Protein AF-A0A0C3FPA7-F1 (afdb_monomer)

Sequence (372 aa):
MRIHSFTSLLILTPLILHTYAFALQLSWPWPISSSSARRYKSGEHRGDSWIDLLRSRELPGISASEVESLFLNMQSLNSYSHKPDCFKRAAGRIRSFCGDFDSDGMNEDERIHAAITMTLCEINTALQPPPLECVPFSSVLPVEDHASHWDNRSDKPRHERNSYTSCVSALSRSPQSWSSYSGYLREVPQLCHAFRRWNDIDTARKIYTNITLEKLSFLRHLHLREERWEEGMGAWVVVVKDLQDVMQSLTRASANREEVVDQFGRGFDETLIQFRQSLASIQTQEEVGYRRSLSRVDEELTRVINRHDQTLLTLIPTLEHTLSSYLTEVLVRNAEIFEFGVCFHLLCDPFGLCVSDTDVVFFIEHSTRPMD

InterPro domains:
  IPR007292 Nuclear fusion protein Kar5 [PF04163] (82-221)
  IPR007292 Nuclear fusion protein Kar5 [PTHR28012] (72-331)

Foldseek 3Di:
DDDDPDPVVVVVVVVVVVVVVVVVVVPDDDDDDDDDDDDDDDDDDDDDPVVVVVVPDPDPPADPVNVVVLVVLVVVVVVQVPDPLQSVVLLVLLLVVLQPDPDDDDDLLNLLLSLLSQLLVVCVVVVHDQDPLSVVSPPPDDPDPPPPDPPPPDQDDPVSVVSSVSRLVRLVVDPVSVVSSVVSSVCSVVSSVSSNVVVVVVVVVVVVVVVVVVVVVVVVVVVVVVVVVVVVVVVVVVVVVVVVVVVVVVVVVVVVVVVVVVVVVVVVVVVVVVVVVVVVVVVVVVVVVVVVVVVVVVVVVVVVVVVVVVVVVVVVVVVVVVVVVVVVVVVVVVVPPPPDDDDDDDDDDDDDDDDDDDDDDDDDDDDDDDDD

Radius of gyration: 75.24 Å; Cα contacts (8 Å, |Δi|>4): 99; chains: 1; bounding box: 108×49×225 Å

Structure (mmCIF, N/CA/C/O backbone):
data_AF-A0A0C3FPA7-F1
#
_entry.id   AF-A0A0C3FPA7-F1
#
loop_
_atom_site.group_PDB
_atom_site.id
_atom_site.type_symbol
_atom_site.label_atom_id
_atom_site.label_alt_id
_atom_site.label_comp_id
_atom_site.label_asym_id
_atom_site.label_entity_id
_atom_site.label_seq_id
_atom_site.pdbx_PDB_ins_code
_atom_site.Cartn_x
_atom_site.Cartn_y
_atom_site.Cartn_z
_atom_site.occupancy
_atom_site.B_iso_or_equiv
_atom_site.auth_seq_id
_atom_site.auth_comp_id
_atom_site.auth_asym_id
_atom_site.auth_atom_id
_atom_site.pdbx_PDB_model_num
ATOM 1 N N . MET A 1 1 ? 16.003 -25.763 65.737 1.00 43.41 1 MET A N 1
ATOM 2 C CA . MET A 1 1 ? 14.543 -25.566 65.585 1.00 43.41 1 MET A CA 1
ATOM 3 C C . MET A 1 1 ? 14.281 -24.258 64.845 1.00 43.41 1 MET A C 1
ATOM 5 O O . MET A 1 1 ? 14.367 -23.217 65.476 1.00 43.41 1 MET A O 1
ATOM 9 N N . ARG A 1 2 ? 14.053 -24.302 63.524 1.00 48.28 2 ARG A N 1
ATOM 10 C CA . ARG A 1 2 ? 13.404 -23.268 62.676 1.00 48.28 2 ARG A CA 1
ATOM 11 C C . ARG A 1 2 ? 13.624 -23.639 61.205 1.00 48.28 2 ARG A C 1
ATOM 13 O O . ARG A 1 2 ? 14.481 -23.075 60.542 1.00 48.28 2 ARG A O 1
ATOM 20 N N . ILE A 1 3 ? 12.885 -24.631 60.714 1.00 48.22 3 ILE A N 1
ATOM 21 C CA . ILE A 1 3 ? 12.775 -24.933 59.278 1.00 48.22 3 ILE A CA 1
ATOM 22 C C . ILE A 1 3 ? 11.362 -25.481 59.057 1.00 48.22 3 ILE A C 1
ATOM 24 O O . ILE A 1 3 ? 11.189 -26.687 59.070 1.00 48.22 3 ILE A O 1
ATOM 28 N N . HIS A 1 4 ? 10.336 -24.626 58.954 1.00 46.28 4 HIS A N 1
ATOM 29 C CA . HIS A 1 4 ? 9.000 -25.068 58.503 1.00 46.28 4 HIS A CA 1
ATOM 30 C C . HIS A 1 4 ? 8.123 -23.984 57.834 1.00 46.28 4 HIS A C 1
ATOM 32 O O . HIS A 1 4 ? 6.949 -24.234 57.600 1.00 46.28 4 HIS A O 1
ATOM 38 N N . SER A 1 5 ? 8.651 -22.812 57.451 1.00 52.22 5 SER A N 1
ATOM 39 C CA . SER A 1 5 ? 7.811 -21.727 56.885 1.00 52.22 5 SER A CA 1
ATOM 40 C C . SER A 1 5 ? 7.983 -21.439 55.389 1.00 52.22 5 SER A C 1
ATOM 42 O O . SER A 1 5 ? 7.336 -20.526 54.892 1.00 52.22 5 SER A O 1
ATOM 44 N N . PHE A 1 6 ? 8.802 -22.188 54.642 1.00 51.09 6 PHE A N 1
ATOM 45 C CA . PHE A 1 6 ? 9.092 -21.853 53.234 1.00 51.09 6 PHE A CA 1
ATOM 46 C C . PHE A 1 6 ? 8.345 -22.683 52.179 1.00 51.09 6 PHE A C 1
ATOM 48 O O . PHE A 1 6 ? 8.349 -22.319 51.007 1.00 51.09 6 PHE A O 1
ATOM 55 N N . THR A 1 7 ? 7.660 -23.763 52.556 1.00 53.16 7 THR A N 1
ATOM 56 C CA . THR A 1 7 ? 7.013 -24.664 51.585 1.00 53.16 7 THR A CA 1
ATOM 57 C C . THR A 1 7 ? 5.601 -24.241 51.171 1.00 53.16 7 THR A C 1
ATOM 59 O O . THR A 1 7 ? 5.149 -24.643 50.104 1.00 53.16 7 THR A O 1
ATOM 62 N N . SER A 1 8 ? 4.922 -23.371 51.924 1.00 52.56 8 SER A N 1
ATOM 63 C CA . SER A 1 8 ? 3.548 -22.949 51.589 1.00 52.56 8 SER A CA 1
ATOM 64 C C . SER A 1 8 ? 3.462 -21.824 50.548 1.00 52.56 8 SER A C 1
ATOM 66 O O . SER A 1 8 ? 2.400 -21.615 49.970 1.00 52.56 8 SER A O 1
ATOM 68 N N . LEU A 1 9 ? 4.561 -21.113 50.259 1.00 52.62 9 LEU A N 1
ATOM 69 C CA . LEU A 1 9 ? 4.563 -20.001 49.293 1.00 52.62 9 LEU A CA 1
ATOM 70 C C . LEU A 1 9 ? 4.758 -20.442 47.831 1.00 52.62 9 LEU A C 1
ATOM 72 O O . LEU A 1 9 ? 4.427 -19.687 46.922 1.00 52.62 9 LEU A O 1
ATOM 76 N N . LEU A 1 10 ? 5.236 -21.666 47.588 1.00 54.69 10 LEU A N 1
ATOM 77 C CA . LEU A 1 10 ? 5.499 -22.179 46.234 1.00 54.69 10 LEU A CA 1
ATOM 78 C C . LEU A 1 10 ? 4.272 -22.795 45.542 1.00 54.69 10 LEU A C 1
ATOM 80 O O . LEU A 1 10 ? 4.318 -23.047 44.343 1.00 54.69 10 LEU A O 1
ATOM 84 N N . ILE A 1 11 ? 3.168 -23.007 46.265 1.00 57.84 11 ILE A N 1
ATOM 85 C CA . ILE A 1 11 ? 1.943 -23.614 45.709 1.00 57.84 11 ILE A CA 1
ATOM 86 C C . ILE A 1 11 ? 0.906 -22.543 45.313 1.00 57.84 11 ILE A C 1
ATOM 88 O O . ILE A 1 11 ? 0.044 -22.789 44.473 1.00 57.84 11 ILE A O 1
ATOM 92 N N . LEU A 1 12 ? 1.012 -21.320 45.846 1.00 55.31 12 LEU A N 1
ATOM 93 C CA . LEU A 1 12 ? 0.051 -20.238 45.583 1.00 55.31 12 LEU A CA 1
ATOM 94 C C . LEU A 1 12 ? 0.353 -19.419 44.317 1.00 55.31 12 LEU A C 1
ATOM 96 O O . LEU A 1 12 ? -0.560 -18.840 43.732 1.00 55.31 12 LEU A O 1
ATOM 100 N N . THR A 1 13 ? 1.598 -19.394 43.844 1.00 64.44 13 THR A N 1
ATOM 101 C CA . THR A 1 13 ? 1.983 -18.638 42.641 1.00 64.44 13 THR A CA 1
ATOM 102 C C . THR A 1 13 ? 1.392 -19.171 41.322 1.00 64.44 13 THR A C 1
ATOM 104 O O . THR A 1 13 ? 0.937 -18.339 40.533 1.00 64.44 13 THR A O 1
ATOM 107 N N . PRO A 1 14 ? 1.288 -20.491 41.047 1.00 62.56 14 PRO A N 1
ATOM 108 C CA . PRO A 1 14 ? 0.703 -20.960 39.786 1.00 62.56 14 PRO A CA 1
ATOM 109 C C . PRO A 1 14 ? -0.823 -20.791 39.722 1.00 62.56 14 PRO A C 1
ATOM 111 O O . PRO A 1 14 ? -1.367 -20.587 38.639 1.00 62.56 14 PRO A O 1
ATOM 114 N N . LEU A 1 15 ? -1.521 -20.815 40.864 1.00 63.41 15 LEU A N 1
ATOM 115 C CA . LEU A 1 15 ? -2.977 -20.628 40.908 1.00 63.41 15 LEU A CA 1
ATOM 116 C C . LEU A 1 15 ? -3.386 -19.184 40.602 1.00 63.41 15 LEU A C 1
ATOM 118 O O . LEU A 1 15 ? -4.390 -18.963 39.929 1.00 63.41 15 LEU A O 1
ATOM 122 N N . ILE A 1 16 ? -2.582 -18.209 41.033 1.00 68.50 16 ILE A N 1
ATOM 123 C CA . ILE A 1 16 ? -2.824 -16.796 40.728 1.00 68.50 16 ILE A CA 1
ATOM 124 C C . ILE A 1 16 ? -2.510 -16.511 39.252 1.00 68.50 16 ILE A C 1
ATOM 126 O O . ILE A 1 16 ? -3.288 -15.838 38.585 1.00 68.50 16 ILE A O 1
ATOM 130 N N . LEU A 1 17 ? -1.439 -17.074 38.679 1.00 66.81 17 LEU A N 1
ATOM 131 C CA . LEU A 1 17 ? -1.171 -16.895 37.244 1.00 66.81 17 LEU A CA 1
ATOM 132 C C . LEU A 1 17 ? -2.239 -17.540 36.344 1.00 66.81 17 LEU A C 1
ATOM 134 O O . LEU A 1 17 ? -2.570 -16.976 35.299 1.00 66.81 17 LEU A O 1
ATOM 138 N N . HIS A 1 18 ? -2.820 -18.675 36.744 1.00 68.56 18 HIS A N 1
ATOM 139 C CA . HIS A 1 18 ? -3.872 -19.313 35.952 1.00 68.56 18 HIS A CA 1
ATOM 140 C C . HIS A 1 18 ? -5.196 -18.544 35.954 1.00 68.56 18 HIS A C 1
ATOM 142 O O . HIS A 1 18 ? -5.866 -18.506 34.921 1.00 68.56 18 HIS A O 1
ATOM 148 N N . THR A 1 19 ? -5.564 -17.882 37.054 1.00 67.88 19 THR A N 1
ATOM 149 C CA . THR A 1 19 ? -6.788 -17.066 37.092 1.00 67.88 19 THR A CA 1
ATOM 150 C C . THR A 1 19 ? -6.654 -15.787 36.262 1.00 67.88 19 THR A C 1
ATOM 152 O O . THR A 1 19 ? -7.597 -15.422 35.559 1.00 67.88 19 THR A O 1
ATOM 155 N N . TYR A 1 20 ? -5.470 -15.162 36.230 1.00 69.94 20 TYR A N 1
ATOM 156 C CA . TYR A 1 20 ? -5.205 -14.016 35.349 1.00 69.94 20 TYR A CA 1
ATOM 157 C C . TYR A 1 20 ? -5.173 -14.396 33.858 1.00 69.94 20 TYR A C 1
ATOM 159 O O . TYR A 1 20 ? -5.669 -13.635 33.026 1.00 69.94 20 TYR A O 1
ATOM 167 N N . ALA A 1 21 ? -4.664 -15.581 33.506 1.00 66.88 21 ALA A N 1
ATOM 168 C CA . ALA A 1 21 ? -4.670 -16.057 32.120 1.00 66.88 21 ALA A CA 1
ATOM 169 C C . ALA A 1 21 ? -6.092 -16.350 31.598 1.00 66.88 21 ALA A C 1
ATOM 171 O O . ALA A 1 21 ? -6.399 -16.045 30.446 1.00 66.88 21 ALA A O 1
ATOM 172 N N . PHE A 1 22 ? -6.979 -16.875 32.451 1.00 63.78 22 PHE A N 1
ATOM 173 C CA . PHE A 1 22 ? -8.367 -17.166 32.076 1.00 63.78 22 PHE A CA 1
ATOM 174 C C . PHE A 1 22 ? -9.222 -15.891 31.950 1.00 63.78 22 PHE A C 1
ATOM 176 O O . PHE A 1 22 ? -10.061 -15.785 31.057 1.00 63.78 22 PHE A O 1
ATOM 183 N N . ALA A 1 23 ? -8.961 -14.875 32.782 1.00 59.12 23 ALA A N 1
ATOM 184 C CA . ALA A 1 23 ? -9.632 -13.576 32.694 1.00 59.12 23 ALA A CA 1
ATOM 185 C C . ALA A 1 23 ? -9.258 -12.786 31.421 1.00 59.12 23 ALA A C 1
ATOM 187 O O . ALA A 1 23 ? -10.086 -12.048 30.889 1.00 59.12 23 ALA A O 1
ATOM 188 N N . LEU A 1 24 ? -8.043 -12.969 30.888 1.00 55.50 24 LEU A N 1
ATOM 189 C CA . LEU A 1 24 ? -7.607 -12.334 29.636 1.00 55.50 24 LEU A CA 1
ATOM 190 C C . LEU A 1 24 ? -8.153 -13.019 28.371 1.00 55.50 24 LEU A C 1
ATOM 192 O O . LEU A 1 24 ? -8.173 -12.396 27.313 1.00 55.50 24 LEU A O 1
ATOM 196 N N . GLN A 1 25 ? -8.630 -14.263 28.460 1.00 52.84 25 GLN A N 1
ATOM 197 C CA . GLN A 1 25 ? -9.256 -14.963 27.329 1.00 52.84 25 GLN A CA 1
ATOM 198 C C . GLN A 1 25 ? -10.754 -14.655 27.172 1.00 52.84 25 GLN A C 1
ATOM 200 O O . GLN A 1 25 ? -11.287 -14.802 26.075 1.00 52.84 25 GLN A O 1
ATOM 205 N N . LEU A 1 26 ? -11.431 -14.179 28.223 1.00 50.78 26 LEU A N 1
ATOM 206 C CA . LEU A 1 26 ? -12.858 -13.820 28.178 1.00 50.78 26 LEU A CA 1
ATOM 207 C C . LEU A 1 26 ? -13.122 -12.365 27.749 1.00 50.78 26 LEU A C 1
ATOM 209 O O . LEU A 1 26 ? -14.264 -12.010 27.471 1.00 50.78 26 LEU A O 1
ATOM 213 N N . SER A 1 27 ? -12.086 -11.527 27.656 1.00 49.41 27 SER A N 1
ATOM 214 C CA . SER A 1 27 ? -12.184 -10.129 27.208 1.00 49.41 27 SER A CA 1
ATOM 215 C C . SER A 1 27 ? -11.962 -9.932 25.702 1.00 49.41 27 SER A C 1
ATOM 217 O O . SER A 1 27 ? -12.011 -8.802 25.217 1.00 49.41 27 SER A O 1
ATOM 219 N N . TRP A 1 28 ? -11.773 -11.013 24.940 1.00 43.00 28 TRP A N 1
ATOM 220 C CA . TRP A 1 28 ? -11.689 -10.970 23.480 1.00 43.00 28 TRP A CA 1
ATOM 221 C C . TRP A 1 28 ? -12.986 -11.518 22.868 1.00 43.00 28 TRP A C 1
ATOM 223 O O . TRP A 1 28 ? -13.263 -12.713 22.998 1.00 43.00 28 TRP A O 1
ATOM 233 N N . PRO A 1 29 ? -13.809 -10.688 22.202 1.00 56.25 29 PRO A N 1
ATOM 234 C CA . PRO A 1 29 ? -15.022 -11.175 21.566 1.00 56.25 29 PRO A CA 1
ATOM 235 C C . PRO A 1 29 ? -14.667 -12.012 20.330 1.00 56.25 29 PRO A C 1
ATOM 237 O O . PRO A 1 29 ? -13.993 -11.546 19.409 1.00 56.25 29 PRO A O 1
ATOM 240 N N . TRP A 1 30 ? -15.141 -13.258 20.324 1.00 44.78 30 TRP A N 1
ATOM 241 C CA . TRP A 1 30 ? -15.098 -14.165 19.177 1.00 44.78 30 TRP A CA 1
ATOM 242 C C . TRP A 1 30 ? -15.813 -13.547 17.961 1.00 44.78 30 TRP A C 1
ATOM 244 O O . TRP A 1 30 ? -16.819 -12.851 18.127 1.00 44.78 30 TRP A O 1
ATOM 254 N N . PRO A 1 31 ? -15.347 -13.799 16.723 1.00 51.97 31 PRO A N 1
ATOM 255 C CA . PRO A 1 31 ? -15.985 -13.258 15.535 1.00 51.97 31 PRO A CA 1
ATOM 256 C C . PRO A 1 31 ? -17.267 -14.044 15.239 1.00 51.97 31 PRO A C 1
ATOM 258 O O . PRO A 1 31 ? -17.224 -15.185 14.779 1.00 51.97 31 PRO A O 1
ATOM 261 N N . ILE A 1 32 ? -18.420 -13.419 15.477 1.00 43.56 32 ILE A N 1
ATOM 262 C CA . ILE A 1 32 ? -19.689 -13.886 14.922 1.00 43.56 32 ILE A CA 1
ATOM 263 C C . ILE A 1 32 ? -19.679 -13.562 13.427 1.00 43.56 32 ILE A C 1
ATOM 265 O O . ILE A 1 32 ? -19.564 -12.409 13.011 1.00 43.56 32 ILE A O 1
ATOM 269 N N . SER A 1 33 ? -19.757 -14.626 12.633 1.00 55.91 33 SER A N 1
ATOM 270 C CA . SER A 1 33 ? -20.032 -14.610 11.201 1.00 55.91 33 SER A CA 1
ATOM 271 C C . SER A 1 33 ? -21.312 -13.824 10.917 1.00 55.91 33 SER A C 1
ATOM 273 O O . SER A 1 33 ? -22.393 -14.224 11.349 1.00 55.91 33 SER A O 1
ATOM 275 N N . SER A 1 34 ? -21.213 -12.733 10.160 1.00 43.06 34 SER A N 1
ATOM 276 C CA . SER A 1 34 ? -22.373 -12.162 9.481 1.00 43.06 34 SER A CA 1
ATOM 277 C C . SER A 1 34 ? -21.987 -11.621 8.105 1.00 43.06 34 SER A C 1
ATOM 279 O O . SER A 1 34 ? -21.285 -10.632 7.911 1.00 43.06 34 SER A O 1
ATOM 281 N N . SER A 1 35 ? -22.464 -12.351 7.107 1.00 43.50 35 SER A N 1
ATOM 282 C CA . SER A 1 35 ? -22.559 -11.956 5.714 1.00 43.50 35 SER A CA 1
ATOM 283 C C . SER A 1 35 ? -23.542 -10.794 5.566 1.00 43.50 35 SER A C 1
ATOM 285 O O . SER A 1 35 ? -24.749 -10.986 5.702 1.00 43.50 35 SER A O 1
ATOM 287 N N . SER A 1 36 ? -23.054 -9.592 5.265 1.00 41.91 36 SER A N 1
ATOM 288 C CA . SER A 1 36 ? -23.879 -8.466 4.801 1.00 41.91 36 SER A CA 1
ATOM 289 C C . SER A 1 36 ? -23.027 -7.484 4.000 1.00 41.91 36 SER A C 1
ATOM 291 O O . SER A 1 36 ? -22.561 -6.466 4.498 1.00 41.91 36 SER A O 1
ATOM 293 N N . ALA A 1 37 ? -22.802 -7.803 2.727 1.00 40.91 37 ALA A N 1
ATOM 294 C CA . ALA A 1 37 ? -22.123 -6.919 1.790 1.00 40.91 37 ALA A CA 1
ATOM 295 C C . ALA A 1 37 ? -23.060 -5.774 1.362 1.00 40.91 37 ALA A C 1
ATOM 297 O O . ALA A 1 37 ? -23.932 -5.969 0.514 1.00 40.91 37 ALA A O 1
ATOM 298 N N . ARG A 1 38 ? -22.868 -4.562 1.903 1.00 38.41 38 ARG A N 1
ATOM 299 C CA . ARG A 1 38 ? -23.407 -3.334 1.295 1.00 38.41 38 ARG A CA 1
ATOM 300 C C . ARG A 1 38 ? -22.363 -2.697 0.385 1.00 38.41 38 ARG A C 1
ATOM 302 O O . ARG A 1 38 ? -21.252 -2.365 0.783 1.00 38.41 38 ARG A O 1
ATOM 309 N N . ARG A 1 39 ? -22.753 -2.553 -0.879 1.00 43.62 39 ARG A N 1
ATOM 310 C CA . ARG A 1 39 ? -21.988 -1.969 -1.982 1.00 43.62 39 ARG A CA 1
ATOM 311 C C . ARG A 1 39 ? -21.962 -0.442 -1.833 1.00 43.62 39 ARG A C 1
ATOM 313 O O . ARG A 1 39 ? -22.954 0.215 -2.135 1.00 43.62 39 ARG A O 1
ATOM 320 N N . TYR A 1 40 ? -20.832 0.114 -1.400 1.00 37.38 40 TYR A N 1
ATOM 321 C CA . TYR A 1 40 ? -20.587 1.561 -1.408 1.00 37.38 40 TYR A CA 1
ATOM 322 C C . TYR A 1 40 ? -20.172 2.010 -2.819 1.00 37.38 40 TYR A C 1
ATOM 324 O O . TYR A 1 40 ? -19.207 1.492 -3.385 1.00 37.38 40 TYR A O 1
ATOM 332 N N . LYS A 1 41 ? -20.924 2.947 -3.411 1.00 41.69 41 LYS A N 1
ATOM 333 C CA . LYS A 1 41 ? -20.588 3.583 -4.696 1.00 41.69 41 LYS A CA 1
ATOM 334 C C . LYS A 1 41 ? -19.449 4.582 -4.476 1.00 41.69 41 LYS A C 1
ATOM 336 O O . LYS A 1 41 ? -19.634 5.577 -3.784 1.00 41.69 41 LYS A O 1
ATOM 341 N N . SER A 1 42 ? -18.294 4.310 -5.079 1.00 39.50 42 SER A N 1
ATOM 342 C CA . SER A 1 42 ? -17.173 5.250 -5.164 1.00 39.50 42 SER A CA 1
ATOM 343 C C . SER A 1 42 ? -17.488 6.324 -6.200 1.00 39.50 42 SER A C 1
ATOM 345 O O . SER A 1 42 ? -17.732 5.999 -7.360 1.00 39.50 42 SER A O 1
ATOM 347 N N . GLY A 1 43 ? -17.483 7.586 -5.775 1.00 36.00 43 GLY A N 1
ATOM 348 C CA . GLY A 1 43 ? -17.528 8.737 -6.669 1.00 36.00 43 GLY A CA 1
ATOM 349 C C . GLY A 1 43 ? -16.235 8.857 -7.475 1.00 36.00 43 GLY A C 1
ATOM 350 O O . GLY A 1 43 ? -15.134 8.686 -6.955 1.00 36.00 43 GLY A O 1
ATOM 351 N N . GLU A 1 44 ? -16.404 9.117 -8.762 1.00 41.88 44 GLU A N 1
ATOM 352 C CA . GLU A 1 44 ? -15.372 9.280 -9.776 1.00 41.88 44 GLU A CA 1
ATOM 353 C C . GLU A 1 44 ? -14.849 10.725 -9.745 1.00 41.88 44 GLU A C 1
ATOM 355 O O . GLU A 1 44 ? -15.559 11.661 -10.114 1.00 41.88 44 GLU A O 1
ATOM 360 N N . HIS A 1 45 ? -13.617 10.926 -9.263 1.00 39.78 45 HIS A N 1
ATOM 361 C CA . HIS A 1 45 ? -12.927 12.215 -9.341 1.00 39.78 45 HIS A CA 1
ATOM 362 C C . HIS A 1 45 ? -11.931 12.225 -10.510 1.00 39.78 45 HIS A C 1
ATOM 364 O O . HIS A 1 45 ? -11.010 11.414 -10.570 1.00 39.78 45 HIS A O 1
ATOM 370 N N . ARG A 1 46 ? -12.161 13.184 -11.421 1.00 43.88 46 ARG A N 1
ATOM 371 C CA . ARG A 1 46 ? -11.353 13.580 -12.589 1.00 43.88 46 ARG A CA 1
ATOM 372 C C . ARG A 1 46 ? -9.843 13.590 -12.320 1.00 43.88 46 ARG A C 1
ATOM 374 O O . ARG A 1 46 ? -9.380 14.216 -11.370 1.00 43.88 46 ARG A O 1
ATOM 381 N N . GLY A 1 47 ? -9.098 12.963 -13.227 1.00 43.56 47 GLY A N 1
ATOM 382 C CA . GLY A 1 47 ? -7.662 12.686 -13.144 1.00 43.56 47 GLY A CA 1
ATOM 383 C C . GLY A 1 47 ? -6.692 13.807 -13.538 1.00 43.56 47 GLY A C 1
ATOM 384 O O . GLY A 1 47 ? -5.510 13.516 -13.675 1.00 43.56 47 GLY A O 1
ATOM 385 N N . ASP A 1 48 ? -7.113 15.067 -13.673 1.00 43.66 48 ASP A N 1
ATOM 386 C CA . ASP A 1 48 ? -6.269 16.077 -14.346 1.00 43.66 48 ASP A CA 1
ATOM 387 C C . ASP A 1 48 ? -5.454 17.011 -13.422 1.00 43.66 48 ASP A C 1
ATOM 389 O O . ASP A 1 48 ? -4.745 17.879 -13.911 1.00 43.66 48 ASP A O 1
ATOM 393 N N . SER A 1 49 ? -5.472 16.849 -12.090 1.00 56.25 49 SER A N 1
ATOM 394 C CA . SER A 1 49 ? -4.873 17.846 -11.167 1.00 56.25 49 SER A CA 1
ATOM 395 C C . SER A 1 49 ? -3.528 17.465 -10.527 1.00 56.25 49 SER A C 1
ATOM 397 O O . SER A 1 49 ? -2.955 18.276 -9.799 1.00 56.25 49 SER A O 1
ATOM 399 N N . TRP A 1 50 ? -3.009 16.252 -10.728 1.00 51.00 50 TRP A N 1
ATOM 400 C CA . TRP A 1 50 ? -1.830 15.797 -9.972 1.00 51.00 50 TRP A CA 1
ATOM 401 C C . TRP A 1 50 ? -0.493 16.292 -10.540 1.00 51.00 50 TRP A C 1
ATOM 403 O O . TRP A 1 50 ? 0.449 16.488 -9.777 1.00 51.00 50 TRP A O 1
ATOM 413 N N . ILE A 1 51 ? -0.406 16.534 -11.852 1.00 54.16 51 ILE A N 1
ATOM 414 C CA . ILE A 1 51 ? 0.836 16.988 -12.503 1.00 54.16 51 ILE A CA 1
ATOM 415 C C . ILE A 1 51 ? 1.165 18.439 -12.116 1.00 54.16 51 ILE A C 1
ATOM 417 O O . ILE A 1 51 ? 2.313 18.734 -11.783 1.00 54.16 51 ILE A O 1
ATOM 421 N N . ASP A 1 52 ? 0.163 19.319 -12.058 1.00 57.62 52 ASP A N 1
ATOM 422 C CA . ASP A 1 52 ? 0.355 20.711 -11.629 1.00 57.62 52 ASP A CA 1
ATOM 423 C C . ASP A 1 52 ? 0.663 20.815 -10.127 1.00 57.62 52 ASP A C 1
ATOM 425 O O . ASP A 1 52 ? 1.505 21.616 -9.722 1.00 57.62 52 ASP A O 1
ATOM 429 N N . LEU A 1 53 ? 0.082 19.927 -9.309 1.00 56.91 53 LEU A N 1
ATOM 430 C CA . LEU A 1 53 ? 0.380 19.807 -7.875 1.00 56.91 53 LEU A CA 1
ATOM 431 C C . LEU A 1 53 ? 1.821 19.354 -7.595 1.00 56.91 53 LEU A C 1
ATOM 433 O O . LEU A 1 53 ? 2.415 19.776 -6.601 1.00 56.91 53 LEU A O 1
ATOM 437 N N . LEU A 1 54 ? 2.388 18.505 -8.458 1.00 55.66 54 LEU A N 1
ATOM 438 C CA . LEU A 1 54 ? 3.786 18.071 -8.368 1.00 55.66 54 LEU A CA 1
ATOM 439 C C . LEU A 1 54 ? 4.764 19.153 -8.836 1.00 55.66 54 LEU A C 1
ATOM 441 O O . LEU A 1 54 ? 5.874 19.220 -8.319 1.00 55.66 54 LEU A O 1
ATOM 445 N N . ARG A 1 55 ? 4.360 20.020 -9.772 1.00 59.09 55 ARG A N 1
ATOM 446 C CA . ARG A 1 55 ? 5.176 21.153 -10.233 1.00 59.09 55 ARG A CA 1
ATOM 447 C C . ARG A 1 55 ? 5.187 22.316 -9.231 1.00 59.09 55 ARG A C 1
ATOM 449 O O . ARG A 1 55 ? 6.169 23.047 -9.174 1.00 59.09 55 ARG A O 1
ATOM 456 N N . SER A 1 56 ? 4.122 22.487 -8.442 1.00 57.06 56 SER A N 1
ATOM 457 C CA . SER A 1 56 ? 3.986 23.594 -7.483 1.00 57.06 56 SER A CA 1
ATOM 458 C C . SER A 1 56 ? 4.535 23.308 -6.081 1.00 57.06 56 SER A C 1
ATOM 460 O O . SER A 1 56 ? 4.709 24.240 -5.299 1.00 57.06 56 SER A O 1
ATOM 462 N N . ARG A 1 57 ? 4.755 22.039 -5.711 1.00 51.78 57 ARG A N 1
ATOM 463 C CA . ARG A 1 57 ? 5.332 21.676 -4.408 1.00 51.78 57 ARG A CA 1
ATOM 464 C C . ARG A 1 57 ? 6.834 21.474 -4.547 1.00 51.78 57 ARG A C 1
ATOM 466 O O . ARG A 1 57 ? 7.264 20.513 -5.176 1.00 51.78 57 ARG A O 1
ATOM 473 N N . GLU A 1 58 ? 7.610 22.332 -3.889 1.00 50.56 58 GLU A N 1
ATOM 474 C CA . GLU A 1 58 ? 9.014 22.062 -3.578 1.00 50.56 58 GLU A CA 1
ATOM 475 C C . GLU A 1 58 ? 9.084 20.779 -2.738 1.00 50.56 58 GLU A C 1
ATOM 477 O O . GLU A 1 58 ? 8.868 20.778 -1.525 1.00 50.56 58 GLU A O 1
ATOM 482 N N . LEU A 1 59 ? 9.292 19.646 -3.409 1.00 53.16 59 LEU A N 1
ATOM 483 C CA . LEU A 1 59 ? 9.566 18.372 -2.764 1.00 53.16 59 LEU A CA 1
ATOM 484 C C . LEU A 1 59 ? 10.966 18.476 -2.144 1.00 53.16 59 LEU A C 1
ATOM 486 O O . LEU A 1 59 ? 11.935 18.680 -2.881 1.00 53.16 59 LEU A O 1
ATOM 490 N N . PRO A 1 60 ? 11.102 18.363 -0.812 1.00 47.22 60 PRO A N 1
ATOM 491 C CA . PRO A 1 60 ? 12.403 18.475 -0.173 1.00 47.22 60 PRO A CA 1
ATOM 492 C C . PRO A 1 60 ? 13.320 17.361 -0.691 1.00 47.22 60 PRO A C 1
ATOM 494 O O . PRO A 1 60 ? 13.044 16.180 -0.489 1.00 47.22 60 PRO A O 1
ATOM 497 N N . GLY A 1 61 ? 14.401 17.754 -1.371 1.00 55.62 61 GLY A N 1
ATOM 498 C CA . GLY A 1 61 ? 15.462 16.849 -1.822 1.00 55.62 61 GLY A CA 1
ATOM 499 C C . GLY A 1 61 ? 15.543 16.560 -3.324 1.00 55.62 61 GLY A C 1
ATOM 500 O O . GLY A 1 61 ? 16.411 15.783 -3.703 1.00 55.62 61 GLY A O 1
ATOM 501 N N . ILE A 1 62 ? 14.705 17.161 -4.182 1.00 55.81 62 ILE A N 1
ATOM 502 C CA . ILE A 1 62 ? 14.861 17.059 -5.647 1.00 55.81 62 ILE A CA 1
ATOM 503 C C . ILE A 1 62 ? 14.927 18.467 -6.242 1.00 55.81 62 ILE A C 1
ATOM 505 O O . ILE A 1 62 ? 13.988 19.251 -6.118 1.00 55.81 62 ILE A O 1
ATOM 509 N N . SER A 1 63 ? 16.043 18.796 -6.891 1.00 76.88 63 SER A N 1
ATOM 510 C CA . SER A 1 63 ? 16.228 20.094 -7.547 1.00 76.88 63 SER A CA 1
ATOM 511 C C . SER A 1 63 ? 15.359 20.218 -8.806 1.00 76.88 63 SER A C 1
ATOM 513 O O . SER A 1 63 ? 15.115 19.243 -9.518 1.00 76.88 63 SER A O 1
ATOM 515 N N . ALA A 1 64 ? 14.916 21.433 -9.143 1.00 71.25 64 ALA A N 1
ATOM 516 C CA . ALA A 1 64 ? 14.110 21.674 -10.347 1.00 71.25 64 ALA A CA 1
ATOM 517 C C . ALA A 1 64 ? 14.818 21.221 -11.646 1.00 71.25 64 ALA A C 1
ATOM 519 O O . ALA A 1 64 ? 14.169 20.747 -12.575 1.00 71.25 64 ALA A O 1
ATOM 520 N N . SER A 1 65 ? 16.154 21.282 -11.694 1.00 74.06 65 SER A N 1
ATOM 521 C CA . SER A 1 65 ? 16.954 20.759 -12.810 1.00 74.06 65 SER A CA 1
ATOM 522 C C . SER A 1 65 ? 16.947 19.227 -12.902 1.00 74.06 65 SER A C 1
ATOM 524 O O . SER A 1 65 ? 16.980 18.666 -13.999 1.00 74.06 65 SER A O 1
ATOM 526 N N . GLU A 1 66 ? 16.861 18.518 -11.773 1.00 66.88 66 GLU A N 1
ATOM 527 C CA . GLU A 1 66 ? 16.683 17.059 -11.765 1.00 66.88 66 GLU A CA 1
ATOM 528 C C . GLU A 1 66 ? 15.286 16.656 -12.242 1.00 66.88 66 GLU A C 1
ATOM 530 O O . GLU A 1 66 ? 15.148 15.642 -12.925 1.00 66.88 66 GLU A O 1
ATOM 535 N N . VAL A 1 67 ? 14.266 17.464 -11.938 1.00 66.69 67 VAL A N 1
ATOM 536 C CA . VAL A 1 67 ? 12.899 17.282 -12.451 1.00 66.69 67 VAL A CA 1
ATOM 537 C C . VAL A 1 67 ? 12.829 17.523 -13.964 1.00 66.69 67 VAL A C 1
ATOM 539 O O . VAL A 1 67 ? 12.169 16.770 -14.674 1.00 66.69 67 VAL A O 1
ATOM 542 N N . GLU A 1 68 ? 13.549 18.508 -14.498 1.00 74.25 68 GLU A N 1
ATOM 543 C CA . GLU A 1 68 ? 13.562 18.759 -15.945 1.00 74.25 68 GLU A CA 1
ATOM 544 C C . GLU A 1 68 ? 14.314 17.661 -16.718 1.00 74.25 68 GLU A C 1
ATOM 546 O O . GLU A 1 68 ? 13.814 17.121 -17.706 1.00 74.25 68 GLU A O 1
ATOM 551 N N . SER A 1 69 ? 15.487 17.240 -16.226 1.00 67.50 69 SER A N 1
ATOM 552 C CA . SER A 1 69 ? 16.233 16.120 -16.827 1.00 67.50 69 SER A CA 1
ATOM 553 C C . SER A 1 69 ? 15.454 14.798 -16.777 1.00 67.50 69 SER A C 1
ATOM 555 O O . SER A 1 69 ? 15.562 13.967 -17.680 1.00 67.50 69 SER A O 1
ATOM 557 N N . LEU A 1 70 ? 14.610 14.616 -15.759 1.00 60.47 70 LEU A N 1
ATOM 558 C CA . LEU A 1 70 ? 13.622 13.541 -15.659 1.00 60.47 70 LEU A CA 1
ATOM 559 C C . LEU A 1 70 ? 12.661 13.520 -16.851 1.00 60.47 70 LEU A C 1
ATOM 561 O O . LEU A 1 70 ? 12.493 12.480 -17.493 1.00 60.47 70 LEU A O 1
ATOM 565 N N . PHE A 1 71 ? 12.047 14.664 -17.152 1.00 67.44 71 PHE A N 1
ATOM 566 C CA . PHE A 1 71 ? 11.068 14.780 -18.229 1.00 67.44 71 PHE A CA 1
ATOM 567 C C . PHE A 1 71 ? 11.709 14.642 -19.612 1.00 67.44 71 PHE A C 1
ATOM 569 O O . PHE A 1 71 ? 11.154 13.948 -20.466 1.00 67.44 71 PHE A O 1
ATOM 576 N N . LEU A 1 72 ? 12.900 15.207 -19.819 1.00 69.31 72 LEU A N 1
ATOM 577 C CA . LEU A 1 72 ? 13.642 15.084 -21.081 1.00 69.31 72 LEU A CA 1
ATOM 578 C C . LEU A 1 72 ? 14.040 13.630 -21.388 1.00 69.31 72 LEU A C 1
ATOM 580 O O . LEU A 1 72 ? 13.882 13.152 -22.517 1.00 69.31 72 LEU A O 1
ATOM 584 N N . ASN A 1 73 ? 14.481 12.885 -20.372 1.00 64.50 73 ASN A N 1
ATOM 585 C CA . ASN A 1 73 ? 14.795 11.463 -20.519 1.00 64.50 73 ASN A CA 1
ATOM 586 C C . ASN A 1 73 ? 13.531 10.624 -20.775 1.00 64.50 73 ASN A C 1
ATOM 588 O O . ASN A 1 73 ? 13.553 9.694 -21.582 1.00 64.50 73 ASN A O 1
ATOM 592 N N . MET A 1 74 ? 12.405 10.979 -20.149 1.00 65.69 74 MET A N 1
ATOM 593 C CA . MET A 1 74 ? 11.127 10.292 -20.354 1.00 65.69 74 MET A CA 1
ATOM 594 C C . MET A 1 74 ? 10.556 10.520 -21.761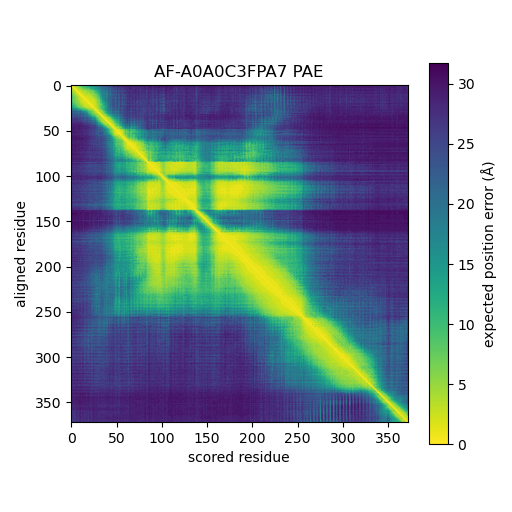 1.00 65.69 74 MET A C 1
ATOM 596 O O . MET A 1 74 ? 10.048 9.581 -22.373 1.00 65.69 74 MET A O 1
ATOM 600 N N . GLN A 1 75 ? 10.687 11.729 -22.314 1.00 70.31 75 GLN A N 1
ATOM 601 C CA . GLN A 1 75 ? 10.310 12.015 -23.703 1.00 70.31 75 GLN A CA 1
ATOM 602 C C . GLN A 1 75 ? 11.190 11.247 -24.698 1.00 70.31 75 GLN A C 1
ATOM 604 O O . GLN A 1 75 ? 10.668 10.655 -25.646 1.00 70.31 75 GLN A O 1
ATOM 609 N N . SER A 1 76 ? 12.501 11.177 -24.440 1.00 67.00 76 SER A N 1
ATOM 610 C CA . SER A 1 76 ? 13.437 10.380 -25.243 1.00 67.00 76 SER A CA 1
ATOM 611 C C . SER A 1 76 ? 13.034 8.904 -25.274 1.00 67.00 76 SER A C 1
ATOM 613 O O . SER A 1 76 ? 12.958 8.318 -26.351 1.00 67.00 76 SER A O 1
ATOM 615 N N . LEU A 1 77 ? 12.672 8.313 -24.131 1.00 64.94 77 LEU A N 1
ATOM 616 C CA . LEU A 1 77 ? 12.179 6.932 -24.057 1.00 64.94 77 LEU A CA 1
ATOM 617 C C . LEU A 1 77 ? 10.831 6.736 -24.756 1.00 64.94 77 LEU A C 1
ATOM 619 O O . LEU A 1 77 ? 10.635 5.731 -25.442 1.00 64.94 77 LEU A O 1
ATOM 623 N N . ASN A 1 78 ? 9.912 7.696 -24.631 1.00 67.69 78 ASN A N 1
ATOM 624 C CA . ASN A 1 78 ? 8.614 7.602 -25.292 1.00 67.69 78 ASN A CA 1
ATOM 625 C C . ASN A 1 78 ? 8.751 7.644 -26.823 1.00 67.69 78 ASN A C 1
ATOM 627 O O . ASN A 1 78 ? 7.999 6.982 -27.529 1.00 67.69 78 ASN A O 1
ATOM 631 N N . SER A 1 79 ? 9.771 8.321 -27.358 1.00 69.56 79 SER A N 1
ATOM 632 C CA . SER A 1 79 ? 10.060 8.268 -28.796 1.00 69.56 79 SER A CA 1
ATOM 633 C C . SER A 1 79 ? 10.366 6.842 -29.288 1.00 69.56 79 SER A C 1
ATOM 635 O O . SER A 1 79 ? 9.998 6.486 -30.407 1.00 69.56 79 SER A O 1
ATOM 637 N N . TYR A 1 80 ? 10.958 5.984 -28.445 1.00 64.19 80 TYR A N 1
ATOM 638 C CA . TYR A 1 80 ? 11.245 4.582 -28.771 1.00 64.19 80 TYR A CA 1
ATOM 639 C C . TYR A 1 80 ? 10.022 3.664 -28.633 1.00 64.19 80 TYR A C 1
ATOM 641 O O . TYR A 1 80 ? 9.956 2.644 -29.321 1.00 64.19 80 TYR A O 1
ATOM 649 N N . SER A 1 81 ? 9.020 4.037 -27.827 1.00 63.38 81 SER A N 1
ATOM 650 C CA . SER A 1 81 ? 7.747 3.302 -27.716 1.00 63.38 81 SER A CA 1
ATOM 651 C C . SER A 1 81 ? 6.906 3.387 -29.003 1.00 63.38 81 SER A C 1
ATOM 653 O O . SER A 1 81 ? 6.090 2.503 -29.279 1.00 63.38 81 SER A O 1
ATOM 655 N N . HIS A 1 82 ? 7.147 4.406 -29.833 1.00 67.94 82 HIS A N 1
ATOM 656 C CA . HIS A 1 82 ? 6.449 4.633 -31.101 1.00 67.94 82 HIS A CA 1
ATOM 657 C C . HIS A 1 82 ? 7.239 4.184 -32.347 1.00 67.94 82 HIS A C 1
ATOM 659 O O . HIS A 1 82 ? 6.675 4.150 -33.438 1.00 67.94 82 HIS A O 1
ATOM 665 N N . LYS A 1 83 ? 8.519 3.808 -32.207 1.00 68.94 83 LYS A N 1
ATOM 666 C CA . LYS A 1 83 ? 9.372 3.349 -33.323 1.00 68.94 83 LYS A CA 1
ATOM 667 C C . LYS A 1 83 ? 8.976 1.948 -33.839 1.00 68.94 83 LYS A C 1
ATOM 669 O O . LYS A 1 83 ? 8.323 1.195 -33.111 1.00 68.94 83 LYS A O 1
ATOM 674 N N . PRO A 1 84 ? 9.360 1.578 -35.082 1.00 72.06 84 PRO A N 1
ATOM 675 C CA . PRO A 1 84 ? 9.038 0.268 -35.650 1.00 72.06 84 PRO A CA 1
ATOM 676 C C . PRO A 1 84 ? 9.659 -0.879 -34.838 1.00 72.06 84 PRO A C 1
ATOM 678 O O . PRO A 1 84 ? 10.632 -0.688 -34.101 1.00 72.06 84 PRO A O 1
ATOM 681 N N . 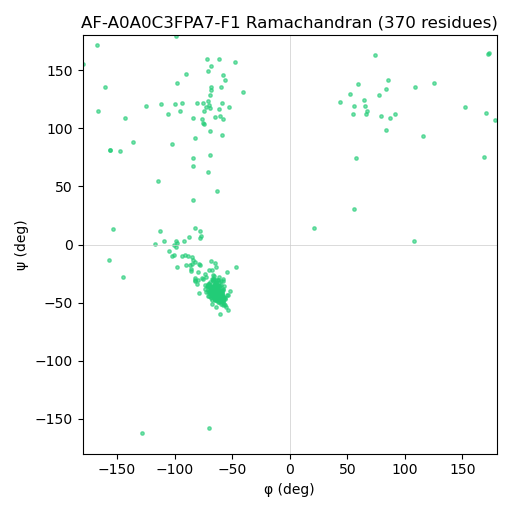ASP A 1 85 ? 9.110 -2.085 -34.999 1.00 78.44 85 ASP A N 1
ATOM 682 C CA . ASP A 1 85 ? 9.364 -3.253 -34.139 1.00 78.44 85 ASP A CA 1
ATOM 683 C C . ASP A 1 85 ? 10.842 -3.639 -33.976 1.00 78.44 85 ASP A C 1
ATOM 685 O O . ASP A 1 85 ? 11.205 -4.271 -32.984 1.00 78.44 85 ASP A O 1
ATOM 689 N N . CYS A 1 86 ? 11.711 -3.260 -34.919 1.00 87.12 86 CYS A N 1
ATOM 690 C CA . CYS A 1 86 ? 13.156 -3.467 -34.814 1.00 87.12 86 CYS A CA 1
ATOM 691 C C . CYS A 1 86 ? 13.763 -2.675 -33.645 1.00 87.12 86 CYS A C 1
ATOM 693 O O . CYS A 1 86 ? 14.388 -3.257 -32.759 1.00 87.12 86 CYS A O 1
ATOM 695 N N . PHE A 1 87 ? 13.517 -1.361 -33.593 1.00 87.44 87 PHE A N 1
ATOM 696 C CA . PHE A 1 87 ? 14.049 -0.498 -32.535 1.00 87.44 87 PHE A CA 1
ATOM 697 C C . PHE A 1 87 ? 13.450 -0.841 -31.176 1.00 87.44 87 PHE A C 1
ATOM 699 O O . PHE A 1 87 ? 14.167 -0.811 -30.185 1.00 87.44 87 PHE A O 1
ATOM 706 N N . LYS A 1 88 ? 12.165 -1.216 -31.121 1.00 85.25 88 LYS A N 1
ATOM 707 C CA . LYS A 1 88 ? 11.524 -1.679 -29.881 1.00 85.25 88 LYS A CA 1
ATOM 708 C C . LYS A 1 88 ? 12.205 -2.915 -29.310 1.00 85.25 88 LYS A C 1
ATOM 710 O O . LYS A 1 88 ? 12.438 -2.979 -28.108 1.00 85.25 88 LYS A O 1
ATOM 715 N N . ARG A 1 89 ? 12.553 -3.882 -30.162 1.00 84.12 89 ARG A N 1
ATOM 716 C CA . ARG A 1 89 ? 13.259 -5.099 -29.741 1.00 84.12 89 ARG A CA 1
ATOM 717 C C . ARG A 1 89 ? 14.696 -4.820 -29.325 1.00 84.12 89 ARG A C 1
ATOM 719 O O . ARG A 1 89 ? 15.118 -5.295 -28.274 1.00 84.12 89 ARG A O 1
ATOM 726 N N . ALA A 1 90 ? 15.416 -4.005 -30.093 1.00 87.25 90 ALA A N 1
ATOM 727 C CA . ALA A 1 90 ? 16.762 -3.570 -29.734 1.00 87.25 90 ALA A CA 1
ATOM 728 C C . ALA A 1 90 ? 16.767 -2.823 -28.384 1.00 87.25 90 ALA A C 1
ATOM 730 O O . ALA A 1 90 ? 17.532 -3.169 -27.488 1.00 87.25 90 ALA A O 1
ATOM 731 N N . ALA A 1 91 ? 15.837 -1.884 -28.194 1.00 86.81 91 ALA A N 1
ATOM 732 C CA . ALA A 1 91 ? 15.621 -1.162 -26.943 1.00 86.81 91 ALA A CA 1
ATOM 733 C C . ALA A 1 91 ? 15.199 -2.078 -25.782 1.00 86.81 91 ALA A C 1
ATOM 735 O O . ALA A 1 91 ? 15.672 -1.903 -24.663 1.00 86.81 91 ALA A O 1
ATOM 736 N N . GLY A 1 92 ? 14.348 -3.075 -26.035 1.00 84.62 92 GLY A N 1
ATOM 737 C CA . GLY A 1 92 ? 13.946 -4.069 -25.039 1.00 84.62 92 GLY A CA 1
ATOM 738 C C . GLY A 1 92 ? 15.129 -4.892 -24.528 1.00 84.62 92 GLY A C 1
ATOM 739 O O . GLY A 1 92 ? 15.242 -5.118 -23.325 1.00 84.62 92 GLY A O 1
ATOM 740 N N . ARG A 1 93 ? 16.055 -5.260 -25.421 1.00 84.50 93 ARG A N 1
ATOM 741 C CA . ARG A 1 93 ? 17.302 -5.938 -25.046 1.00 84.50 93 ARG A CA 1
ATOM 742 C C . ARG A 1 93 ? 18.245 -5.023 -24.272 1.00 84.50 93 ARG A C 1
ATOM 744 O O . ARG A 1 93 ? 18.844 -5.477 -23.307 1.00 84.50 93 ARG A O 1
ATOM 751 N N . ILE A 1 94 ? 18.336 -3.744 -24.652 1.00 87.69 94 ILE A N 1
ATOM 752 C CA . ILE A 1 94 ? 19.056 -2.733 -23.862 1.00 87.69 94 ILE A CA 1
ATOM 753 C C . ILE A 1 94 ? 18.492 -2.704 -22.443 1.00 87.69 94 ILE A C 1
ATOM 755 O O . ILE A 1 94 ? 19.216 -2.942 -21.483 1.00 87.69 94 ILE A O 1
ATOM 759 N N . ARG A 1 95 ? 17.174 -2.538 -22.309 1.00 85.88 95 ARG A N 1
ATOM 760 C CA . ARG A 1 95 ? 16.497 -2.518 -21.012 1.00 85.88 95 ARG A CA 1
ATOM 761 C C . ARG A 1 95 ? 16.813 -3.746 -20.152 1.00 85.88 95 ARG A C 1
ATOM 763 O O . ARG A 1 95 ? 17.030 -3.565 -18.959 1.00 85.88 95 ARG A O 1
ATOM 770 N N . SER A 1 96 ? 16.817 -4.956 -20.721 1.00 83.94 96 SER A N 1
ATOM 771 C CA . SER A 1 96 ? 17.030 -6.175 -19.932 1.00 83.94 96 SER A CA 1
ATOM 772 C C . SER A 1 96 ? 18.417 -6.233 -19.303 1.00 83.94 96 SER A C 1
ATOM 774 O O . SER A 1 96 ? 18.510 -6.579 -18.137 1.00 83.94 96 SER A O 1
ATOM 776 N N . PHE A 1 97 ? 19.479 -5.859 -20.028 1.00 83.50 97 PHE A N 1
ATOM 777 C CA . PHE A 1 97 ? 20.822 -5.915 -19.447 1.00 83.50 97 PHE A CA 1
ATOM 778 C C . PHE A 1 97 ? 21.137 -4.679 -18.592 1.00 83.50 97 PHE A C 1
ATOM 780 O O . PHE A 1 97 ? 21.813 -4.814 -17.585 1.00 83.50 97 PHE A O 1
ATOM 787 N N . CYS A 1 98 ? 20.606 -3.483 -18.894 1.00 85.62 98 CYS A N 1
ATOM 788 C CA . CYS A 1 98 ? 20.873 -2.290 -18.070 1.00 85.62 98 CYS A CA 1
ATOM 789 C C . CYS A 1 98 ? 20.301 -2.389 -16.637 1.00 85.62 98 CYS A C 1
ATOM 791 O O . CYS A 1 98 ? 20.671 -1.576 -15.791 1.00 85.62 98 CYS A O 1
ATOM 793 N N . GLY A 1 99 ? 19.379 -3.326 -16.375 1.00 72.06 99 GLY A N 1
ATOM 794 C CA . GLY A 1 99 ? 18.782 -3.548 -15.055 1.00 72.06 99 GLY A CA 1
ATOM 795 C C . GLY A 1 99 ? 19.710 -4.223 -14.039 1.00 72.06 99 GLY A C 1
ATOM 796 O O . GLY A 1 99 ? 19.540 -3.990 -12.848 1.00 72.06 99 GLY A O 1
ATOM 797 N N . ASP A 1 100 ? 20.706 -4.988 -14.498 1.00 70.12 100 ASP A N 1
ATOM 798 C CA . ASP A 1 100 ? 21.516 -5.869 -13.639 1.00 70.12 100 ASP A CA 1
ATOM 799 C C . ASP A 1 100 ? 22.879 -5.263 -13.226 1.00 70.12 100 ASP A C 1
ATOM 801 O O . ASP A 1 100 ? 23.638 -5.874 -12.472 1.00 70.12 100 ASP A O 1
ATOM 805 N N . PHE A 1 101 ? 23.222 -4.056 -13.697 1.00 64.81 101 PHE A N 1
ATOM 806 C CA . PHE A 1 101 ? 24.533 -3.431 -13.467 1.00 64.81 101 PHE 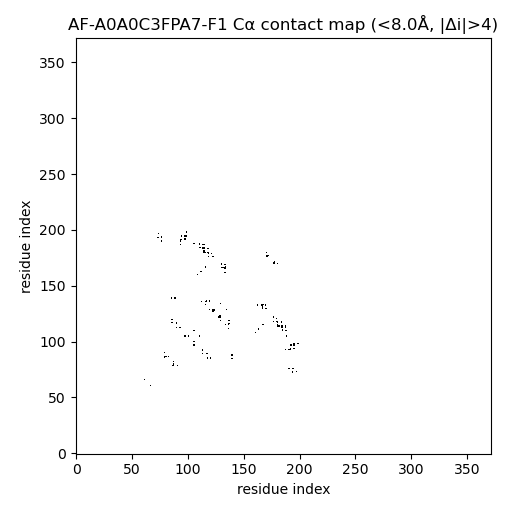A CA 1
ATOM 807 C C . PHE A 1 101 ? 24.486 -2.359 -12.373 1.00 64.81 101 PHE A C 1
ATOM 809 O O . PHE A 1 101 ? 24.345 -1.166 -12.656 1.00 64.81 101 PHE A O 1
ATOM 816 N N . ASP A 1 102 ? 24.653 -2.774 -11.118 1.00 58.72 102 ASP A N 1
ATOM 817 C CA . ASP A 1 102 ? 24.742 -1.850 -9.979 1.00 58.72 102 ASP A CA 1
ATOM 818 C C . ASP A 1 102 ? 26.168 -1.435 -9.583 1.00 58.72 102 ASP A C 1
ATOM 820 O O . ASP A 1 102 ? 26.314 -0.490 -8.810 1.00 58.72 102 ASP A O 1
ATOM 824 N N . SER A 1 103 ? 27.227 -2.049 -10.129 1.00 56.41 103 SER A N 1
ATOM 825 C CA . SER A 1 103 ? 28.583 -1.808 -9.594 1.00 56.41 103 SER A CA 1
ATOM 826 C C . SER A 1 103 ? 29.762 -1.781 -10.578 1.00 56.41 103 SER A C 1
ATOM 828 O O . SER A 1 103 ? 30.707 -1.044 -10.313 1.00 56.41 103 SER A O 1
ATOM 830 N N . ASP A 1 104 ? 29.726 -2.474 -11.725 1.00 64.00 104 ASP A N 1
ATOM 831 C CA . ASP A 1 104 ? 30.957 -2.717 -12.521 1.00 64.00 104 ASP A CA 1
ATOM 832 C C . ASP A 1 104 ? 31.027 -2.010 -13.888 1.00 64.00 104 ASP A C 1
ATOM 834 O O . ASP A 1 104 ? 31.921 -2.268 -14.696 1.00 64.00 104 ASP A O 1
ATOM 838 N N . GLY A 1 105 ? 30.122 -1.067 -14.149 1.00 71.75 105 GLY A N 1
ATOM 839 C CA . GLY A 1 105 ? 30.051 -0.382 -15.439 1.00 71.75 105 GLY A CA 1
ATOM 840 C C . GLY A 1 105 ? 29.465 -1.262 -16.549 1.00 71.75 105 GLY A C 1
ATOM 841 O O . GLY A 1 105 ? 29.324 -2.477 -16.434 1.00 71.75 105 GLY A O 1
ATOM 842 N N . MET A 1 106 ? 29.048 -0.617 -17.634 1.00 80.50 106 MET A N 1
ATOM 843 C CA . MET A 1 106 ? 28.412 -1.295 -18.759 1.00 80.50 106 MET A CA 1
ATOM 844 C C . MET A 1 106 ? 29.423 -2.174 -19.504 1.00 80.50 106 MET A C 1
ATOM 846 O O . MET A 1 106 ? 30.475 -1.681 -19.916 1.00 80.50 106 MET A O 1
ATOM 850 N N . ASN A 1 107 ? 29.084 -3.446 -19.729 1.00 86.31 107 ASN A N 1
ATOM 851 C CA . ASN A 1 107 ? 29.909 -4.348 -20.526 1.00 86.31 107 ASN A CA 1
ATOM 852 C C . ASN A 1 107 ? 30.095 -3.781 -21.946 1.00 86.31 107 ASN A C 1
ATOM 854 O O . ASN A 1 107 ? 29.127 -3.540 -22.672 1.00 86.31 107 ASN A O 1
ATOM 858 N N . GLU A 1 108 ? 31.349 -3.568 -22.341 1.00 88.81 108 GLU A N 1
ATOM 859 C CA . GLU A 1 108 ? 31.705 -2.981 -23.634 1.00 88.81 108 GLU A CA 1
ATOM 860 C C . GLU A 1 108 ? 31.148 -3.807 -24.804 1.00 88.81 108 GLU A C 1
ATOM 862 O O . GLU A 1 108 ? 30.634 -3.239 -25.766 1.00 88.81 108 GLU A O 1
ATOM 867 N N . ASP A 1 109 ? 31.159 -5.139 -24.693 1.00 90.12 109 ASP A N 1
ATOM 868 C CA . ASP A 1 109 ? 30.656 -6.034 -25.741 1.00 90.12 109 ASP A CA 1
ATOM 869 C C . ASP A 1 109 ? 29.131 -5.888 -25.926 1.00 90.12 109 ASP A C 1
ATOM 871 O O . ASP A 1 109 ? 28.631 -5.890 -27.051 1.00 90.12 109 ASP A O 1
ATOM 875 N N . GLU A 1 110 ? 28.376 -5.691 -24.840 1.00 89.19 110 GLU A N 1
ATOM 876 C CA . GLU A 1 110 ? 26.926 -5.445 -24.892 1.00 89.19 110 GLU A CA 1
ATOM 877 C C . GLU A 1 110 ? 26.608 -4.057 -25.443 1.00 89.19 110 GLU A C 1
ATOM 879 O O . GLU A 1 110 ? 25.657 -3.896 -26.212 1.00 89.19 110 GLU A O 1
ATOM 884 N N . ARG A 1 111 ? 27.443 -3.063 -25.119 1.00 91.81 111 ARG A N 1
ATOM 885 C CA . ARG A 1 111 ? 27.347 -1.719 -25.694 1.00 91.81 111 ARG A CA 1
ATOM 886 C C . ARG A 1 111 ? 27.562 -1.730 -27.196 1.00 91.81 111 ARG A C 1
ATOM 888 O O . ARG A 1 111 ? 26.757 -1.151 -27.926 1.00 91.81 111 ARG A O 1
ATOM 895 N N . ILE A 1 112 ? 28.600 -2.421 -27.657 1.00 93.81 112 ILE A N 1
ATOM 896 C CA . ILE A 1 112 ? 28.887 -2.592 -29.081 1.00 93.81 112 ILE A CA 1
ATOM 897 C C . ILE A 1 112 ? 27.746 -3.359 -29.758 1.00 93.81 112 ILE A C 1
ATOM 899 O O . ILE A 1 112 ? 27.250 -2.920 -30.795 1.00 93.81 112 ILE A O 1
ATOM 903 N N . HIS A 1 113 ? 27.270 -4.455 -29.160 1.00 92.69 113 HIS A N 1
ATOM 904 C CA . HIS A 1 113 ? 26.151 -5.230 -29.696 1.00 92.69 113 HIS A CA 1
ATOM 905 C C . HIS A 1 113 ? 24.883 -4.376 -29.850 1.00 92.69 113 HIS A C 1
ATOM 907 O O . HIS A 1 113 ? 24.222 -4.413 -30.893 1.00 92.69 113 HIS A O 1
ATOM 913 N N . ALA A 1 114 ? 24.513 -3.617 -28.816 1.00 92.44 114 ALA A N 1
ATOM 914 C CA . ALA A 1 114 ? 23.353 -2.734 -28.840 1.00 92.44 114 ALA A CA 1
ATOM 915 C C . ALA A 1 114 ? 23.489 -1.669 -29.934 1.00 92.44 114 ALA A C 1
ATOM 917 O O . ALA A 1 114 ? 22.563 -1.493 -30.725 1.00 92.44 114 ALA A O 1
ATOM 918 N N . ALA A 1 115 ? 24.658 -1.030 -30.033 1.00 95.38 115 ALA A N 1
ATOM 919 C CA . ALA A 1 115 ? 24.937 -0.041 -31.066 1.00 95.38 115 ALA A CA 1
ATOM 920 C C . ALA A 1 115 ? 24.802 -0.634 -32.476 1.00 95.38 115 ALA A C 1
ATOM 922 O O . ALA A 1 115 ? 24.077 -0.076 -33.294 1.00 95.38 115 ALA A O 1
ATOM 923 N N . ILE A 1 116 ? 25.402 -1.804 -32.736 1.00 95.88 116 ILE A N 1
ATOM 924 C CA . ILE A 1 116 ? 25.267 -2.512 -34.019 1.00 95.88 116 ILE A CA 1
ATOM 925 C C . ILE A 1 116 ? 23.795 -2.802 -34.321 1.00 95.88 116 ILE A C 1
ATOM 927 O O . ILE A 1 116 ? 23.321 -2.488 -35.408 1.00 95.88 116 ILE A O 1
ATOM 931 N N . THR A 1 117 ? 23.051 -3.366 -33.367 1.00 93.94 117 THR A N 1
ATOM 932 C CA . THR A 1 117 ? 21.644 -3.749 -33.583 1.00 93.94 117 THR A CA 1
ATOM 933 C C . THR A 1 117 ? 20.784 -2.529 -33.931 1.00 93.94 117 THR A C 1
ATOM 935 O O . THR A 1 117 ? 19.977 -2.579 -34.858 1.00 93.94 117 THR A O 1
ATOM 938 N N . MET A 1 118 ? 20.990 -1.410 -33.231 1.00 93.62 118 MET A N 1
ATOM 939 C CA . MET A 1 118 ? 20.287 -0.149 -33.487 1.00 93.62 118 MET A CA 1
ATOM 940 C C . MET A 1 118 ? 20.643 0.429 -34.863 1.00 93.62 118 MET A C 1
ATOM 942 O O . MET A 1 118 ? 19.754 0.857 -35.599 1.00 93.62 118 MET A O 1
ATOM 946 N N . THR A 1 119 ? 21.916 0.364 -35.261 1.00 96.06 119 THR A N 1
ATOM 947 C CA . THR A 1 119 ? 22.354 0.756 -36.608 1.00 96.06 119 THR A CA 1
ATOM 948 C C . THR A 1 119 ? 21.725 -0.110 -37.690 1.00 96.06 119 THR A C 1
ATOM 950 O O . THR A 1 119 ? 21.272 0.417 -38.701 1.00 96.06 119 THR A O 1
ATOM 953 N N . LEU A 1 120 ? 21.647 -1.426 -37.490 1.00 95.31 120 LEU A N 1
ATOM 954 C CA . LEU A 1 120 ? 21.009 -2.326 -38.452 1.00 95.31 120 LEU A CA 1
ATOM 955 C C . LEU A 1 120 ? 19.510 -2.041 -38.590 1.00 95.31 120 LEU A C 1
ATOM 957 O O . LEU A 1 120 ? 18.984 -2.096 -39.701 1.00 95.31 120 LEU A O 1
ATOM 961 N N . CYS A 1 121 ? 18.831 -1.663 -37.501 1.00 93.50 121 CYS A N 1
ATOM 962 C CA . CYS A 1 121 ? 17.450 -1.187 -37.574 1.00 93.50 121 CYS A CA 1
ATOM 963 C C . CYS A 1 121 ? 17.311 0.073 -38.436 1.00 93.50 121 CYS A C 1
ATOM 965 O O . CYS A 1 121 ? 16.358 0.186 -39.210 1.00 93.50 121 CYS A O 1
ATOM 967 N N . GLU A 1 122 ? 18.256 1.007 -38.334 1.00 94.06 122 GLU A N 1
ATOM 968 C CA . GLU A 1 122 ? 18.266 2.234 -39.132 1.00 94.06 122 GLU A CA 1
ATOM 969 C C . GLU A 1 122 ? 18.544 1.959 -40.615 1.00 94.06 122 GLU A C 1
ATOM 971 O O . GLU A 1 122 ? 17.790 2.416 -41.472 1.00 94.06 122 GLU A O 1
ATOM 976 N N . ILE A 1 123 ? 19.548 1.127 -40.910 1.00 94.69 123 ILE A N 1
ATOM 977 C CA . ILE A 1 123 ? 19.888 0.670 -42.267 1.00 94.69 123 ILE A CA 1
ATOM 978 C C . ILE A 1 123 ? 18.678 -0.002 -42.931 1.00 94.69 123 ILE A C 1
ATOM 980 O O . ILE A 1 123 ? 18.317 0.336 -44.059 1.00 94.69 123 ILE A O 1
ATOM 984 N N . ASN A 1 124 ? 18.003 -0.902 -42.210 1.00 91.56 124 ASN A N 1
ATOM 985 C CA . ASN A 1 124 ? 16.825 -1.597 -42.721 1.00 91.56 124 ASN A CA 1
ATOM 986 C C . ASN A 1 124 ? 15.635 -0.642 -42.933 1.00 91.56 124 ASN A C 1
ATOM 988 O O . ASN A 1 124 ? 14.895 -0.774 -43.904 1.00 91.56 124 ASN A O 1
ATOM 992 N N . THR A 1 125 ? 15.470 0.363 -42.064 1.00 90.94 125 THR A N 1
ATOM 993 C CA . THR A 1 125 ? 14.440 1.408 -42.234 1.00 90.94 125 THR A CA 1
ATOM 994 C C . THR A 1 125 ? 14.707 2.264 -43.476 1.00 90.94 125 THR A C 1
ATOM 996 O O . THR A 1 125 ? 13.768 2.679 -44.150 1.00 90.94 125 THR A O 1
ATOM 999 N N . ALA A 1 126 ? 15.979 2.476 -43.826 1.00 93.06 126 ALA A N 1
ATOM 1000 C CA . ALA A 1 126 ? 16.398 3.133 -45.063 1.00 93.06 126 ALA A CA 1
ATOM 1001 C C . ALA A 1 126 ? 16.324 2.221 -46.308 1.00 93.06 126 ALA A C 1
ATOM 1003 O O . ALA A 1 126 ? 16.762 2.628 -47.388 1.00 93.06 126 ALA A O 1
ATOM 1004 N N . LEU A 1 127 ? 15.790 0.998 -46.169 1.00 92.50 127 LEU A N 1
ATOM 1005 C CA . LEU A 1 127 ? 15.697 -0.019 -47.224 1.00 92.50 127 LEU A CA 1
ATOM 1006 C C . LEU A 1 127 ? 17.059 -0.360 -47.854 1.00 92.50 127 LEU A C 1
ATOM 1008 O O . LEU A 1 127 ? 17.141 -0.706 -49.032 1.00 92.50 127 LEU A O 1
ATOM 1012 N N . GLN A 1 128 ? 18.134 -0.250 -47.072 1.00 93.19 128 GLN A N 1
ATOM 1013 C CA . GLN A 1 128 ? 19.477 -0.640 -47.489 1.00 93.19 128 GLN A CA 1
ATOM 1014 C C . GLN A 1 128 ? 19.793 -2.047 -46.963 1.00 93.19 128 GLN A C 1
ATOM 1016 O O . GLN A 1 128 ? 19.455 -2.361 -45.819 1.00 93.19 128 GLN A O 1
ATOM 1021 N N . PRO A 1 129 ? 20.440 -2.918 -47.758 1.00 92.81 129 PRO A N 1
ATOM 1022 C CA . PRO A 1 129 ? 20.868 -4.219 -47.267 1.00 92.81 129 PRO A CA 1
ATOM 1023 C C . PRO A 1 129 ? 22.003 -4.043 -46.242 1.00 92.81 129 PRO A C 1
ATOM 1025 O O . PRO A 1 129 ? 22.957 -3.305 -46.507 1.00 92.81 129 PRO A O 1
ATOM 1028 N N . PRO A 1 130 ? 21.941 -4.710 -45.077 1.00 94.12 130 PRO A N 1
ATOM 1029 C CA . PRO A 1 130 ? 23.031 -4.664 -44.113 1.00 94.12 130 PRO A CA 1
ATOM 1030 C C . PRO A 1 130 ? 24.279 -5.390 -44.647 1.00 94.12 130 PRO A C 1
ATOM 1032 O O . PRO A 1 130 ? 24.148 -6.325 -45.445 1.00 94.12 130 PRO A O 1
ATOM 1035 N N . PRO A 1 131 ? 25.493 -5.020 -44.193 1.00 95.81 131 PRO A N 1
ATOM 1036 C CA . PRO A 1 131 ? 26.702 -5.765 -44.528 1.00 95.81 131 PRO A CA 1
ATOM 1037 C C . PRO A 1 131 ? 26.589 -7.239 -44.120 1.00 95.81 131 PRO A C 1
ATOM 1039 O O . PRO A 1 131 ? 26.055 -7.553 -43.052 1.00 95.81 131 PRO A O 1
ATOM 1042 N N . LEU A 1 132 ? 27.122 -8.148 -44.942 1.00 94.62 132 LEU A N 1
ATOM 1043 C CA . LEU A 1 132 ? 27.048 -9.595 -44.695 1.00 94.62 132 LEU A CA 1
ATOM 1044 C C . LEU A 1 132 ? 27.760 -9.990 -43.394 1.00 94.62 132 LEU A C 1
ATOM 1046 O O . LEU A 1 132 ? 27.334 -10.909 -42.698 1.00 94.62 132 LEU A O 1
ATOM 1050 N N . GLU A 1 133 ? 28.800 -9.243 -43.025 1.00 95.69 133 GLU A N 1
ATOM 1051 C CA . GLU A 1 133 ? 29.536 -9.396 -41.772 1.00 95.69 133 GLU A CA 1
ATOM 1052 C C . GLU A 1 133 ? 28.667 -9.104 -40.533 1.00 95.69 133 GLU A C 1
ATOM 1054 O O . GLU A 1 133 ? 28.998 -9.532 -39.429 1.00 95.69 133 GLU A O 1
ATOM 1059 N N . CYS A 1 134 ? 27.545 -8.396 -40.704 1.00 95.38 134 CYS A N 1
ATOM 1060 C CA . CYS A 1 134 ? 26.631 -8.006 -39.634 1.00 95.38 134 CYS A CA 1
ATOM 1061 C C . CYS A 1 134 ? 25.374 -8.884 -39.524 1.00 95.38 134 CYS A C 1
ATOM 1063 O O . CYS A 1 134 ? 24.561 -8.673 -38.623 1.00 95.38 134 CYS A O 1
ATOM 1065 N N . VAL A 1 135 ? 25.214 -9.890 -40.391 1.00 90.56 135 VAL A N 1
ATOM 1066 C CA . VAL A 1 135 ? 24.058 -10.808 -40.387 1.00 90.56 135 VAL A CA 1
ATOM 1067 C C . VAL A 1 135 ? 23.782 -11.453 -39.017 1.00 90.56 135 VAL A C 1
ATOM 1069 O O . VAL A 1 135 ? 22.611 -11.491 -38.636 1.00 90.56 135 VAL A O 1
ATOM 1072 N N . PRO A 1 136 ? 24.783 -11.880 -38.215 1.00 89.75 136 PRO A N 1
ATOM 1073 C CA . PRO A 1 136 ? 24.526 -12.455 -36.886 1.00 89.75 136 PRO A CA 1
ATOM 1074 C C . PRO A 1 136 ? 23.758 -11.517 -35.939 1.00 89.75 136 PRO A C 1
ATOM 1076 O O . PRO A 1 136 ? 22.978 -11.963 -35.096 1.00 89.75 136 PRO A O 1
ATOM 1079 N N . PHE A 1 137 ? 23.942 -10.206 -36.111 1.00 89.81 137 PHE A N 1
ATOM 1080 C CA . PHE A 1 137 ? 23.318 -9.157 -35.301 1.00 89.81 137 PHE A CA 1
ATOM 1081 C C . PHE A 1 137 ? 21.981 -8.674 -35.877 1.00 89.81 137 PHE A C 1
ATOM 1083 O O . PHE A 1 137 ? 21.241 -7.955 -35.212 1.00 89.81 137 PHE A O 1
ATOM 1090 N N . SER A 1 138 ? 21.640 -9.099 -37.098 1.00 83.88 138 SER A N 1
ATOM 1091 C CA . SER A 1 138 ? 20.364 -8.810 -37.759 1.00 83.88 138 SER A CA 1
ATOM 1092 C C . SER A 1 138 ? 19.212 -9.674 -37.230 1.00 83.88 138 SER A C 1
ATOM 1094 O O . SER A 1 138 ? 18.124 -9.639 -37.808 1.00 83.88 138 SER A O 1
ATOM 1096 N N . SER A 1 139 ? 19.422 -10.455 -36.161 1.00 64.88 139 SER A N 1
ATOM 1097 C CA . SER A 1 139 ? 18.435 -11.335 -35.515 1.00 64.88 139 SER A CA 1
ATOM 1098 C C . SER A 1 139 ? 17.365 -10.539 -34.756 1.00 64.88 139 SER A C 1
ATOM 1100 O O . SER A 1 139 ? 17.120 -10.652 -33.563 1.00 64.88 139 SER A O 1
ATOM 1102 N N . VAL A 1 140 ? 16.647 -9.766 -35.553 1.00 56.50 140 VAL A N 1
ATOM 1103 C CA . VAL A 1 140 ? 15.295 -9.259 -35.402 1.00 56.50 140 VAL A CA 1
ATOM 1104 C C . VAL A 1 140 ? 14.357 -10.370 -35.917 1.00 56.50 140 VAL A C 1
ATOM 1106 O O . VAL A 1 140 ? 13.333 -10.116 -36.549 1.00 56.50 140 VAL A O 1
ATOM 1109 N N . LEU A 1 141 ? 14.688 -11.634 -35.644 1.00 50.97 141 LEU A N 1
ATOM 1110 C CA . LEU A 1 141 ? 13.744 -12.742 -35.735 1.00 50.97 141 LEU A CA 1
ATOM 1111 C C . LEU A 1 141 ? 13.073 -12.895 -34.364 1.00 50.97 141 LEU A C 1
ATOM 1113 O O . LEU A 1 141 ? 13.688 -12.539 -33.355 1.00 50.97 141 LEU A O 1
ATOM 1117 N N . PRO A 1 142 ? 11.796 -13.302 -34.308 1.00 46.94 142 PRO A N 1
ATOM 1118 C CA . PRO A 1 142 ? 11.088 -13.465 -33.049 1.00 46.94 142 PRO A CA 1
ATOM 1119 C C . PRO A 1 142 ? 11.836 -14.525 -32.246 1.00 46.94 142 PRO A C 1
ATOM 1121 O O . PRO A 1 142 ? 11.877 -15.689 -32.632 1.00 46.94 142 PRO A O 1
ATOM 1124 N N . VAL A 1 143 ? 12.484 -14.106 -31.163 1.00 47.91 143 VAL A N 1
ATOM 1125 C CA . VAL A 1 143 ? 12.902 -15.039 -30.126 1.00 47.91 143 VAL A CA 1
ATOM 1126 C C . VAL A 1 143 ? 11.598 -15.485 -29.482 1.00 47.91 143 VAL A C 1
ATOM 1128 O O . VAL A 1 143 ? 11.011 -14.745 -28.699 1.00 47.91 143 VAL A O 1
ATOM 1131 N N . GLU A 1 144 ? 11.092 -16.643 -29.893 1.00 45.91 144 GLU A N 1
ATOM 1132 C CA . GLU A 1 144 ? 10.138 -17.384 -29.078 1.00 45.91 144 GLU A CA 1
ATOM 1133 C C . GLU A 1 144 ? 10.827 -17.659 -27.739 1.00 45.91 144 GLU A C 1
ATOM 1135 O O . GLU A 1 144 ? 11.814 -18.387 -27.725 1.00 45.91 144 GLU A O 1
ATOM 1140 N N . ASP A 1 145 ? 10.378 -16.956 -26.690 1.00 45.97 145 ASP A N 1
ATOM 1141 C CA . ASP A 1 145 ? 10.370 -17.184 -25.226 1.00 45.97 145 ASP A CA 1
ATOM 1142 C C . ASP A 1 145 ? 11.335 -18.171 -24.529 1.00 45.97 145 ASP A C 1
ATOM 1144 O O . ASP A 1 145 ? 11.199 -18.446 -23.336 1.00 45.97 145 ASP A O 1
ATOM 1148 N N . HIS A 1 146 ? 12.389 -18.651 -25.172 1.00 45.84 146 HIS A N 1
ATOM 1149 C CA . HIS A 1 146 ? 13.469 -19.367 -24.524 1.00 45.84 146 HIS A CA 1
ATOM 1150 C C . HIS A 1 146 ? 14.456 -18.350 -23.961 1.00 45.84 146 HIS A C 1
ATOM 1152 O O . HIS A 1 146 ? 15.572 -18.164 -24.443 1.00 45.84 146 HIS A O 1
ATOM 1158 N N . ALA A 1 147 ? 14.031 -17.723 -22.864 1.00 45.69 147 ALA A N 1
ATOM 1159 C CA . ALA A 1 147 ? 14.882 -17.096 -21.861 1.00 45.69 147 ALA A CA 1
ATOM 1160 C C . ALA A 1 147 ? 15.790 -18.139 -21.166 1.00 45.69 147 ALA A C 1
ATOM 1162 O O . ALA A 1 147 ? 15.910 -18.178 -19.944 1.00 45.69 147 ALA A O 1
ATOM 1163 N N . SER A 1 148 ? 16.429 -19.028 -21.928 1.00 46.91 148 SER A N 1
ATOM 1164 C CA . SER A 1 148 ? 17.444 -19.930 -21.413 1.00 46.91 148 SER A CA 1
ATOM 1165 C C . SER A 1 148 ? 18.772 -19.181 -21.357 1.00 46.91 148 SER A C 1
ATOM 1167 O O . SER A 1 148 ? 19.535 -19.145 -22.317 1.00 46.91 148 SER A O 1
ATOM 1169 N N . HIS A 1 149 ? 19.014 -18.588 -20.191 1.00 46.12 149 HIS A N 1
ATOM 1170 C CA . HIS A 1 149 ? 20.258 -18.798 -19.460 1.00 46.12 149 HIS A CA 1
ATOM 1171 C C . HIS A 1 149 ? 21.555 -18.446 -20.217 1.00 46.12 149 HIS A C 1
ATOM 1173 O O . HIS A 1 149 ? 22.347 -19.311 -20.579 1.00 46.12 149 HIS A O 1
ATOM 1179 N N . TRP A 1 150 ? 21.822 -17.145 -20.361 1.00 50.84 150 TRP A N 1
ATOM 1180 C CA . TRP A 1 150 ? 23.165 -16.620 -20.665 1.00 50.84 150 TRP A CA 1
ATOM 1181 C C . TRP A 1 150 ? 24.091 -16.594 -19.430 1.00 50.84 150 TRP A C 1
ATOM 1183 O O . TRP A 1 150 ? 25.164 -15.997 -19.476 1.00 50.84 150 TRP A O 1
ATOM 1193 N N . ASP A 1 151 ? 23.700 -17.247 -18.332 1.00 48.44 151 ASP A N 1
ATOM 1194 C CA . ASP A 1 151 ? 24.342 -17.105 -17.019 1.00 48.44 151 ASP A CA 1
ATOM 1195 C C . ASP A 1 151 ? 25.539 -18.045 -16.784 1.00 48.44 151 ASP A C 1
ATOM 1197 O O . ASP A 1 151 ? 26.141 -18.048 -15.714 1.00 48.44 151 ASP A O 1
ATOM 1201 N N . ASN A 1 152 ? 25.979 -18.800 -17.797 1.00 46.91 152 ASN A N 1
ATOM 1202 C CA . ASN A 1 152 ? 27.255 -19.523 -17.726 1.00 46.91 152 ASN A CA 1
ATOM 1203 C C . ASN A 1 152 ? 28.419 -18.608 -18.124 1.00 46.91 152 ASN A C 1
ATOM 1205 O O . ASN A 1 152 ? 29.090 -18.750 -19.149 1.00 46.91 152 ASN A O 1
ATOM 1209 N N . ARG A 1 153 ? 28.633 -17.631 -17.246 1.00 55.44 153 ARG A N 1
ATOM 1210 C CA . ARG A 1 153 ? 29.724 -16.665 -17.211 1.00 55.44 153 ARG A CA 1
ATOM 1211 C C . ARG A 1 153 ? 31.037 -17.376 -16.857 1.00 55.44 153 ARG A C 1
ATOM 1213 O O . ARG A 1 153 ? 31.469 -17.296 -15.716 1.00 55.44 153 ARG A O 1
ATOM 1220 N N . SER A 1 154 ? 31.677 -18.088 -17.792 1.00 53.78 154 SER A N 1
ATOM 1221 C CA . SER A 1 154 ? 33.103 -18.470 -17.639 1.00 53.78 154 SER A CA 1
ATOM 1222 C C . SER A 1 154 ? 33.888 -18.781 -18.917 1.00 53.78 154 SER A C 1
ATOM 1224 O O . SER A 1 154 ? 35.105 -18.768 -18.839 1.00 53.78 154 SER A O 1
ATOM 1226 N N . ASP A 1 155 ? 33.284 -18.976 -20.092 1.00 55.03 155 ASP A N 1
ATOM 1227 C CA . ASP A 1 155 ? 34.074 -19.114 -21.331 1.00 55.03 155 ASP A CA 1
ATOM 1228 C C . ASP A 1 155 ? 33.235 -18.749 -22.560 1.00 55.03 155 ASP A C 1
ATOM 1230 O O . ASP A 1 155 ? 32.690 -19.602 -23.261 1.00 55.03 155 ASP A O 1
ATOM 1234 N N . LYS A 1 156 ? 33.101 -17.446 -22.841 1.00 58.78 156 LYS A N 1
ATOM 1235 C CA . LYS A 1 156 ? 32.625 -17.027 -24.164 1.00 58.78 156 LYS A CA 1
ATOM 1236 C C . LYS A 1 156 ? 33.733 -17.324 -25.180 1.00 58.78 156 LYS A C 1
ATOM 1238 O O . LYS A 1 156 ? 34.831 -16.774 -25.047 1.00 58.78 156 LYS A O 1
ATOM 1243 N N . PRO A 1 157 ? 33.493 -18.168 -26.198 1.00 57.88 157 PRO A N 1
ATOM 1244 C CA . PRO A 1 157 ? 34.516 -18.509 -27.173 1.00 57.88 157 PRO A CA 1
ATOM 1245 C C . PRO A 1 157 ? 34.999 -17.244 -27.891 1.00 57.88 157 PRO A C 1
ATOM 1247 O O . PRO A 1 157 ? 34.199 -16.418 -28.333 1.00 57.88 157 PRO A O 1
ATOM 1250 N N . ARG A 1 158 ? 36.325 -17.116 -28.060 1.00 60.56 158 ARG A N 1
ATOM 1251 C CA . ARG A 1 158 ? 37.012 -16.003 -28.760 1.00 60.56 158 ARG A CA 1
ATOM 1252 C C . ARG A 1 158 ? 36.398 -15.633 -30.124 1.00 60.56 158 ARG A C 1
ATOM 1254 O O . ARG A 1 158 ? 36.621 -14.531 -30.617 1.00 60.56 158 ARG A O 1
ATOM 1261 N N . HIS A 1 159 ? 35.624 -16.536 -30.722 1.00 61.88 159 HIS A N 1
ATOM 1262 C CA . HIS A 1 159 ? 34.899 -16.335 -31.971 1.00 61.88 159 HIS A CA 1
ATOM 1263 C C . HIS A 1 159 ? 33.843 -15.214 -31.927 1.00 61.88 159 HIS A C 1
ATOM 1265 O O . HIS A 1 159 ? 33.686 -14.534 -32.939 1.00 61.88 159 HIS A O 1
ATOM 1271 N N . GLU A 1 160 ? 33.179 -14.945 -30.794 1.00 68.00 160 GLU A N 1
ATOM 1272 C CA . GLU A 1 160 ? 32.187 -13.851 -30.721 1.00 68.00 160 GLU A CA 1
ATOM 1273 C C . GLU A 1 160 ? 32.836 -12.468 -30.859 1.00 68.00 160 GLU A C 1
ATOM 1275 O O . GLU A 1 160 ? 32.329 -11.607 -31.580 1.00 68.00 160 GLU A O 1
ATOM 1280 N N . ARG A 1 161 ? 34.005 -12.261 -30.238 1.00 71.56 161 ARG A N 1
ATOM 1281 C CA . ARG A 1 161 ? 34.705 -10.969 -30.290 1.00 71.56 161 ARG A CA 1
ATOM 1282 C C . ARG A 1 161 ? 35.122 -10.601 -31.715 1.00 71.56 161 ARG A C 1
ATOM 1284 O O . ARG A 1 161 ? 34.969 -9.456 -32.133 1.00 71.56 161 ARG A O 1
ATOM 1291 N N . ASN A 1 162 ? 35.566 -11.594 -32.484 1.00 79.88 162 ASN A N 1
ATOM 1292 C CA . ASN A 1 162 ? 35.945 -11.410 -33.885 1.00 79.88 162 ASN A CA 1
ATOM 1293 C C . ASN A 1 162 ? 34.742 -11.048 -34.779 1.00 79.88 162 ASN A C 1
ATOM 1295 O O . ASN A 1 162 ? 34.914 -10.369 -35.796 1.00 79.88 162 ASN A O 1
ATOM 1299 N N . SER A 1 163 ? 33.526 -11.452 -34.391 1.00 86.50 163 SER A N 1
ATOM 1300 C CA . SER A 1 163 ? 32.293 -11.106 -35.107 1.00 86.50 163 SER A CA 1
ATOM 1301 C C . SER A 1 163 ? 31.960 -9.618 -34.977 1.00 86.50 163 SER A C 1
ATOM 1303 O O . SER A 1 163 ? 31.622 -8.980 -35.975 1.00 86.50 163 SER A O 1
ATOM 1305 N N . TYR A 1 164 ? 32.116 -9.033 -33.781 1.00 92.62 164 TYR A N 1
ATOM 1306 C CA . TYR A 1 164 ? 31.909 -7.593 -33.583 1.00 92.62 164 TYR A CA 1
ATOM 1307 C C . TYR A 1 164 ? 32.881 -6.772 -34.427 1.00 92.62 164 TYR A C 1
ATOM 1309 O O . TYR A 1 164 ? 32.455 -5.890 -35.168 1.00 92.62 164 TYR A O 1
ATOM 1317 N N . THR A 1 165 ? 34.178 -7.091 -34.377 1.00 93.94 165 THR A N 1
ATOM 1318 C CA . THR A 1 165 ? 35.203 -6.352 -35.130 1.00 93.94 165 THR A CA 1
ATOM 1319 C C . THR A 1 165 ? 34.958 -6.407 -36.638 1.00 93.94 165 THR A C 1
ATOM 1321 O O . THR A 1 165 ? 35.093 -5.386 -37.311 1.00 93.94 165 THR A O 1
ATOM 1324 N N . SER A 1 166 ? 34.546 -7.564 -37.165 1.00 95.81 166 SER A N 1
ATOM 1325 C CA . SER A 1 166 ? 34.252 -7.728 -38.595 1.00 95.81 166 SER A CA 1
ATOM 1326 C C . SER A 1 166 ? 33.044 -6.894 -39.027 1.00 95.81 166 SER A C 1
ATOM 1328 O O . SER A 1 166 ? 33.127 -6.168 -40.016 1.00 95.81 166 SER A O 1
ATOM 1330 N N . CYS A 1 167 ? 31.952 -6.922 -38.254 1.00 96.81 167 CYS A N 1
ATOM 1331 C CA . CYS A 1 167 ? 30.774 -6.103 -38.539 1.00 96.81 167 CYS A CA 1
ATOM 1332 C C . CYS A 1 167 ? 31.070 -4.600 -38.408 1.00 96.81 167 CYS A C 1
ATOM 1334 O O . CYS A 1 167 ? 30.742 -3.830 -39.307 1.00 96.81 167 CYS A O 1
ATOM 1336 N N . VAL A 1 168 ? 31.759 -4.164 -37.348 1.00 97.06 168 VAL A N 1
ATOM 1337 C CA . VAL A 1 168 ? 32.127 -2.748 -37.163 1.00 97.06 168 VAL A CA 1
ATOM 1338 C C . VAL A 1 168 ? 33.051 -2.266 -38.284 1.00 97.06 168 VAL A C 1
ATOM 1340 O O . VAL A 1 168 ? 32.862 -1.167 -38.805 1.00 97.06 168 VAL A O 1
ATOM 1343 N N . SER A 1 169 ? 34.004 -3.099 -38.718 1.00 97.62 169 SER A N 1
ATOM 1344 C CA . SER A 1 169 ? 34.853 -2.798 -39.874 1.00 97.62 169 SER A CA 1
ATOM 1345 C C . SER A 1 169 ? 34.073 -2.736 -41.189 1.00 97.62 169 SER A C 1
ATOM 1347 O O . SER A 1 169 ? 34.530 -2.078 -42.120 1.00 97.62 169 SER A O 1
ATOM 1349 N N . ALA A 1 170 ? 32.945 -3.435 -41.307 1.00 97.56 170 ALA A N 1
ATOM 1350 C CA . ALA A 1 170 ? 32.080 -3.347 -42.474 1.00 97.56 170 ALA A CA 1
ATOM 1351 C C . ALA A 1 170 ? 31.207 -2.081 -42.427 1.00 97.56 170 ALA A C 1
ATOM 1353 O O . ALA A 1 170 ? 31.106 -1.375 -43.429 1.00 97.56 170 ALA A O 1
ATOM 1354 N N . LEU A 1 171 ? 30.658 -1.736 -41.255 1.00 97.56 171 LEU A N 1
ATOM 1355 C CA . LEU A 1 171 ? 29.905 -0.495 -41.032 1.00 97.56 171 LEU A CA 1
ATOM 1356 C C . LEU A 1 171 ? 30.764 0.752 -41.284 1.00 97.56 171 LEU A C 1
ATOM 1358 O O . LEU A 1 171 ? 30.263 1.733 -41.828 1.00 97.56 171 LEU A O 1
ATOM 1362 N N . SER A 1 172 ? 32.060 0.713 -40.958 1.00 97.62 172 SER A N 1
ATOM 1363 C CA . SER A 1 172 ? 32.978 1.833 -41.202 1.00 97.62 172 SER A CA 1
ATOM 1364 C C . SER A 1 172 ? 33.276 2.097 -42.684 1.00 97.62 172 SER A C 1
ATOM 1366 O O . SER A 1 172 ? 33.759 3.178 -43.019 1.00 97.62 172 SER A O 1
ATOM 1368 N N . ARG A 1 173 ? 32.950 1.162 -43.594 1.00 97.50 173 ARG A N 1
ATOM 1369 C CA . ARG A 1 173 ? 33.096 1.360 -45.051 1.00 97.50 173 ARG A CA 1
ATOM 1370 C C . ARG A 1 173 ? 32.092 2.374 -45.612 1.00 97.50 173 ARG A C 1
ATOM 1372 O O . ARG A 1 173 ? 32.337 2.936 -46.675 1.00 97.50 173 ARG A O 1
ATOM 1379 N N . SER A 1 174 ? 30.975 2.613 -44.917 1.00 97.25 174 SER A N 1
ATOM 1380 C CA . SER A 1 174 ? 29.960 3.611 -45.278 1.00 97.25 174 SER A CA 1
ATOM 1381 C C . SER A 1 174 ? 29.961 4.758 -44.257 1.00 97.25 174 SER A C 1
ATOM 1383 O O . SER A 1 174 ? 29.683 4.515 -43.081 1.00 97.25 174 SER A O 1
ATOM 1385 N N . PRO A 1 175 ? 30.196 6.019 -44.673 1.00 97.00 175 PRO A N 1
ATOM 1386 C CA . PRO A 1 175 ? 30.151 7.168 -43.764 1.00 97.00 175 PRO A CA 1
ATOM 1387 C C . PRO A 1 175 ? 28.810 7.323 -43.036 1.00 97.00 175 PRO A C 1
ATOM 1389 O O . PRO A 1 175 ? 28.783 7.709 -41.867 1.00 97.00 175 PRO A O 1
ATOM 1392 N N . GLN A 1 176 ? 27.702 6.995 -43.707 1.00 95.56 176 GLN A N 1
ATOM 1393 C CA . GLN A 1 176 ? 26.360 7.046 -43.127 1.00 95.56 176 GLN A CA 1
ATOM 1394 C C . GLN A 1 176 ? 26.210 5.984 -42.032 1.00 95.56 176 GLN A C 1
ATOM 1396 O O . GLN A 1 176 ? 25.882 6.319 -40.899 1.00 95.56 176 GLN A O 1
ATOM 1401 N N . SER A 1 177 ? 26.556 4.727 -42.336 1.00 96.69 177 SER A N 1
ATOM 1402 C CA . SER A 1 177 ? 26.466 3.616 -41.375 1.00 96.69 177 SER A CA 1
ATOM 1403 C C . SER A 1 177 ? 27.384 3.820 -40.166 1.00 96.69 177 SER A C 1
ATOM 1405 O O . SER A 1 177 ? 26.996 3.548 -39.030 1.00 96.69 177 SER A O 1
ATOM 1407 N N . TRP A 1 178 ? 28.589 4.353 -40.393 1.00 97.81 178 TRP A N 1
ATOM 1408 C CA . TRP A 1 178 ? 29.528 4.715 -39.333 1.00 97.81 178 TRP A CA 1
ATOM 1409 C C . TRP A 1 178 ? 28.993 5.817 -38.415 1.00 97.81 178 TRP A C 1
ATOM 1411 O O . TRP A 1 178 ? 29.156 5.747 -37.193 1.00 97.81 178 TRP A O 1
ATOM 1421 N N . SER A 1 179 ? 28.343 6.831 -38.990 1.00 97.44 179 SER A N 1
ATOM 1422 C CA . SER A 1 179 ? 27.753 7.928 -38.219 1.00 97.44 179 SER A CA 1
ATOM 1423 C C . SER A 1 179 ? 26.642 7.409 -37.306 1.00 97.44 179 SER A C 1
ATOM 1425 O O . SER A 1 179 ? 26.675 7.689 -36.109 1.00 97.44 179 SER A O 1
ATOM 1427 N N . SER A 1 180 ? 25.740 6.568 -37.821 1.00 96.50 180 SER A N 1
ATOM 1428 C CA . SER A 1 180 ? 24.676 5.953 -37.016 1.00 96.50 180 SER A CA 1
ATOM 1429 C C . SER A 1 180 ? 25.243 5.035 -35.924 1.00 96.50 180 SER A C 1
ATOM 1431 O O . SER A 1 180 ? 24.850 5.139 -34.765 1.00 96.50 180 SER A O 1
ATOM 1433 N N . TYR A 1 181 ? 26.222 4.177 -36.243 1.00 97.88 181 TYR A N 1
ATOM 1434 C CA . TYR A 1 181 ? 26.886 3.312 -35.254 1.00 97.88 181 TYR A CA 1
ATOM 1435 C C . TYR A 1 181 ? 27.572 4.096 -34.138 1.00 97.88 181 TYR A C 1
ATOM 1437 O O . TYR A 1 181 ? 27.341 3.833 -32.958 1.00 97.88 181 TYR A O 1
ATOM 1445 N N . SER A 1 182 ? 28.404 5.073 -34.496 1.00 97.31 182 SER A N 1
ATOM 1446 C CA . SER A 1 182 ? 29.127 5.876 -33.509 1.00 97.31 182 SER A CA 1
ATOM 1447 C C . SER A 1 182 ? 28.195 6.758 -32.675 1.00 97.31 182 SER A C 1
ATOM 1449 O O . SER A 1 182 ? 28.489 6.994 -31.502 1.00 97.31 182 SER A O 1
ATOM 1451 N N . GLY A 1 183 ? 27.064 7.191 -33.242 1.00 96.50 183 GLY A N 1
ATOM 1452 C CA . GLY A 1 183 ? 25.970 7.832 -32.515 1.00 96.50 183 GLY A CA 1
ATOM 1453 C C . GLY A 1 183 ? 25.392 6.906 -31.450 1.00 96.50 183 GLY A C 1
ATOM 1454 O O . GLY A 1 183 ? 25.512 7.195 -30.258 1.00 96.50 183 GLY A O 1
ATOM 1455 N N . TYR A 1 184 ? 24.877 5.737 -31.847 1.00 96.19 184 TYR A N 1
ATOM 1456 C CA . TYR A 1 184 ? 24.295 4.791 -30.891 1.00 96.19 184 TYR A CA 1
ATOM 1457 C C . TYR A 1 184 ? 25.301 4.299 -29.851 1.00 96.19 184 TYR A C 1
ATOM 1459 O O . TYR A 1 184 ? 24.942 4.156 -28.688 1.00 96.19 184 TYR A O 1
ATOM 1467 N N . LEU A 1 185 ? 26.572 4.103 -30.205 1.00 95.81 185 LEU A N 1
ATOM 1468 C CA . LEU A 1 185 ? 27.596 3.694 -29.240 1.00 95.81 185 LEU A CA 1
ATOM 1469 C C . LEU A 1 185 ? 27.755 4.706 -28.090 1.00 95.81 185 LEU A C 1
ATOM 1471 O O . LEU A 1 185 ? 27.997 4.303 -26.952 1.00 95.81 185 LEU A O 1
ATOM 1475 N N . ARG A 1 186 ? 27.595 6.007 -28.372 1.00 94.88 186 ARG A N 1
ATOM 1476 C CA . ARG A 1 186 ? 27.621 7.081 -27.362 1.00 94.88 186 ARG A CA 1
ATOM 1477 C C . ARG A 1 186 ? 26.293 7.225 -26.622 1.00 94.88 186 ARG A C 1
ATOM 1479 O O . ARG A 1 186 ? 26.296 7.573 -25.444 1.00 94.88 186 ARG A O 1
ATOM 1486 N N . GLU A 1 187 ? 25.174 6.975 -27.297 1.00 92.19 187 GLU A N 1
ATOM 1487 C CA . GLU A 1 187 ? 23.830 7.123 -26.727 1.00 92.19 187 GLU A CA 1
ATOM 1488 C C . GLU A 1 187 ? 23.416 5.944 -25.845 1.00 92.19 187 GLU A C 1
ATOM 1490 O O . GLU A 1 187 ? 22.680 6.134 -24.882 1.00 92.19 187 GLU A O 1
ATOM 1495 N N . VAL A 1 188 ? 23.891 4.729 -26.123 1.00 92.38 188 VAL A N 1
ATOM 1496 C CA . VAL A 1 188 ? 23.495 3.516 -25.394 1.00 92.38 188 VAL A CA 1
ATOM 1497 C C . VAL A 1 188 ? 23.699 3.631 -23.869 1.00 92.38 188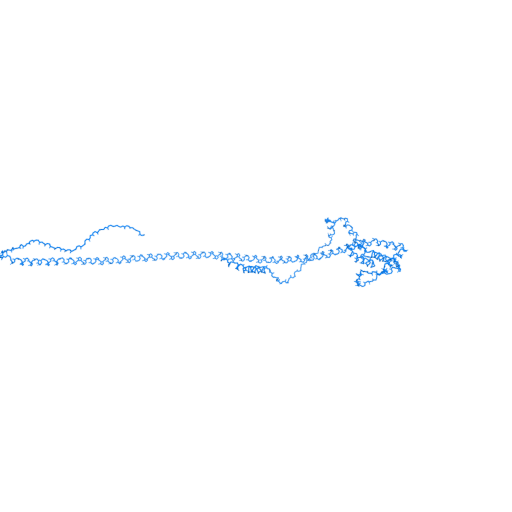 VAL A C 1
ATOM 1499 O O . VAL A 1 188 ? 22.769 3.278 -23.145 1.00 92.38 188 VAL A O 1
ATOM 1502 N N . PRO A 1 189 ? 24.813 4.175 -23.335 1.00 90.62 189 PRO A N 1
ATOM 1503 C CA . PRO A 1 189 ? 24.934 4.439 -21.898 1.00 90.62 189 PRO A CA 1
ATOM 1504 C C . PRO A 1 189 ? 23.850 5.381 -21.352 1.00 90.62 189 PRO A C 1
ATOM 1506 O O . PRO A 1 189 ? 23.292 5.139 -20.283 1.00 90.62 189 PRO A O 1
ATOM 1509 N N . GLN A 1 190 ? 23.502 6.433 -22.098 1.00 89.19 190 GLN A N 1
ATOM 1510 C CA . GLN A 1 190 ? 22.440 7.368 -21.707 1.00 89.19 190 GLN A CA 1
ATOM 1511 C C . GLN A 1 190 ? 21.068 6.682 -21.738 1.00 89.19 190 GLN A C 1
ATOM 1513 O O . GLN A 1 190 ? 20.279 6.833 -20.804 1.00 89.1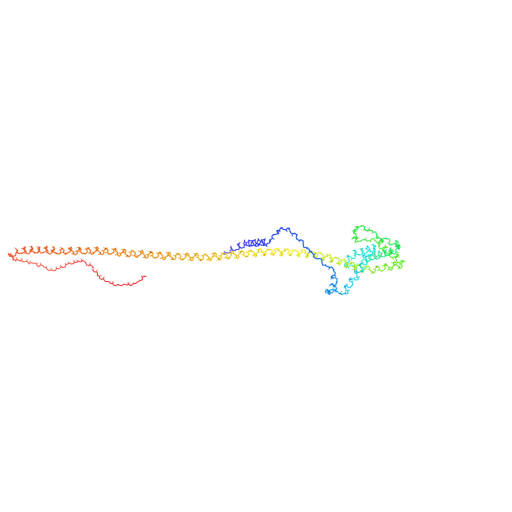9 190 GLN A O 1
ATOM 1518 N N . LEU A 1 191 ? 20.812 5.861 -22.763 1.00 88.25 191 LEU A N 1
ATOM 1519 C CA . LEU A 1 191 ? 19.615 5.027 -22.856 1.00 88.25 191 LEU A CA 1
ATOM 1520 C C . LEU A 1 191 ? 19.534 4.042 -21.687 1.00 88.25 191 LEU A C 1
ATOM 1522 O O . LEU A 1 191 ? 18.457 3.883 -21.122 1.00 88.25 191 LEU A O 1
ATOM 1526 N N . CYS A 1 192 ? 20.649 3.438 -21.267 1.00 89.19 192 CYS A N 1
ATOM 1527 C CA . CYS A 1 192 ? 20.683 2.575 -20.087 1.00 89.19 192 CYS A CA 1
ATOM 1528 C C . CYS A 1 192 ? 20.257 3.311 -18.818 1.00 89.19 192 CYS A C 1
ATOM 1530 O O . CYS A 1 192 ? 19.388 2.824 -18.095 1.00 89.19 192 CYS A O 1
ATOM 1532 N N . HIS A 1 193 ? 20.824 4.491 -18.555 1.00 87.25 193 HIS A N 1
ATOM 1533 C CA . HIS A 1 193 ? 20.427 5.296 -17.399 1.00 87.25 193 HIS A CA 1
ATOM 1534 C C . HIS A 1 193 ? 18.940 5.662 -17.444 1.00 87.25 193 HIS A C 1
ATOM 1536 O O . HIS A 1 193 ? 18.254 5.591 -16.422 1.00 87.25 193 HIS A O 1
ATOM 1542 N N . ALA A 1 194 ? 18.423 5.993 -18.628 1.00 86.31 194 ALA A N 1
ATOM 1543 C CA . ALA A 1 194 ? 17.009 6.276 -18.815 1.00 86.31 194 ALA A CA 1
ATOM 1544 C C . ALA A 1 194 ? 16.137 5.029 -18.556 1.00 86.31 194 ALA A C 1
ATOM 1546 O O . ALA A 1 194 ? 15.171 5.114 -17.797 1.00 86.31 194 ALA A O 1
ATOM 1547 N N . PHE A 1 195 ? 16.478 3.864 -19.120 1.00 85.25 195 PHE A N 1
ATOM 1548 C CA . PHE A 1 195 ? 15.728 2.616 -18.927 1.00 85.25 195 PHE A CA 1
ATOM 1549 C C . PHE A 1 195 ? 15.737 2.134 -17.483 1.00 85.25 195 PHE A C 1
ATOM 1551 O O . PHE A 1 195 ? 14.693 1.712 -16.988 1.00 85.25 195 PHE A O 1
ATOM 1558 N N . ARG A 1 196 ? 16.885 2.222 -16.805 1.00 86.12 196 ARG A N 1
ATOM 1559 C CA . ARG A 1 196 ? 17.000 1.902 -15.382 1.00 86.12 196 ARG A CA 1
ATOM 1560 C C . ARG A 1 196 ? 16.053 2.773 -14.570 1.00 86.12 196 ARG A C 1
ATOM 1562 O O . ARG A 1 196 ? 15.190 2.258 -13.869 1.00 86.12 196 ARG A O 1
ATOM 1569 N N . ARG A 1 197 ? 16.122 4.088 -14.773 1.00 85.31 197 ARG A N 1
ATOM 1570 C CA . ARG A 1 197 ? 15.236 5.035 -14.098 1.00 85.31 197 ARG A CA 1
ATOM 1571 C C . ARG A 1 197 ? 13.762 4.763 -14.382 1.00 85.31 197 ARG A C 1
ATOM 1573 O O . ARG A 1 197 ? 12.923 4.891 -13.498 1.00 85.31 197 ARG A O 1
ATOM 1580 N N . TRP A 1 198 ? 13.434 4.400 -15.615 1.00 82.75 198 TRP A N 1
ATOM 1581 C CA . TRP A 1 198 ? 12.070 4.049 -15.981 1.00 82.75 198 TRP A CA 1
ATOM 1582 C C . TRP A 1 198 ? 11.597 2.771 -15.277 1.00 82.75 198 TRP A C 1
ATOM 1584 O O . TRP A 1 198 ? 10.478 2.728 -14.770 1.00 82.75 198 TRP A O 1
ATOM 1594 N N . ASN A 1 199 ? 12.470 1.768 -15.164 1.00 82.44 199 ASN A N 1
ATOM 1595 C CA . ASN A 1 199 ? 12.196 0.552 -14.407 1.00 82.44 199 ASN A CA 1
ATOM 1596 C C . ASN A 1 199 ? 11.999 0.835 -12.909 1.00 82.44 199 ASN A C 1
ATOM 1598 O O . ASN A 1 199 ? 11.087 0.281 -12.295 1.00 82.44 199 ASN A O 1
ATOM 1602 N N . ASP A 1 200 ? 12.797 1.741 -12.340 1.00 83.88 200 ASP A N 1
ATOM 1603 C CA . ASP A 1 200 ? 12.654 2.194 -10.954 1.00 83.88 200 ASP A CA 1
ATOM 1604 C C . ASP A 1 200 ? 11.304 2.895 -10.743 1.00 83.88 200 ASP A C 1
ATOM 1606 O O . ASP A 1 200 ? 10.604 2.623 -9.768 1.00 83.88 200 ASP A O 1
ATOM 1610 N N . ILE A 1 201 ? 10.889 3.753 -11.684 1.00 84.75 201 ILE A N 1
ATOM 1611 C CA . ILE A 1 201 ? 9.586 4.438 -11.650 1.00 84.75 201 ILE A CA 1
ATOM 1612 C C . ILE A 1 201 ? 8.430 3.434 -11.725 1.00 84.75 201 ILE A C 1
ATOM 1614 O O . ILE A 1 201 ? 7.469 3.551 -10.963 1.00 84.75 201 ILE A O 1
ATOM 1618 N N . ASP A 1 202 ? 8.497 2.449 -12.619 1.00 79.62 202 ASP A N 1
ATOM 1619 C CA . ASP A 1 202 ? 7.464 1.417 -12.737 1.00 79.62 202 ASP A CA 1
ATOM 1620 C C . ASP A 1 202 ? 7.401 0.529 -11.488 1.00 79.62 202 ASP A C 1
ATOM 1622 O O . ASP A 1 202 ? 6.310 0.227 -10.992 1.00 79.62 202 ASP A O 1
ATOM 1626 N N . THR A 1 203 ? 8.560 0.175 -10.931 1.00 84.00 203 THR A N 1
ATOM 1627 C CA . THR A 1 203 ? 8.667 -0.567 -9.669 1.00 84.00 203 THR A CA 1
ATOM 1628 C C . THR A 1 203 ? 8.054 0.231 -8.524 1.00 84.00 203 THR A C 1
ATOM 1630 O O . THR A 1 203 ? 7.208 -0.289 -7.794 1.00 84.00 203 THR A O 1
ATOM 1633 N N . ALA A 1 204 ? 8.388 1.519 -8.411 1.00 86.12 204 ALA A N 1
ATOM 1634 C CA . ALA A 1 204 ? 7.792 2.415 -7.432 1.00 86.12 204 ALA A CA 1
ATOM 1635 C C . ALA A 1 204 ? 6.271 2.500 -7.615 1.00 86.12 204 ALA A C 1
ATOM 1637 O O . ALA A 1 204 ? 5.535 2.330 -6.645 1.00 86.12 204 ALA A O 1
ATOM 1638 N N . ARG A 1 205 ? 5.772 2.683 -8.847 1.00 83.75 205 ARG A N 1
ATOM 1639 C CA . ARG A 1 205 ? 4.328 2.719 -9.135 1.00 83.75 205 ARG A CA 1
ATOM 1640 C C . ARG A 1 205 ? 3.642 1.439 -8.665 1.00 83.75 205 ARG A C 1
ATOM 1642 O O . ARG A 1 205 ? 2.612 1.523 -7.999 1.00 83.75 205 ARG A O 1
ATOM 1649 N N . LYS A 1 206 ? 4.228 0.271 -8.943 1.00 82.56 206 LYS A N 1
ATOM 1650 C CA . LYS A 1 206 ? 3.711 -1.027 -8.489 1.00 82.56 206 LYS A CA 1
ATOM 1651 C C . LYS A 1 206 ? 3.665 -1.117 -6.959 1.00 82.56 206 LYS A C 1
ATOM 1653 O O . LYS A 1 206 ? 2.634 -1.499 -6.404 1.00 82.56 206 LYS A O 1
ATOM 1658 N N . ILE A 1 207 ? 4.733 -0.707 -6.275 1.00 89.88 207 ILE A N 1
ATOM 1659 C CA . ILE A 1 207 ? 4.785 -0.660 -4.806 1.00 89.88 207 ILE A CA 1
ATOM 1660 C C . ILE A 1 207 ? 3.689 0.264 -4.257 1.00 89.88 207 ILE A C 1
ATOM 1662 O O . ILE A 1 207 ? 2.914 -0.154 -3.400 1.00 89.88 207 ILE A O 1
ATOM 1666 N N . TYR A 1 208 ? 3.546 1.478 -4.797 1.00 89.19 208 TYR A N 1
ATOM 1667 C CA . TYR A 1 208 ? 2.499 2.417 -4.386 1.00 89.19 208 TYR A CA 1
ATOM 1668 C C . TYR A 1 208 ? 1.089 1.862 -4.617 1.00 89.19 208 TYR A C 1
ATOM 1670 O O . TYR A 1 208 ? 0.226 2.014 -3.752 1.00 89.19 208 TYR A O 1
ATOM 1678 N N . THR A 1 209 ? 0.835 1.179 -5.738 1.00 84.44 209 THR A N 1
ATOM 1679 C CA . THR A 1 209 ? -0.463 0.522 -5.961 1.00 84.44 209 THR A CA 1
ATOM 1680 C C . THR A 1 209 ? -0.736 -0.576 -4.934 1.00 84.44 209 THR A C 1
ATOM 1682 O O . THR A 1 209 ? -1.851 -0.661 -4.432 1.00 84.44 209 THR A O 1
ATOM 1685 N N . ASN A 1 210 ? 0.273 -1.359 -4.537 1.00 86.81 210 ASN A N 1
ATOM 1686 C CA . ASN A 1 210 ? 0.081 -2.373 -3.502 1.00 86.81 210 ASN A CA 1
ATOM 1687 C C . ASN A 1 210 ? -0.196 -1.737 -2.127 1.00 86.81 210 ASN A C 1
ATOM 1689 O O . ASN A 1 210 ? -1.193 -2.053 -1.484 1.00 86.81 210 ASN A O 1
ATOM 1693 N N . ILE A 1 211 ? 0.609 -0.748 -1.723 1.00 89.50 211 ILE A N 1
ATOM 1694 C CA . ILE A 1 211 ? 0.433 -0.026 -0.450 1.00 89.50 211 ILE A CA 1
ATOM 1695 C C . ILE A 1 211 ? -0.940 0.653 -0.377 1.00 89.50 211 ILE A C 1
ATOM 1697 O O . ILE A 1 211 ? -1.592 0.645 0.666 1.00 89.50 211 ILE A O 1
ATOM 1701 N N . THR A 1 212 ? -1.400 1.267 -1.468 1.00 84.94 212 THR A N 1
ATOM 1702 C CA . THR A 1 212 ? -2.715 1.929 -1.497 1.00 84.94 212 THR A CA 1
ATOM 1703 C C . THR A 1 212 ? -3.862 0.930 -1.355 1.00 84.94 212 THR A C 1
ATOM 1705 O O . THR A 1 212 ? -4.824 1.224 -0.641 1.00 84.94 212 THR A O 1
ATOM 1708 N N . LEU A 1 213 ? -3.749 -0.264 -1.947 1.00 80.62 213 LEU A N 1
ATOM 1709 C CA . LEU A 1 213 ? -4.711 -1.352 -1.753 1.00 80.62 213 LEU A CA 1
ATOM 1710 C C . LEU A 1 213 ? -4.707 -1.871 -0.308 1.00 80.62 213 LEU A C 1
ATOM 1712 O O . LEU A 1 213 ? -5.775 -2.009 0.294 1.00 80.62 213 LEU A O 1
ATOM 1716 N N . GLU A 1 214 ? -3.529 -2.090 0.278 1.00 88.31 214 GLU A N 1
ATOM 1717 C CA . GLU A 1 214 ? -3.393 -2.501 1.679 1.00 88.31 214 GLU A CA 1
ATOM 1718 C C . GLU A 1 214 ? -3.983 -1.447 2.626 1.00 88.31 214 GLU A C 1
ATOM 1720 O O . GLU A 1 214 ? -4.812 -1.771 3.480 1.00 88.31 214 GLU A O 1
ATOM 1725 N N . LYS A 1 215 ? -3.668 -0.162 2.422 1.00 85.75 215 LYS A N 1
ATOM 1726 C CA . LYS A 1 215 ? -4.225 0.945 3.211 1.00 85.75 215 LYS A CA 1
ATOM 1727 C C . LYS A 1 215 ? -5.747 1.015 3.103 1.00 85.75 215 LYS A C 1
ATOM 1729 O O . LYS A 1 215 ? -6.418 1.246 4.107 1.00 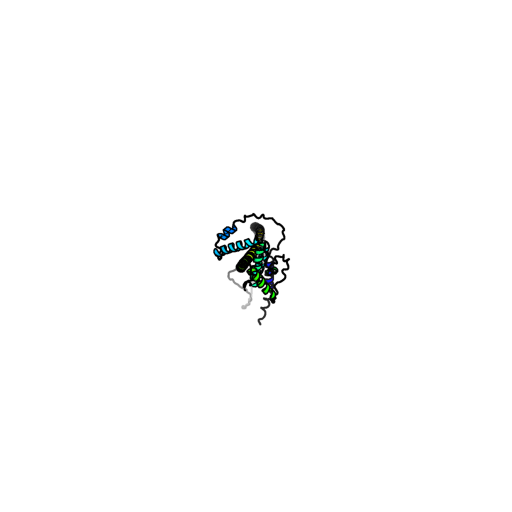85.75 215 LYS A O 1
ATOM 1734 N N . LEU A 1 216 ? -6.307 0.789 1.914 1.00 83.81 216 LEU A N 1
ATOM 1735 C CA . LEU A 1 216 ? -7.756 0.736 1.724 1.00 83.81 216 LEU A CA 1
ATOM 1736 C C . LEU A 1 216 ? -8.384 -0.430 2.502 1.00 83.81 216 LEU A C 1
ATOM 1738 O O . LEU A 1 216 ? -9.430 -0.256 3.127 1.00 83.81 216 LEU A O 1
ATOM 1742 N N . SER A 1 217 ? -7.749 -1.604 2.492 1.00 84.19 217 SER A N 1
ATOM 1743 C CA . SER A 1 217 ? -8.212 -2.762 3.267 1.00 84.19 217 SER A CA 1
ATOM 1744 C C . SER A 1 217 ? -8.180 -2.493 4.778 1.00 84.19 217 SER A C 1
ATOM 1746 O O . SER A 1 217 ? -9.147 -2.792 5.480 1.00 84.19 217 SER A O 1
ATOM 1748 N N . PHE A 1 218 ? -7.127 -1.827 5.259 1.00 89.94 218 PHE A N 1
ATOM 1749 C CA . PHE A 1 218 ? -6.975 -1.440 6.657 1.00 89.94 218 PHE A CA 1
ATOM 1750 C C . PHE A 1 218 ? -8.034 -0.421 7.092 1.00 89.94 218 PHE A C 1
ATOM 1752 O O . PHE A 1 218 ? -8.675 -0.604 8.125 1.00 89.94 218 PHE A O 1
ATOM 1759 N N . LEU A 1 219 ? -8.281 0.614 6.283 1.00 87.31 219 LEU A N 1
ATOM 1760 C CA . LEU A 1 219 ? -9.326 1.602 6.564 1.00 87.31 219 LEU A CA 1
ATOM 1761 C C . LEU A 1 219 ? -10.716 0.959 6.646 1.00 87.31 219 LEU A C 1
ATOM 1763 O O . LEU A 1 219 ? -11.482 1.285 7.547 1.00 87.31 219 LEU A O 1
ATOM 1767 N N . ARG A 1 220 ? -11.028 -0.001 5.766 1.00 85.69 220 ARG A N 1
ATOM 1768 C CA . ARG A 1 220 ? -12.283 -0.768 5.854 1.00 85.69 220 ARG A CA 1
ATOM 1769 C C . ARG A 1 220 ? -12.376 -1.567 7.150 1.00 85.69 220 ARG A C 1
ATOM 1771 O O . ARG A 1 220 ? -13.438 -1.603 7.760 1.00 85.69 220 ARG A O 1
ATOM 1778 N N . HIS A 1 221 ? -11.281 -2.191 7.579 1.00 93.31 221 HIS A N 1
ATOM 1779 C CA . HIS A 1 221 ? -11.256 -2.929 8.839 1.00 93.31 221 HIS A CA 1
ATOM 1780 C C . HIS A 1 221 ? -11.485 -2.013 10.050 1.00 93.31 221 HIS A C 1
ATOM 1782 O O . HIS A 1 221 ? -12.265 -2.359 10.936 1.00 93.31 221 HIS A O 1
ATOM 1788 N N . LEU A 1 222 ? -10.855 -0.833 10.074 1.00 90.69 222 LEU A N 1
ATOM 1789 C CA . LEU A 1 222 ? -11.084 0.159 11.127 1.00 90.69 222 LEU A CA 1
ATOM 1790 C C . LEU A 1 222 ? -12.530 0.651 11.149 1.00 90.69 222 LEU A C 1
ATOM 1792 O O . LEU A 1 222 ? -13.111 0.721 12.226 1.00 90.69 222 LEU A O 1
ATOM 1796 N N . HIS A 1 223 ? -13.110 0.919 9.981 1.00 90.62 223 HIS A N 1
ATOM 1797 C CA . HIS A 1 223 ? -14.498 1.353 9.870 1.00 90.62 223 HIS A CA 1
ATOM 1798 C C . HIS A 1 223 ? -15.479 0.294 10.396 1.00 90.62 223 HIS A C 1
ATOM 1800 O O . HIS A 1 223 ? -16.328 0.600 11.221 1.00 90.62 223 HIS A O 1
ATOM 1806 N N . LEU A 1 224 ? -15.301 -0.980 10.026 1.00 95.19 224 LEU A N 1
ATOM 1807 C CA . LEU A 1 224 ? -16.124 -2.077 10.560 1.00 95.19 224 LEU A CA 1
ATOM 1808 C C . LEU A 1 224 ? -15.973 -2.244 12.079 1.00 95.19 224 LEU A C 1
ATOM 1810 O O . LEU A 1 224 ? -16.916 -2.624 12.773 1.00 95.19 224 LEU A O 1
ATOM 1814 N N . ARG A 1 225 ? -14.768 -2.002 12.612 1.00 96.56 225 ARG A N 1
ATOM 1815 C CA . ARG A 1 225 ? -14.528 -2.030 14.059 1.00 96.56 225 ARG A CA 1
ATOM 1816 C C . ARG A 1 225 ? -15.248 -0.881 14.762 1.00 96.56 225 ARG A C 1
ATOM 1818 O O . ARG A 1 225 ? -15.742 -1.085 15.864 1.00 96.56 225 ARG A O 1
ATOM 1825 N N . GLU A 1 226 ? -15.275 0.293 14.144 1.00 96.81 226 GLU A N 1
ATOM 1826 C CA . GLU A 1 226 ? -15.988 1.469 14.639 1.00 96.81 226 GLU A CA 1
ATOM 1827 C C . GLU A 1 226 ? -17.501 1.234 14.653 1.00 96.81 226 GLU A C 1
ATOM 1829 O O . GLU A 1 226 ? -18.102 1.384 15.709 1.00 96.81 226 GLU A O 1
ATOM 1834 N N . GLU A 1 227 ? -18.089 0.722 13.566 1.00 96.00 227 GLU A N 1
ATOM 1835 C CA . GLU A 1 227 ? -19.517 0.356 13.528 1.00 96.00 227 GLU A CA 1
ATOM 1836 C C . GLU A 1 227 ? -19.876 -0.639 14.645 1.00 96.00 227 GLU A C 1
ATOM 1838 O O . GLU A 1 227 ? -20.825 -0.436 15.401 1.00 96.00 227 GLU A O 1
ATOM 1843 N N . ARG A 1 228 ? -19.062 -1.689 14.833 1.00 96.81 228 ARG A N 1
ATOM 1844 C CA . ARG A 1 228 ? -19.273 -2.658 15.922 1.00 96.81 228 ARG A CA 1
ATOM 1845 C C . ARG A 1 228 ? -19.141 -2.019 17.308 1.00 96.81 228 ARG A C 1
ATOM 1847 O O . ARG A 1 228 ? -19.808 -2.444 18.250 1.00 96.81 228 ARG A O 1
ATOM 1854 N N . TRP A 1 229 ? -18.251 -1.040 17.457 1.00 97.12 229 TRP A N 1
ATOM 1855 C CA . TRP A 1 229 ? -18.086 -0.309 18.709 1.00 97.12 229 TRP A CA 1
ATOM 1856 C C . TRP A 1 229 ? -19.297 0.576 19.002 1.00 97.12 229 TRP A C 1
ATOM 1858 O O . TRP A 1 229 ? -19.748 0.610 20.143 1.00 97.12 229 TRP A O 1
ATOM 1868 N N . GLU A 1 230 ? -19.859 1.240 17.993 1.00 96.81 230 GLU A N 1
ATOM 1869 C CA . GLU A 1 230 ? -21.089 2.025 18.128 1.00 96.81 230 GLU A CA 1
ATOM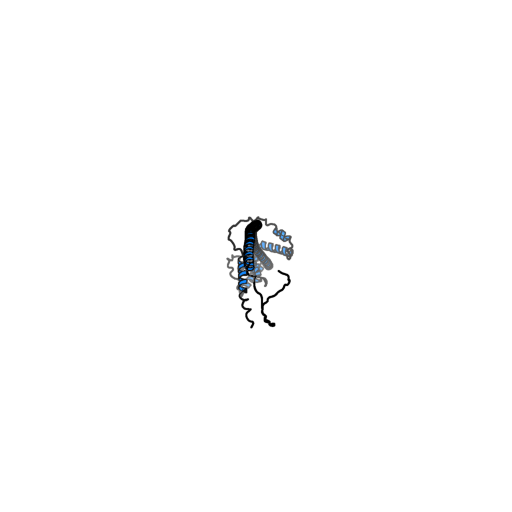 1870 C C . GLU A 1 230 ? -22.282 1.146 18.531 1.00 96.81 230 GLU A C 1
ATOM 1872 O O . GLU A 1 230 ? -23.008 1.490 19.466 1.00 96.81 230 GLU A O 1
ATOM 1877 N N . GLU A 1 231 ? -22.439 -0.028 17.911 1.00 95.44 231 GLU A N 1
ATOM 1878 C CA . GLU A 1 231 ? -23.459 -1.013 18.299 1.00 95.44 231 GLU A CA 1
ATOM 1879 C C . GLU A 1 231 ? -23.270 -1.489 19.749 1.00 95.44 231 GLU A C 1
ATOM 1881 O O . GLU A 1 231 ? -24.219 -1.511 20.540 1.00 95.44 231 GLU A O 1
ATOM 1886 N N . GLY A 1 232 ? -22.032 -1.826 20.127 1.00 95.62 232 GLY A N 1
ATOM 1887 C CA . GLY A 1 232 ? -21.687 -2.237 21.488 1.00 95.62 232 GLY A CA 1
ATOM 1888 C C . GLY A 1 232 ? -21.919 -1.132 22.522 1.00 95.62 232 GLY A C 1
ATOM 1889 O O . GLY A 1 232 ? -22.431 -1.402 23.608 1.00 95.62 232 GLY A O 1
ATOM 1890 N N . MET A 1 233 ? -21.605 0.118 22.178 1.00 96.56 233 MET A N 1
ATOM 1891 C CA . MET A 1 233 ? -21.866 1.287 23.016 1.00 96.56 233 MET A CA 1
ATOM 1892 C C . MET A 1 233 ? -23.369 1.495 23.212 1.00 96.56 233 MET A C 1
ATOM 1894 O O . MET A 1 233 ? -23.812 1.721 24.336 1.00 96.56 233 MET A O 1
ATOM 1898 N N . GLY A 1 234 ? -24.165 1.355 22.148 1.00 95.44 234 GLY A N 1
ATOM 1899 C CA . GLY A 1 234 ? -25.624 1.406 22.228 1.00 95.44 234 GLY A CA 1
ATOM 1900 C C . GLY A 1 234 ? -26.189 0.354 23.187 1.00 95.44 234 GLY A C 1
ATOM 1901 O O . GLY A 1 234 ? -26.995 0.683 24.056 1.00 95.44 234 GLY A O 1
ATOM 1902 N N . ALA A 1 235 ? -25.711 -0.890 23.097 1.00 95.06 235 ALA A N 1
ATOM 1903 C CA . ALA A 1 235 ? -26.094 -1.953 24.027 1.00 95.06 235 ALA A CA 1
ATOM 1904 C C . ALA A 1 235 ? -25.666 -1.648 25.474 1.00 95.06 235 ALA A C 1
ATOM 1906 O O . ALA A 1 235 ? -26.434 -1.864 26.410 1.00 95.06 235 ALA A O 1
ATOM 1907 N N . TRP A 1 236 ? -24.465 -1.101 25.673 1.00 93.69 236 TRP A N 1
ATOM 1908 C CA . TRP A 1 236 ? -23.971 -0.738 27.002 1.00 93.69 236 TRP A CA 1
ATOM 1909 C C . TRP A 1 236 ? -24.789 0.387 27.646 1.00 93.69 236 TRP A C 1
ATOM 1911 O O . TRP A 1 236 ? -25.114 0.309 28.830 1.00 93.69 236 TRP A O 1
ATOM 1921 N N . VAL A 1 237 ? -25.193 1.395 26.867 1.00 96.69 237 VAL A N 1
ATOM 1922 C CA . VAL A 1 237 ? -26.090 2.464 27.332 1.00 96.69 237 VAL A CA 1
ATOM 1923 C C . VAL A 1 237 ? -27.418 1.891 27.842 1.00 96.69 237 VAL A C 1
ATOM 1925 O O . VAL A 1 237 ? -27.914 2.346 28.873 1.00 96.69 237 VAL A O 1
ATOM 1928 N N . VAL A 1 238 ? -27.972 0.868 27.178 1.00 94.88 238 VAL A N 1
ATOM 1929 C CA . VAL A 1 238 ? -29.180 0.168 27.655 1.00 94.88 238 VAL A CA 1
ATOM 1930 C C . VAL A 1 238 ? -28.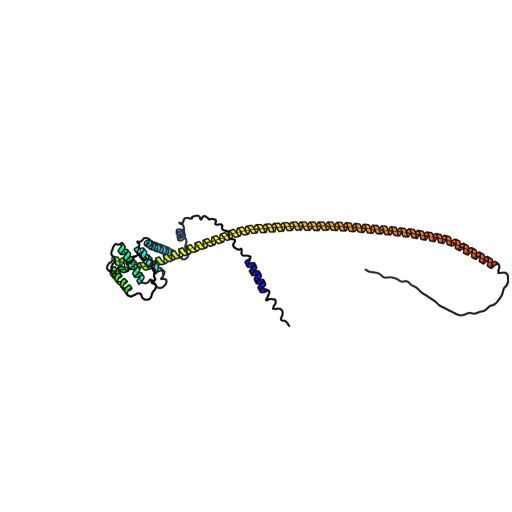921 -0.526 28.994 1.00 94.88 238 VAL A C 1
ATOM 1932 O O . VAL A 1 238 ? -29.679 -0.315 29.934 1.00 94.88 238 VAL A O 1
ATOM 1935 N N . VAL A 1 239 ? -27.817 -1.267 29.132 1.00 95.00 239 VAL A N 1
ATOM 1936 C CA . VAL A 1 239 ? -27.469 -1.959 30.390 1.00 95.00 239 VAL A CA 1
ATOM 1937 C C . VAL A 1 239 ? -27.294 -0.984 31.557 1.00 95.00 239 VAL A C 1
ATOM 1939 O O . VAL A 1 239 ? -27.757 -1.253 32.665 1.00 95.00 239 VAL A O 1
ATOM 1942 N N . VAL A 1 240 ? -26.638 0.158 31.335 1.00 95.50 240 VAL A N 1
ATOM 1943 C CA . VAL A 1 240 ? -26.474 1.188 32.374 1.00 95.50 240 VAL A CA 1
ATOM 1944 C C . VAL A 1 240 ? -27.825 1.757 32.795 1.00 95.50 240 VAL A C 1
ATOM 1946 O O . VAL A 1 240 ? -28.054 1.961 33.988 1.00 95.50 240 VAL A O 1
ATOM 1949 N N . LYS A 1 241 ? -28.732 1.975 31.837 1.00 95.94 241 LYS A N 1
ATOM 1950 C CA . LYS A 1 241 ? -30.095 2.423 32.123 1.00 95.94 241 LYS A CA 1
ATOM 1951 C C . LYS A 1 241 ? -30.864 1.389 32.950 1.00 95.94 241 LYS A C 1
ATOM 1953 O O . LYS A 1 241 ? -31.458 1.758 33.959 1.00 95.94 241 LYS A O 1
ATOM 1958 N N . ASP A 1 242 ? -30.779 0.110 32.595 1.00 95.56 242 ASP A N 1
ATOM 1959 C CA . ASP A 1 242 ? -31.421 -0.971 33.351 1.00 95.56 242 ASP A CA 1
ATOM 1960 C C . ASP A 1 242 ? -30.871 -1.057 34.783 1.00 95.56 242 ASP A C 1
ATOM 1962 O O . ASP A 1 242 ? -31.628 -1.192 35.743 1.00 95.56 242 ASP A O 1
ATOM 1966 N N . LEU A 1 243 ? -29.552 -0.918 34.961 1.00 93.69 243 LEU A N 1
ATOM 1967 C CA . LEU A 1 243 ? -28.928 -0.905 36.286 1.00 93.69 243 LEU A CA 1
ATOM 1968 C C . LEU A 1 243 ? -29.385 0.302 37.112 1.00 93.69 243 LEU A C 1
ATOM 1970 O O . LEU A 1 243 ? -29.653 0.164 38.307 1.00 93.69 243 LEU A O 1
ATOM 1974 N N . GLN A 1 244 ? -29.518 1.471 36.485 1.00 95.44 244 GLN A N 1
ATOM 1975 C CA . GLN A 1 244 ? -30.066 2.660 37.128 1.00 95.44 244 GLN A CA 1
ATOM 1976 C C . GLN A 1 244 ? -31.524 2.444 37.565 1.00 95.44 244 GLN A C 1
ATOM 1978 O O . GLN A 1 244 ? -31.880 2.822 38.683 1.00 95.44 244 GLN A O 1
ATOM 1983 N N . ASP A 1 245 ? -32.351 1.804 36.737 1.00 95.12 245 ASP A N 1
ATOM 1984 C CA . ASP A 1 245 ? -33.741 1.475 37.071 1.00 95.12 245 ASP A CA 1
ATOM 1985 C C . ASP A 1 245 ? -33.819 0.460 38.222 1.00 95.12 245 ASP A C 1
ATOM 1987 O O . ASP A 1 245 ? -34.601 0.640 39.163 1.00 95.12 245 ASP A O 1
ATOM 1991 N N . VAL A 1 246 ? -32.949 -0.557 38.221 1.00 93.81 246 VAL A N 1
ATOM 1992 C CA . VAL A 1 246 ? -32.819 -1.508 39.335 1.00 93.81 246 VAL A CA 1
ATOM 1993 C C . VAL A 1 246 ? -32.417 -0.783 40.616 1.00 93.81 246 VAL A C 1
ATOM 1995 O O . VAL A 1 246 ? -33.059 -0.984 41.647 1.00 93.81 246 VAL A O 1
ATOM 1998 N N . MET A 1 247 ? -31.418 0.101 40.571 1.00 91.75 247 MET A N 1
ATOM 1999 C CA . MET A 1 247 ? -31.014 0.888 41.737 1.00 91.75 247 MET A CA 1
ATOM 2000 C C . MET A 1 247 ? -32.162 1.751 42.264 1.00 91.75 247 MET A C 1
ATOM 2002 O O . MET A 1 247 ? -32.433 1.728 43.461 1.00 91.75 247 MET A O 1
ATOM 2006 N N . GLN A 1 248 ? -32.889 2.450 41.388 1.00 93.88 248 GLN A N 1
ATOM 2007 C CA . GLN A 1 248 ? -34.059 3.233 41.793 1.00 93.88 248 GLN A CA 1
ATOM 2008 C C . GLN A 1 248 ? -35.150 2.356 42.416 1.00 93.88 248 GLN A C 1
ATOM 2010 O O . GLN A 1 248 ? -35.759 2.749 43.412 1.00 93.88 248 GLN A O 1
ATOM 2015 N N . SER A 1 249 ? -35.398 1.167 41.863 1.00 92.62 249 SER A N 1
ATOM 2016 C CA . SER A 1 249 ? -36.363 0.220 42.427 1.00 92.62 249 SER A CA 1
ATOM 2017 C C . SER A 1 249 ? -35.941 -0.264 43.817 1.00 92.62 249 SER A C 1
ATOM 2019 O O . SER A 1 249 ? -36.776 -0.328 44.718 1.00 92.62 249 SER A O 1
ATOM 2021 N N . LEU A 1 250 ? -34.642 -0.512 44.025 1.00 88.38 250 LEU A N 1
ATOM 2022 C CA . LEU A 1 250 ? -34.087 -0.919 45.311 1.00 88.38 250 LEU A CA 1
ATOM 2023 C C . LEU A 1 250 ? -34.212 0.203 46.345 1.00 88.38 250 LEU A C 1
ATOM 2025 O O . LEU A 1 250 ? -34.622 -0.065 47.470 1.00 88.38 250 LEU A O 1
ATOM 2029 N N . THR A 1 251 ? -33.935 1.453 45.961 1.00 89.88 251 THR A N 1
ATOM 2030 C CA . THR A 1 251 ? -34.124 2.627 46.828 1.00 89.88 251 THR A CA 1
ATOM 2031 C C . THR A 1 251 ? -35.592 2.816 47.216 1.00 89.88 251 THR A C 1
ATOM 2033 O O . THR A 1 251 ? -35.895 3.086 48.376 1.00 89.88 251 THR A O 1
ATOM 2036 N N . ARG A 1 252 ? -36.533 2.626 46.280 1.00 87.25 252 ARG A N 1
ATOM 2037 C CA . ARG A 1 252 ? -37.974 2.660 46.596 1.00 87.25 252 ARG A CA 1
ATOM 2038 C C . ARG A 1 252 ? -38.367 1.517 47.536 1.00 87.25 252 ARG A C 1
ATOM 2040 O O . ARG A 1 252 ? -39.085 1.738 48.504 1.00 87.25 252 ARG A O 1
ATOM 2047 N N . ALA A 1 253 ? -37.865 0.307 47.297 1.00 83.94 253 ALA A N 1
ATOM 2048 C CA . ALA A 1 253 ? -38.133 -0.842 48.157 1.00 83.94 253 ALA A CA 1
ATOM 2049 C C . ALA A 1 253 ? -37.528 -0.683 49.563 1.00 83.94 253 ALA A C 1
ATOM 2051 O O . ALA A 1 253 ? -38.132 -1.139 50.533 1.00 83.94 253 ALA A O 1
ATOM 2052 N N . SER A 1 254 ? -36.361 -0.043 49.700 1.00 83.25 254 SER A N 1
ATOM 2053 C CA . SER A 1 254 ? -35.763 0.238 51.008 1.00 83.25 254 SER A CA 1
ATOM 2054 C C . SER A 1 254 ? -36.529 1.315 51.770 1.00 83.25 254 SER A C 1
ATOM 2056 O O . SER A 1 254 ? -36.737 1.142 52.966 1.00 83.25 254 SER A O 1
ATOM 2058 N N . ALA A 1 255 ? -37.012 2.363 51.092 1.00 80.81 255 ALA A N 1
ATOM 2059 C CA . ALA A 1 255 ? -37.883 3.367 51.707 1.00 80.81 255 ALA A CA 1
ATOM 2060 C C . ALA A 1 255 ? -39.170 2.726 52.262 1.00 80.81 255 ALA A C 1
ATOM 2062 O O . ALA A 1 255 ? -39.535 2.958 53.410 1.00 80.81 255 ALA A O 1
ATOM 2063 N N . ASN A 1 256 ? -39.785 1.811 51.502 1.00 79.81 256 ASN A N 1
ATOM 2064 C CA . ASN A 1 256 ? -40.939 1.048 51.985 1.00 79.81 256 ASN A CA 1
ATOM 2065 C C . ASN A 1 256 ? -40.593 0.126 53.172 1.00 79.81 256 ASN A C 1
ATOM 2067 O O . ASN A 1 256 ? -41.448 -0.133 54.013 1.00 79.81 256 ASN A O 1
ATOM 2071 N N . ARG A 1 257 ? -39.361 -0.399 53.273 1.00 64.81 257 ARG A N 1
ATOM 2072 C CA . ARG A 1 257 ? -38.953 -1.191 54.452 1.00 64.81 257 ARG A CA 1
ATOM 2073 C C . ARG A 1 257 ? -38.842 -0.336 55.704 1.00 64.81 257 ARG A C 1
ATOM 2075 O O . ARG A 1 257 ? -39.218 -0.810 56.770 1.00 64.81 257 ARG A O 1
ATOM 2082 N N . GLU A 1 258 ? -38.317 0.876 55.582 1.00 72.81 258 GLU A N 1
ATOM 2083 C CA . GLU A 1 258 ? -38.204 1.804 56.708 1.00 72.81 258 GLU A CA 1
ATOM 2084 C C . GLU A 1 258 ? -39.595 2.171 57.245 1.00 72.81 258 GLU A C 1
ATOM 2086 O O . GLU A 1 258 ? -39.818 2.120 58.451 1.00 72.81 258 GLU A O 1
ATOM 2091 N N . GLU A 1 259 ? -40.571 2.364 56.352 1.00 77.19 259 GLU A N 1
ATOM 2092 C CA . GLU A 1 259 ? -41.980 2.561 56.715 1.00 77.19 259 GLU A CA 1
ATOM 2093 C C . GLU A 1 259 ? -42.586 1.349 57.447 1.00 77.19 259 GLU A C 1
ATOM 2095 O O . GLU A 1 259 ? -43.266 1.519 58.458 1.00 77.19 259 GLU A O 1
ATOM 2100 N N . VAL A 1 260 ? -42.313 0.118 56.996 1.00 72.44 260 VAL A N 1
ATOM 2101 C CA . VAL A 1 260 ? -42.813 -1.105 57.656 1.00 72.44 260 VAL A CA 1
ATOM 2102 C C . VAL A 1 260 ? -42.184 -1.307 59.038 1.00 72.44 260 VAL A C 1
ATOM 2104 O O . VAL A 1 260 ? -42.881 -1.702 59.972 1.00 72.44 260 VAL A O 1
ATOM 2107 N N . VAL A 1 261 ? -40.886 -1.029 59.197 1.00 78.44 261 VAL A N 1
ATOM 2108 C CA . VAL A 1 261 ? -40.204 -1.106 60.502 1.00 78.44 261 VAL A CA 1
ATOM 2109 C C . VAL A 1 261 ? -40.769 -0.065 61.466 1.00 78.44 261 VAL A C 1
ATOM 2111 O O . VAL A 1 261 ? -41.035 -0.384 62.622 1.00 78.44 261 VAL A O 1
ATOM 2114 N N . ASP A 1 262 ? -41.015 1.149 60.983 1.00 78.19 262 ASP A N 1
ATOM 2115 C CA . ASP A 1 262 ? -41.597 2.234 61.768 1.00 78.19 262 ASP A CA 1
ATOM 2116 C C . ASP A 1 262 ? -43.064 1.944 62.152 1.00 78.19 262 ASP A C 1
ATOM 2118 O O . ASP A 1 262 ? -43.488 2.152 63.290 1.00 78.19 262 ASP A O 1
ATOM 2122 N N . GLN A 1 263 ? -43.846 1.356 61.239 1.00 77.44 263 GLN A N 1
ATOM 2123 C CA . GLN A 1 263 ? -45.210 0.905 61.521 1.00 77.44 263 GLN A CA 1
ATOM 2124 C C . GLN A 1 263 ? -45.243 -0.247 62.539 1.00 77.44 263 GLN A C 1
ATOM 2126 O O . GLN A 1 263 ? -46.101 -0.255 63.423 1.00 77.44 263 GLN A O 1
ATOM 2131 N N . PHE A 1 264 ? -44.295 -1.184 62.459 1.00 76.31 264 PHE A N 1
ATOM 2132 C CA . PHE A 1 264 ? -44.146 -2.256 63.443 1.00 76.31 264 PHE A CA 1
ATOM 2133 C C . PHE A 1 264 ? -43.721 -1.714 64.813 1.00 76.31 264 PHE A C 1
ATOM 2135 O O . PHE A 1 264 ? -44.287 -2.127 65.821 1.00 76.31 264 PHE A O 1
ATOM 2142 N N . GLY A 1 265 ? -42.790 -0.754 64.853 1.00 80.56 265 GLY A N 1
ATOM 2143 C CA . GLY A 1 265 ? -42.374 -0.070 66.081 1.00 80.56 265 GLY A CA 1
ATOM 2144 C C . GLY A 1 265 ? -43.550 0.606 66.786 1.00 80.56 265 GLY A C 1
ATOM 2145 O O . GLY A 1 265 ? -43.792 0.342 67.963 1.00 80.56 265 GLY A O 1
ATOM 2146 N N . ARG A 1 266 ? -44.358 1.374 66.040 1.00 83.25 266 ARG A N 1
ATOM 2147 C CA . ARG A 1 266 ? -45.593 1.985 66.563 1.00 83.25 266 ARG A CA 1
ATOM 2148 C C . ARG A 1 266 ? -46.582 0.954 67.110 1.00 83.25 266 ARG A C 1
ATOM 2150 O O . ARG A 1 266 ? -47.118 1.150 68.197 1.00 83.25 266 ARG A O 1
ATOM 2157 N N . GLY A 1 267 ? -46.810 -0.143 66.385 1.00 81.44 267 GLY A N 1
ATOM 2158 C CA . GLY A 1 267 ? -47.703 -1.213 66.841 1.00 81.44 267 GLY A CA 1
ATOM 2159 C C . GLY A 1 267 ? -47.202 -1.898 68.117 1.00 81.44 267 GLY A C 1
ATOM 2160 O O . GLY A 1 267 ? -47.994 -2.203 69.008 1.00 81.44 267 GLY A O 1
ATOM 2161 N N . PHE A 1 268 ? -45.886 -2.092 68.236 1.00 84.12 268 PHE A N 1
ATOM 2162 C CA . PHE A 1 268 ? -45.270 -2.705 69.410 1.00 84.12 268 PHE A CA 1
ATOM 2163 C C . PHE A 1 268 ? -45.392 -1.808 70.651 1.00 84.12 268 PHE A C 1
ATOM 2165 O O . PHE A 1 268 ? -45.776 -2.287 71.723 1.00 84.12 268 PHE A O 1
ATOM 2172 N N . ASP A 1 269 ? -45.145 -0.505 70.501 1.00 86.50 269 ASP A N 1
ATOM 2173 C CA . ASP A 1 269 ? -45.336 0.479 71.570 1.00 86.50 269 ASP A CA 1
ATOM 2174 C C . ASP A 1 269 ? -46.793 0.527 72.040 1.00 86.50 269 ASP A C 1
ATOM 2176 O O . ASP A 1 269 ? -47.057 0.518 73.244 1.00 86.50 269 ASP A O 1
ATOM 2180 N N . GLU A 1 270 ? -47.751 0.494 71.110 1.00 87.38 270 GLU A N 1
ATOM 2181 C CA . GLU A 1 270 ? -49.175 0.451 71.445 1.00 87.38 270 GLU A CA 1
ATOM 2182 C C . GLU A 1 270 ? -49.533 -0.814 72.244 1.00 87.38 270 GLU A C 1
ATOM 2184 O O . GLU A 1 270 ? -50.190 -0.722 73.287 1.00 87.38 270 GLU A O 1
ATOM 2189 N N . THR A 1 271 ? -49.026 -1.988 71.848 1.00 84.31 271 THR A N 1
ATOM 2190 C CA . THR A 1 271 ? -49.218 -3.220 72.633 1.00 84.31 271 THR A CA 1
ATOM 2191 C C . THR A 1 271 ? -48.550 -3.174 74.007 1.00 84.31 271 THR A C 1
ATOM 2193 O O . THR A 1 271 ? -49.133 -3.650 74.982 1.00 84.31 271 THR A O 1
ATOM 2196 N N . LEU A 1 272 ? -47.362 -2.572 74.135 1.00 86.50 272 LEU A N 1
ATOM 2197 C CA . LEU A 1 272 ? -46.695 -2.407 75.431 1.00 86.50 272 LEU A CA 1
ATOM 2198 C C . LEU A 1 272 ? -47.473 -1.468 76.356 1.00 86.50 272 LEU A C 1
ATOM 2200 O O . LEU A 1 272 ? -47.561 -1.725 77.561 1.00 86.50 272 LEU A O 1
ATOM 2204 N N . ILE A 1 273 ? -48.066 -0.405 75.809 1.00 88.69 273 ILE A N 1
ATOM 2205 C CA . ILE A 1 273 ? -48.943 0.501 76.555 1.00 88.69 273 ILE A CA 1
ATOM 2206 C C . ILE A 1 273 ? -50.189 -0.250 77.042 1.00 88.69 273 ILE A C 1
ATOM 2208 O O . ILE A 1 273 ? -50.498 -0.184 78.234 1.00 88.69 273 ILE A O 1
ATOM 2212 N N . GLN A 1 274 ? -50.859 -1.018 76.177 1.00 87.06 274 GLN A N 1
ATOM 2213 C CA . GLN A 1 274 ? -52.022 -1.830 76.566 1.00 87.06 274 GLN A CA 1
ATOM 2214 C C . GLN A 1 274 ? -51.673 -2.882 77.627 1.00 87.06 274 GLN A C 1
ATOM 2216 O O . GLN A 1 274 ? -52.429 -3.094 78.580 1.00 87.06 274 GLN A O 1
ATOM 2221 N N . PHE A 1 275 ? -50.507 -3.519 77.507 1.00 86.94 275 PHE A N 1
ATOM 2222 C CA . PHE A 1 275 ? -50.039 -4.499 78.482 1.00 86.94 275 PHE A CA 1
ATOM 2223 C C . PHE A 1 275 ? -49.754 -3.855 79.843 1.00 86.94 275 PHE A C 1
ATOM 2225 O O . PHE A 1 275 ? -50.205 -4.360 80.871 1.00 86.94 275 PHE A O 1
ATOM 2232 N N . ARG A 1 276 ? -49.085 -2.692 79.869 1.00 87.81 276 ARG A N 1
ATOM 2233 C CA . ARG A 1 276 ? -48.879 -1.911 81.101 1.00 87.81 276 ARG A CA 1
ATOM 2234 C C . ARG A 1 276 ? -50.197 -1.503 81.753 1.00 87.81 276 ARG A C 1
ATOM 2236 O O . ARG A 1 276 ? -50.327 -1.625 82.968 1.00 87.81 276 ARG A O 1
ATOM 2243 N N . GLN A 1 277 ? -51.170 -1.046 80.967 1.00 88.56 277 GLN A N 1
ATOM 2244 C CA . GLN A 1 277 ? -52.500 -0.697 81.474 1.00 88.56 277 GLN A CA 1
ATOM 2245 C C . GLN A 1 277 ? -53.217 -1.917 82.064 1.00 88.56 277 GLN A C 1
ATOM 2247 O O . GLN A 1 277 ? -53.809 -1.824 83.139 1.00 88.56 277 GLN A O 1
ATOM 2252 N N . SER A 1 278 ? -53.101 -3.076 81.413 1.00 86.56 278 SER A N 1
ATOM 2253 C CA . SER A 1 278 ? -53.666 -4.333 81.912 1.00 86.56 278 SER A CA 1
ATOM 2254 C C . SER A 1 278 ? -53.015 -4.756 83.232 1.00 86.56 278 SER A C 1
ATOM 2256 O O . SER A 1 278 ? -53.725 -5.058 84.189 1.00 86.56 278 SER A O 1
ATOM 2258 N N . LEU A 1 279 ? -51.684 -4.690 83.339 1.00 86.06 279 LEU A N 1
ATOM 2259 C CA . LEU A 1 279 ? -50.974 -4.969 84.592 1.00 86.06 279 LEU A CA 1
ATOM 2260 C C . LEU A 1 279 ? -51.379 -4.011 85.719 1.00 86.06 279 LEU A C 1
ATOM 2262 O O . LEU A 1 279 ? -51.641 -4.463 86.831 1.00 86.06 279 LEU A O 1
ATOM 2266 N N . ALA A 1 280 ? -51.506 -2.713 85.434 1.00 85.94 280 ALA A N 1
ATOM 2267 C CA . ALA A 1 280 ? -51.983 -1.740 86.415 1.00 85.94 280 ALA A CA 1
ATOM 2268 C C . ALA A 1 280 ? -53.419 -2.053 86.882 1.00 85.94 280 ALA A C 1
ATOM 2270 O O . ALA A 1 280 ? -53.736 -1.947 88.069 1.00 85.94 280 ALA A O 1
ATOM 2271 N N . SER A 1 281 ? -54.293 -2.497 85.972 1.00 85.31 281 SER A N 1
ATOM 2272 C CA . SER A 1 281 ? -55.657 -2.908 86.327 1.00 85.31 281 SER A CA 1
ATOM 2273 C C . SER A 1 281 ? -55.689 -4.160 87.217 1.00 85.31 281 SER A C 1
ATOM 2275 O O . SER A 1 281 ? -56.469 -4.220 88.163 1.00 85.31 281 SER A O 1
ATOM 2277 N N . ILE A 1 282 ? -54.787 -5.121 86.992 1.00 84.38 282 ILE A N 1
ATOM 2278 C CA . ILE A 1 282 ? -54.659 -6.318 87.836 1.00 84.38 282 ILE A CA 1
ATOM 2279 C C . ILE A 1 282 ? -54.140 -5.937 89.224 1.00 84.38 282 ILE A C 1
ATOM 2281 O O . ILE A 1 282 ? -54.707 -6.361 90.226 1.00 84.38 282 ILE A O 1
ATOM 2285 N N . GLN A 1 283 ? -53.113 -5.088 89.295 1.00 82.50 283 GLN A N 1
ATOM 2286 C CA . GLN A 1 283 ? -52.541 -4.646 90.567 1.00 82.50 283 GLN A CA 1
ATOM 2287 C C . GLN A 1 283 ? -53.575 -3.899 91.421 1.00 82.50 283 GLN A C 1
ATOM 2289 O O . GLN A 1 283 ? -53.725 -4.172 92.610 1.00 82.50 283 GLN A O 1
ATOM 2294 N N . THR A 1 284 ? -54.355 -3.006 90.808 1.00 82.94 284 THR A N 1
ATOM 2295 C CA . THR A 1 284 ? -55.453 -2.321 91.510 1.00 82.94 284 THR A CA 1
ATOM 2296 C C . THR A 1 284 ? -56.557 -3.289 91.945 1.00 82.94 284 THR A C 1
ATOM 2298 O O . THR A 1 284 ? -57.119 -3.132 93.030 1.00 82.94 284 THR A O 1
ATOM 2301 N N . GLN A 1 285 ? -56.851 -4.327 91.157 1.00 81.31 285 GLN A N 1
ATOM 2302 C CA . GLN A 1 285 ? -57.804 -5.368 91.539 1.00 81.31 285 GLN A CA 1
ATOM 2303 C C . GLN A 1 285 ? -57.303 -6.210 92.723 1.00 81.31 285 GLN A C 1
ATOM 2305 O O . GLN A 1 285 ? -58.098 -6.519 93.616 1.00 81.31 285 GLN A O 1
ATOM 2310 N N . GLU A 1 286 ? -56.010 -6.541 92.770 1.00 81.56 286 GLU A N 1
ATOM 2311 C CA . GLU A 1 286 ? -55.394 -7.216 93.916 1.00 81.56 286 GLU A CA 1
ATOM 2312 C C . GLU A 1 286 ? -55.422 -6.342 95.166 1.00 81.56 286 GLU A C 1
ATOM 2314 O O . GLU A 1 286 ? -55.860 -6.813 96.213 1.00 81.56 286 GLU A O 1
ATOM 2319 N N . GLU A 1 287 ? -55.053 -5.061 95.078 1.00 81.44 287 GLU A N 1
ATOM 2320 C CA . GLU A 1 287 ? -55.105 -4.144 96.225 1.00 81.44 287 GLU A CA 1
ATOM 2321 C C . GLU A 1 287 ? -56.523 -4.017 96.794 1.00 81.44 287 GLU A C 1
ATOM 2323 O O . GLU A 1 287 ? -56.730 -4.059 98.012 1.00 81.44 287 GLU A O 1
ATOM 2328 N N . VAL A 1 288 ? -57.528 -3.911 95.922 1.00 83.81 288 VAL A N 1
ATOM 2329 C CA . VAL A 1 288 ? -58.936 -3.888 96.335 1.00 83.81 288 VAL A CA 1
ATOM 2330 C C . VAL A 1 288 ? -59.352 -5.234 96.941 1.00 83.81 288 VAL A C 1
ATOM 2332 O O . VAL A 1 288 ? -60.096 -5.256 97.925 1.00 83.81 288 VAL A O 1
ATOM 2335 N N . GLY A 1 289 ? -58.864 -6.354 96.402 1.00 83.06 289 GLY A N 1
ATOM 2336 C CA . GLY A 1 289 ? -59.074 -7.695 96.950 1.00 83.06 289 GLY A CA 1
ATOM 2337 C C . GLY A 1 289 ? -58.485 -7.857 98.353 1.00 83.06 289 GLY A C 1
ATOM 2338 O O . GLY A 1 289 ? -59.196 -8.266 99.272 1.00 83.06 289 GLY A O 1
ATOM 2339 N N . TYR A 1 290 ? -57.226 -7.459 98.547 1.00 79.00 290 TYR A N 1
ATOM 2340 C CA . TYR A 1 290 ? -56.540 -7.477 99.839 1.00 79.00 290 TYR A CA 1
ATOM 2341 C C . TYR A 1 290 ? -57.229 -6.577 100.863 1.00 79.00 290 TYR A C 1
ATOM 2343 O O . TYR A 1 290 ? -57.454 -7.013 101.992 1.00 79.00 290 TYR A O 1
ATOM 2351 N N . ARG A 1 291 ? -57.652 -5.365 100.476 1.00 77.06 291 ARG A N 1
ATOM 2352 C CA . ARG A 1 291 ? -58.416 -4.476 101.367 1.00 77.06 291 ARG A CA 1
ATOM 2353 C C . ARG A 1 291 ? -59.732 -5.098 101.829 1.00 77.06 291 ARG A C 1
ATOM 2355 O O . ARG A 1 291 ? -60.047 -5.006 103.011 1.00 77.06 291 ARG A O 1
ATOM 2362 N N . ARG A 1 292 ? -60.478 -5.760 100.936 1.00 81.00 292 ARG A N 1
ATOM 2363 C CA . ARG A 1 292 ? -61.727 -6.456 101.306 1.00 81.00 292 ARG A CA 1
ATOM 2364 C C . ARG A 1 292 ? -61.485 -7.657 102.221 1.00 81.00 292 ARG A C 1
ATOM 2366 O O . ARG A 1 292 ? -62.297 -7.928 103.102 1.00 81.00 292 ARG A O 1
ATOM 2373 N N . SER A 1 293 ? -60.399 -8.396 102.009 1.00 78.31 293 SER A N 1
ATOM 2374 C CA . SER A 1 293 ? -60.029 -9.513 102.883 1.00 78.31 293 SER A CA 1
ATOM 2375 C C . SER A 1 293 ? -59.621 -9.018 104.270 1.00 78.31 293 SER A C 1
ATOM 2377 O O . SER A 1 293 ? -60.101 -9.556 105.264 1.00 78.31 293 SER A O 1
ATOM 2379 N N . LEU A 1 294 ? -58.822 -7.949 104.348 1.00 81.94 294 LEU A N 1
ATOM 2380 C CA . LEU A 1 294 ? -58.446 -7.319 105.615 1.00 81.94 294 LEU A CA 1
ATOM 2381 C C . LEU A 1 294 ? -59.663 -6.778 106.371 1.00 81.94 294 LEU A C 1
ATOM 2383 O O . LEU A 1 294 ? -59.775 -7.029 107.565 1.00 81.94 294 LEU A O 1
ATOM 2387 N N . SER A 1 295 ? -60.614 -6.126 105.692 1.00 81.31 295 SER A N 1
ATOM 2388 C CA . SER A 1 295 ? -61.831 -5.642 106.357 1.00 81.31 295 SER A CA 1
ATOM 2389 C C . SER A 1 295 ? -62.694 -6.777 106.916 1.00 81.31 295 SER A C 1
ATOM 2391 O O . SER A 1 295 ? -63.310 -6.613 107.961 1.00 81.31 295 SER A O 1
ATOM 2393 N N . ARG A 1 296 ? -62.725 -7.948 106.258 1.00 82.88 296 ARG A N 1
ATOM 2394 C CA . ARG A 1 296 ? -63.418 -9.132 106.799 1.00 82.88 296 ARG A CA 1
ATOM 2395 C C . ARG A 1 296 ? -62.727 -9.684 108.040 1.00 82.88 296 ARG A C 1
ATOM 2397 O O . ARG A 1 296 ? -63.405 -10.059 108.988 1.00 82.88 296 ARG A O 1
ATOM 2404 N N . VAL A 1 297 ? -61.396 -9.746 108.033 1.00 84.69 297 VAL A N 1
ATOM 2405 C CA . VAL A 1 297 ? -60.626 -10.194 109.203 1.00 84.69 297 VAL A CA 1
ATOM 2406 C C . VAL A 1 297 ? -60.836 -9.242 110.380 1.00 84.69 297 VAL A C 1
ATOM 2408 O O . VAL A 1 297 ? -61.046 -9.710 111.493 1.00 84.69 297 VAL A O 1
ATOM 2411 N N . ASP A 1 298 ? -60.839 -7.933 110.134 1.00 83.38 298 ASP A N 1
ATOM 2412 C CA . ASP A 1 298 ? -61.093 -6.909 111.153 1.00 83.38 298 ASP A CA 1
ATOM 2413 C C . ASP A 1 298 ? -62.507 -7.017 111.754 1.00 83.38 298 ASP A C 1
ATOM 2415 O O . ASP A 1 298 ? -62.688 -6.972 112.973 1.00 83.38 298 ASP A O 1
ATOM 2419 N N . GLU A 1 299 ? -63.515 -7.266 110.912 1.00 87.12 299 GLU A N 1
ATOM 2420 C CA . GLU A 1 299 ? -64.894 -7.497 111.354 1.00 87.12 299 GLU A CA 1
ATOM 2421 C C . GLU A 1 299 ? -65.014 -8.756 112.232 1.00 87.12 299 GLU A C 1
ATOM 2423 O O . GLU A 1 299 ? -65.638 -8.719 113.296 1.00 87.12 299 GLU A O 1
ATOM 2428 N N . GLU A 1 300 ? -64.383 -9.865 111.832 1.00 86.19 300 GLU A N 1
ATOM 2429 C CA . GLU A 1 300 ? -64.370 -11.100 112.627 1.00 86.19 300 GLU A CA 1
ATOM 2430 C C . GLU A 1 300 ? -63.585 -10.941 113.935 1.00 86.19 300 GLU A C 1
ATOM 2432 O O . GLU A 1 300 ? -64.033 -11.404 114.986 1.00 86.19 300 GLU A O 1
ATOM 2437 N N . LEU A 1 301 ? -62.452 -10.236 113.913 1.00 87.88 301 LEU A N 1
ATOM 2438 C CA . LEU A 1 301 ? -61.675 -9.945 115.117 1.00 87.88 301 LEU A CA 1
ATOM 2439 C C . LEU A 1 301 ? -62.498 -9.107 116.103 1.00 87.88 301 LEU A C 1
ATOM 2441 O O . LEU A 1 301 ? -62.558 -9.427 117.290 1.00 87.88 301 LEU A O 1
ATOM 2445 N N . THR A 1 302 ? -63.209 -8.095 115.605 1.00 87.06 302 THR A N 1
ATOM 2446 C CA . THR A 1 302 ? -64.113 -7.264 116.409 1.00 87.06 302 THR A CA 1
ATOM 2447 C C . THR A 1 302 ? -65.243 -8.095 117.025 1.00 87.06 302 THR A C 1
ATOM 2449 O O . THR A 1 302 ? -65.579 -7.917 118.199 1.00 87.06 302 THR A O 1
ATOM 2452 N N . ARG A 1 303 ? -65.808 -9.062 116.284 1.00 87.00 303 ARG A N 1
ATOM 2453 C CA . ARG A 1 303 ? -66.796 -10.011 116.833 1.00 87.00 303 ARG A CA 1
ATOM 2454 C C . ARG A 1 303 ? -66.217 -10.867 117.955 1.00 87.00 303 ARG A C 1
ATOM 2456 O O . ARG A 1 303 ? -66.886 -11.049 118.973 1.00 87.00 303 ARG A O 1
ATOM 2463 N N . VAL A 1 304 ? -65.002 -11.390 117.785 1.00 87.25 304 VAL A N 1
ATOM 2464 C CA . VAL A 1 304 ? -64.327 -12.198 118.813 1.00 87.25 304 VAL A CA 1
ATOM 2465 C C . VAL A 1 304 ? -64.066 -11.368 120.068 1.00 87.25 304 VAL A C 1
ATOM 2467 O O . VAL A 1 304 ? -64.399 -11.829 121.158 1.00 87.25 304 VAL A O 1
ATOM 2470 N N . ILE A 1 305 ? -63.555 -10.140 119.922 1.00 85.62 305 ILE A N 1
ATOM 2471 C CA . ILE A 1 305 ? -63.307 -9.216 121.040 1.00 85.62 305 ILE A CA 1
ATOM 2472 C C . ILE A 1 305 ? -64.600 -8.957 121.818 1.00 85.62 305 ILE A C 1
ATOM 2474 O O . ILE A 1 305 ? -64.635 -9.175 123.027 1.00 85.62 305 ILE A O 1
ATOM 2478 N N . ASN A 1 306 ? -65.687 -8.594 121.131 1.00 83.25 306 ASN A N 1
ATOM 2479 C CA . ASN A 1 306 ? -66.977 -8.333 121.776 1.00 83.25 306 ASN A CA 1
ATOM 2480 C C . ASN A 1 306 ? -67.537 -9.569 122.491 1.00 83.25 306 ASN A C 1
ATOM 2482 O O . ASN A 1 306 ? -68.122 -9.463 123.568 1.00 83.25 306 ASN A O 1
ATOM 2486 N N . ARG A 1 307 ? -67.350 -10.764 121.919 1.00 83.81 307 ARG A N 1
ATOM 2487 C CA . ARG A 1 307 ? -67.768 -12.015 122.560 1.00 83.81 307 ARG A CA 1
ATOM 2488 C C . ARG A 1 307 ? -66.936 -12.308 123.806 1.00 83.81 307 ARG A C 1
ATOM 2490 O O . ARG A 1 307 ? -67.485 -12.775 124.802 1.00 83.81 307 ARG A O 1
ATOM 2497 N N . HIS A 1 308 ? -65.634 -12.038 123.768 1.00 80.62 308 HIS A N 1
ATOM 2498 C CA . HIS A 1 308 ? -64.758 -12.200 124.926 1.00 80.62 308 HIS A CA 1
ATOM 2499 C C . HIS A 1 308 ? -65.124 -11.230 126.051 1.00 80.62 308 HIS A C 1
ATOM 2501 O O . HIS A 1 308 ? -65.246 -11.664 127.194 1.00 80.62 308 HIS A O 1
ATOM 2507 N N . ASP A 1 309 ? -65.407 -9.971 125.718 1.00 82.81 309 ASP A N 1
ATOM 2508 C CA . ASP A 1 309 ? -65.859 -8.953 126.668 1.00 82.81 309 ASP A CA 1
ATOM 2509 C C . ASP A 1 309 ? -67.178 -9.356 127.348 1.00 82.81 309 ASP A C 1
ATOM 2511 O O . ASP A 1 309 ? -67.276 -9.391 128.573 1.00 82.81 309 ASP A O 1
ATOM 2515 N N . GLN A 1 310 ? -68.163 -9.823 126.572 1.00 80.69 310 GLN A N 1
ATOM 2516 C CA . GLN A 1 310 ? -69.410 -10.369 127.123 1.00 80.69 310 GLN A CA 1
ATOM 2517 C C . GLN A 1 310 ? -69.175 -11.577 128.037 1.00 80.69 310 GLN A C 1
ATOM 2519 O O . GLN A 1 310 ? -69.809 -11.695 129.083 1.00 80.69 310 GLN A O 1
ATOM 2524 N N . THR A 1 311 ? -68.254 -12.471 127.668 1.00 81.12 311 THR A N 1
ATOM 2525 C CA . THR A 1 311 ? -67.946 -13.655 128.483 1.00 81.12 311 THR A CA 1
ATOM 2526 C C . THR A 1 311 ? -67.296 -13.245 129.809 1.00 81.12 311 THR A C 1
ATOM 2528 O O . THR A 1 311 ? -67.673 -13.759 130.864 1.00 81.12 311 THR A O 1
ATOM 2531 N N . LEU A 1 312 ? -66.382 -12.271 129.788 1.00 78.69 312 LEU A N 1
ATOM 2532 C CA . LEU A 1 312 ? -65.766 -11.709 130.993 1.00 78.69 312 LEU A CA 1
ATOM 2533 C C . LEU A 1 312 ? -66.796 -11.008 131.887 1.00 78.69 312 LEU A C 1
ATOM 2535 O O . LEU A 1 312 ? -66.818 -11.259 133.092 1.00 78.69 312 LEU A O 1
ATOM 2539 N N . LEU A 1 313 ? -67.708 -10.227 131.301 1.00 81.31 313 LEU A N 1
ATOM 2540 C CA . LEU A 1 313 ? -68.808 -9.584 132.026 1.00 81.31 313 LEU A CA 1
ATOM 2541 C C . LEU A 1 313 ? -69.755 -10.592 132.692 1.00 81.31 313 LEU A C 1
ATOM 2543 O O . LEU A 1 313 ? -70.337 -10.276 133.725 1.00 81.31 313 LEU A O 1
ATOM 2547 N N . THR A 1 314 ? -69.893 -11.809 132.154 1.00 77.81 314 THR A N 1
ATOM 2548 C CA . THR A 1 314 ? -70.661 -12.885 132.810 1.00 77.81 314 THR A CA 1
ATOM 2549 C C . THR A 1 314 ? -69.872 -13.646 133.877 1.00 77.81 314 THR A C 1
ATOM 2551 O O . THR A 1 314 ? -70.461 -14.093 134.858 1.00 77.81 314 THR A O 1
ATOM 2554 N N . LEU A 1 315 ? -68.549 -13.766 133.723 1.00 79.44 315 LEU A N 1
ATOM 2555 C CA . LEU A 1 315 ? -67.675 -14.488 134.654 1.00 79.44 315 LEU A CA 1
ATOM 2556 C C . LEU A 1 315 ? -67.461 -13.732 135.968 1.00 79.44 315 LEU A C 1
ATOM 2558 O O . LEU A 1 315 ? -67.448 -14.355 137.031 1.00 79.44 315 LEU A O 1
ATOM 2562 N N . ILE A 1 316 ? -67.332 -12.404 135.904 1.00 78.75 316 ILE A N 1
ATOM 2563 C CA . ILE A 1 316 ? -67.129 -11.533 137.073 1.00 78.75 316 ILE A CA 1
ATOM 2564 C C . ILE A 1 316 ? -68.211 -11.744 138.151 1.00 78.75 316 ILE A C 1
ATOM 2566 O O . ILE A 1 316 ? -67.846 -12.132 139.261 1.00 78.75 316 ILE A O 1
ATOM 2570 N N . PRO A 1 317 ? -69.521 -11.610 137.866 1.00 75.06 317 PRO A N 1
ATOM 2571 C CA . PRO A 1 317 ? -70.555 -11.789 138.885 1.00 75.06 317 PRO A CA 1
ATOM 2572 C C . PRO A 1 317 ? -70.653 -13.236 139.387 1.00 75.06 317 PRO A C 1
ATOM 2574 O O . PRO A 1 317 ? -70.971 -13.455 140.554 1.00 75.06 317 PRO A O 1
ATOM 2577 N N . THR A 1 318 ? -70.342 -14.246 138.561 1.00 74.81 318 THR A N 1
ATOM 2578 C CA . THR A 1 318 ? -70.295 -15.643 139.035 1.00 74.81 318 THR A CA 1
ATOM 2579 C C . THR A 1 318 ? -69.138 -15.904 139.997 1.00 74.81 318 THR A C 1
ATOM 2581 O O . THR A 1 318 ? -69.328 -16.621 140.981 1.00 74.81 318 THR A O 1
ATOM 2584 N N . LEU A 1 319 ? -67.968 -15.303 139.751 1.00 75.44 319 LEU A N 1
ATOM 2585 C CA . LEU A 1 319 ? -66.815 -15.352 140.653 1.00 75.44 319 LEU A CA 1
ATOM 2586 C C . LEU A 1 319 ? -67.096 -14.585 141.945 1.00 75.44 319 LEU A C 1
ATOM 2588 O O . LEU A 1 319 ? -66.834 -15.105 143.025 1.00 75.44 319 LEU A O 1
ATOM 2592 N N . GLU A 1 320 ? -67.689 -13.393 141.852 1.00 77.38 320 GLU A N 1
ATOM 2593 C CA . GLU A 1 320 ? -68.113 -12.620 143.024 1.00 77.38 320 GLU A CA 1
ATOM 2594 C C . GLU A 1 320 ? -69.130 -13.394 143.869 1.00 77.38 320 GLU A C 1
ATOM 2596 O O . GLU A 1 320 ? -69.005 -13.446 145.093 1.00 77.38 320 GLU A O 1
ATOM 2601 N N . HIS A 1 321 ? -70.102 -14.057 143.237 1.00 75.69 321 HIS A N 1
ATOM 2602 C CA . HIS A 1 321 ? -71.118 -14.821 143.954 1.00 75.69 321 HIS A CA 1
ATOM 2603 C C . HIS A 1 321 ? -70.543 -16.064 144.652 1.00 75.69 321 HIS A C 1
ATOM 2605 O O . HIS A 1 321 ? -70.879 -16.317 145.810 1.00 75.69 321 HIS A O 1
ATOM 2611 N N . THR A 1 322 ? -69.638 -16.801 143.997 1.00 75.69 322 THR A N 1
ATOM 2612 C CA . THR A 1 322 ? -68.974 -17.972 144.603 1.00 75.69 322 THR A CA 1
ATOM 2613 C C . THR A 1 322 ? -68.006 -17.578 145.717 1.00 75.69 322 THR A C 1
ATOM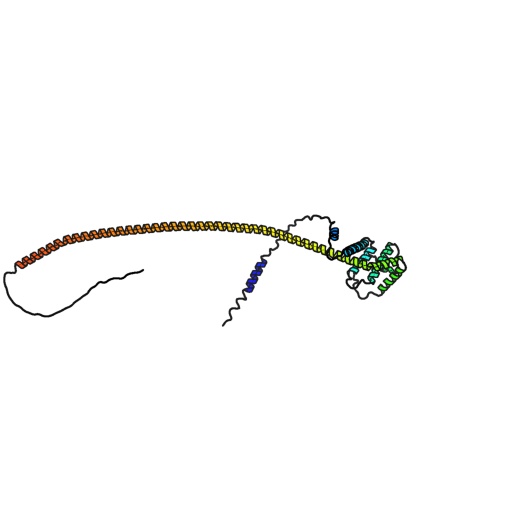 2615 O O . THR A 1 322 ? -68.007 -18.215 146.768 1.00 75.69 322 THR A O 1
ATOM 2618 N N . LEU A 1 323 ? -67.231 -16.500 145.555 1.00 76.00 323 LEU A N 1
ATOM 2619 C CA . LEU A 1 323 ? -66.371 -15.975 146.625 1.00 76.00 323 LEU A CA 1
ATOM 2620 C C . LEU A 1 323 ? -67.183 -15.468 147.820 1.00 76.00 323 LEU A C 1
ATOM 2622 O O . LEU A 1 323 ? -66.820 -15.737 148.965 1.00 76.00 323 LEU A O 1
ATOM 2626 N N . SER A 1 324 ? -68.296 -14.774 147.570 1.00 75.25 324 SER A N 1
ATOM 2627 C CA . SER A 1 324 ? -69.183 -14.280 148.625 1.00 75.25 324 SER A CA 1
ATOM 2628 C C . SER A 1 324 ? -69.842 -15.423 149.404 1.00 75.25 324 SER A C 1
ATOM 2630 O O . SER A 1 324 ? -69.878 -15.369 150.637 1.00 75.25 324 SER A O 1
ATOM 2632 N N . SER A 1 325 ? -70.291 -16.489 148.722 1.00 72.06 325 SER A N 1
ATOM 2633 C CA . SER A 1 325 ? -70.878 -17.659 149.392 1.00 72.06 325 SER A CA 1
ATOM 2634 C C . SER A 1 325 ? -69.837 -18.440 150.199 1.00 72.06 325 SER A C 1
ATOM 2636 O O . SER A 1 325 ? -70.118 -18.861 151.317 1.00 72.06 325 SER A O 1
ATOM 2638 N N . TYR A 1 326 ? -68.614 -18.587 149.680 1.00 76.88 326 TYR A N 1
ATOM 2639 C CA . TYR A 1 326 ? -67.542 -19.297 150.382 1.00 76.88 326 TYR A CA 1
ATOM 2640 C C . TYR A 1 326 ? -67.056 -18.523 151.619 1.00 76.88 326 TYR A C 1
ATOM 2642 O O . TYR A 1 326 ? -66.825 -19.107 152.677 1.00 76.88 326 TYR A O 1
ATOM 2650 N N . LEU A 1 327 ? -66.952 -17.191 151.532 1.00 74.50 327 LEU A N 1
ATOM 2651 C CA . LEU A 1 327 ? -66.597 -16.344 152.677 1.00 74.50 327 LEU A CA 1
ATOM 2652 C C . LEU A 1 327 ? -67.672 -16.349 153.767 1.00 74.50 327 LEU A C 1
ATOM 2654 O O . LEU A 1 327 ? -67.331 -16.375 154.948 1.00 74.50 327 LEU A O 1
ATOM 2658 N N . THR A 1 328 ? -68.956 -16.360 153.401 1.00 70.69 328 THR A N 1
ATOM 2659 C CA . THR A 1 328 ? -70.043 -16.477 154.388 1.00 70.69 328 THR A CA 1
ATOM 2660 C C . THR A 1 328 ? -70.048 -17.847 155.059 1.00 70.69 328 THR A C 1
ATOM 2662 O O . THR A 1 328 ? -70.197 -17.915 156.276 1.00 70.69 328 THR A O 1
ATOM 2665 N N . GLU A 1 329 ? -69.788 -18.924 154.316 1.00 69.88 329 GLU A N 1
ATOM 2666 C CA . GLU A 1 329 ? -69.683 -20.276 154.872 1.00 69.88 329 GLU A CA 1
ATOM 2667 C C . GLU A 1 329 ? -68.508 -20.411 155.860 1.00 69.88 329 GLU A C 1
ATOM 2669 O O . GLU A 1 329 ? -68.681 -20.935 156.961 1.00 69.88 329 GLU A O 1
ATOM 2674 N N . VAL A 1 330 ? -67.331 -19.863 155.530 1.00 70.94 330 VAL A N 1
ATOM 2675 C CA . VAL A 1 330 ? -66.153 -19.867 156.419 1.00 70.94 330 VAL A CA 1
ATOM 2676 C C . VAL A 1 330 ? -66.365 -18.992 157.660 1.00 70.94 330 VAL A C 1
ATOM 2678 O O . VAL A 1 330 ? -65.954 -19.376 158.756 1.00 70.94 330 VAL A O 1
ATOM 2681 N N . LEU A 1 331 ? -67.018 -17.834 157.528 1.00 67.62 331 LEU A N 1
ATOM 2682 C CA . LEU A 1 331 ? -67.302 -16.952 158.666 1.00 67.62 331 LEU A CA 1
ATOM 2683 C C . LEU A 1 331 ? -68.345 -17.549 159.621 1.00 67.62 331 LEU A C 1
ATOM 2685 O O . LEU A 1 331 ? -68.182 -17.421 160.831 1.00 67.62 331 LEU A O 1
ATOM 2689 N N . VAL A 1 332 ? -69.357 -18.258 159.109 1.00 62.66 332 VAL A N 1
ATOM 2690 C CA . VAL A 1 332 ? -70.323 -18.991 159.948 1.00 62.66 332 VAL A CA 1
ATOM 2691 C C . VAL A 1 332 ? -69.653 -20.177 160.648 1.00 62.66 332 VAL A C 1
ATOM 2693 O O . VAL A 1 332 ? -69.864 -20.374 161.841 1.00 62.66 332 VAL A O 1
ATOM 2696 N N . ARG A 1 333 ? -68.760 -20.911 159.968 1.00 58.09 333 ARG A N 1
ATOM 2697 C CA . ARG A 1 333 ? -68.015 -22.028 160.583 1.00 58.09 333 ARG A CA 1
ATOM 2698 C C . ARG A 1 333 ? -67.025 -21.592 161.664 1.00 58.09 333 ARG A C 1
ATOM 2700 O O . ARG A 1 333 ? -66.792 -22.337 162.609 1.00 58.09 333 ARG A O 1
ATOM 2707 N N . ASN A 1 334 ? -66.445 -20.400 161.537 1.00 57.19 334 ASN A N 1
ATOM 2708 C CA . ASN A 1 334 ? -65.505 -19.862 162.524 1.00 57.19 334 ASN A CA 1
ATOM 2709 C C . ASN A 1 334 ? -66.194 -19.164 163.712 1.00 57.19 334 ASN A C 1
ATOM 2711 O O . ASN A 1 334 ? -65.541 -18.938 164.729 1.00 57.19 334 ASN A O 1
ATOM 2715 N N . ALA A 1 335 ? -67.494 -18.863 163.624 1.00 51.75 335 ALA A N 1
ATOM 2716 C CA . ALA A 1 335 ? -68.263 -18.273 164.722 1.00 51.75 335 ALA A CA 1
ATOM 2717 C C . ALA A 1 335 ? -68.686 -19.291 165.805 1.00 51.75 335 ALA A C 1
ATOM 2719 O O . ALA A 1 335 ? -69.003 -18.882 166.917 1.00 51.75 335 ALA A O 1
ATOM 2720 N N . GLU A 1 336 ? -68.641 -20.602 165.532 1.00 48.22 336 GLU A N 1
ATOM 2721 C CA . GLU A 1 336 ? -69.067 -21.654 166.479 1.00 48.22 336 GLU A CA 1
ATOM 2722 C C . GLU A 1 336 ? -67.918 -22.313 167.280 1.00 48.22 336 GLU A C 1
ATOM 2724 O O . GLU A 1 336 ? -68.173 -23.206 168.083 1.00 48.22 336 GLU A O 1
ATOM 2729 N N . ILE A 1 337 ? -66.652 -21.896 167.110 1.00 50.38 337 ILE A N 1
ATOM 2730 C CA . ILE A 1 337 ? -65.483 -22.609 167.689 1.00 50.38 337 ILE A CA 1
ATOM 2731 C C . ILE A 1 337 ? -64.682 -21.782 168.725 1.00 50.38 337 ILE A C 1
ATOM 2733 O O . ILE A 1 337 ? -63.750 -22.295 169.337 1.00 50.38 337 ILE A O 1
ATOM 2737 N N . PHE A 1 338 ? -65.061 -20.536 169.032 1.00 43.38 338 PHE A N 1
ATOM 2738 C CA . PHE A 1 338 ? -64.310 -19.683 169.975 1.00 43.38 338 PHE A CA 1
ATOM 2739 C C . PHE A 1 338 ? -65.068 -19.328 171.273 1.00 43.38 338 PHE A C 1
ATOM 2741 O O . PHE A 1 338 ? -65.146 -18.171 171.668 1.00 43.38 338 PHE A O 1
ATOM 2748 N N . GLU A 1 339 ? -65.547 -20.347 171.994 1.00 38.03 339 GLU A N 1
ATOM 2749 C CA . GLU A 1 339 ? -65.769 -20.302 173.452 1.00 38.03 339 GLU A CA 1
ATOM 2750 C C . GLU A 1 339 ? -65.261 -21.615 174.083 1.00 38.03 339 GLU A C 1
ATOM 2752 O O . GLU A 1 339 ? -66.001 -22.587 174.169 1.00 38.03 339 GLU A O 1
ATOM 2757 N N . PHE A 1 340 ? -63.969 -21.659 174.444 1.00 40.75 340 PHE A N 1
ATOM 2758 C CA . PHE A 1 340 ? -63.357 -22.284 175.642 1.00 40.75 340 PHE A CA 1
ATOM 2759 C C . PHE A 1 340 ? -61.897 -22.732 175.406 1.00 40.75 340 PHE A C 1
ATOM 2761 O O . PHE A 1 340 ? -61.633 -23.656 174.646 1.00 40.75 340 PHE A O 1
ATOM 2768 N N . GLY A 1 341 ? -60.975 -22.135 176.180 1.00 31.33 341 GLY A N 1
ATOM 2769 C CA . GLY A 1 341 ? -59.672 -22.705 176.588 1.00 31.33 341 GLY A CA 1
ATOM 2770 C C . GLY A 1 341 ? -58.524 -22.555 175.576 1.00 31.33 341 GLY A C 1
ATOM 2771 O O . GLY A 1 341 ? -58.481 -23.274 174.593 1.00 31.33 341 GLY A O 1
ATOM 2772 N N . VAL A 1 342 ? -57.588 -21.601 175.659 1.00 34.38 342 VAL A N 1
ATOM 2773 C CA . VAL A 1 342 ? -56.597 -21.269 176.713 1.00 34.38 342 VAL A CA 1
ATOM 2774 C C . VAL A 1 342 ? -55.506 -22.344 176.926 1.00 34.38 342 VAL A C 1
ATOM 2776 O O . VAL A 1 342 ? -55.759 -23.389 177.511 1.00 34.38 342 VAL A O 1
ATOM 2779 N N . CYS A 1 343 ? -54.271 -21.947 176.559 1.00 32.50 343 CYS A N 1
ATOM 2780 C CA . CYS A 1 343 ? -52.951 -22.268 177.145 1.00 32.50 343 CYS A CA 1
ATOM 2781 C C . CYS A 1 343 ? -52.088 -23.468 176.663 1.00 32.50 343 CYS A C 1
ATOM 2783 O O . CYS A 1 343 ? -52.311 -24.608 177.043 1.00 32.50 343 CYS A O 1
ATOM 2785 N N . PHE A 1 344 ? -50.944 -23.114 176.042 1.00 30.50 344 PHE A N 1
ATOM 2786 C CA . PHE A 1 344 ? -49.550 -23.217 176.563 1.00 30.50 344 PHE A CA 1
ATOM 2787 C C . PHE A 1 344 ? -48.488 -23.988 175.726 1.00 30.50 344 PHE A C 1
ATOM 2789 O O . PHE A 1 344 ? -48.715 -25.096 175.261 1.00 30.50 344 PHE A O 1
ATOM 2796 N N . HIS A 1 345 ? -47.287 -23.374 175.713 1.00 34.28 345 HIS A N 1
ATOM 2797 C CA . HIS A 1 345 ? -45.912 -23.801 175.348 1.00 34.28 345 HIS A CA 1
ATOM 2798 C C . HIS A 1 345 ? -45.513 -23.850 173.853 1.00 34.28 345 HIS A C 1
ATOM 2800 O O . HIS A 1 345 ? -46.101 -24.583 173.074 1.00 34.28 345 HIS A O 1
ATOM 2806 N N . LEU A 1 346 ? -44.621 -22.973 173.348 1.00 31.16 346 LEU A N 1
ATOM 2807 C CA . LEU A 1 346 ? -43.154 -22.799 173.554 1.00 31.16 346 LEU A CA 1
ATOM 2808 C C . LEU A 1 346 ? -42.291 -23.946 173.002 1.00 31.16 346 LEU A C 1
ATOM 2810 O O . LEU A 1 346 ? -42.327 -25.036 173.558 1.00 31.16 346 LEU A O 1
ATOM 2814 N N . LEU A 1 347 ? -41.469 -23.616 171.993 1.00 38.44 347 LEU A N 1
ATOM 2815 C CA . LEU A 1 347 ? -40.067 -24.009 171.708 1.00 38.44 347 LEU A CA 1
ATOM 2816 C C . LEU A 1 347 ? -39.707 -23.314 170.367 1.00 38.44 347 LEU A C 1
ATOM 2818 O O . LEU A 1 347 ? -40.412 -23.509 169.383 1.00 38.44 347 LEU A O 1
ATOM 2822 N N . CYS A 1 348 ? -38.875 -22.261 170.346 1.00 28.86 348 CYS A N 1
ATOM 2823 C CA . CYS A 1 348 ? -37.422 -22.296 170.055 1.00 28.86 348 CYS A CA 1
ATOM 2824 C C . CYS A 1 348 ? -37.095 -23.217 168.855 1.00 28.86 348 CYS A C 1
ATOM 2826 O O . CYS A 1 348 ? -37.449 -24.386 168.883 1.00 28.86 348 CYS A O 1
ATOM 2828 N N . ASP A 1 349 ? -36.453 -22.785 167.767 1.00 31.66 349 ASP A N 1
ATOM 2829 C CA . ASP A 1 349 ? -35.139 -22.135 167.748 1.00 31.66 349 ASP A CA 1
ATOM 2830 C C . ASP A 1 349 ? -34.813 -21.468 166.371 1.00 31.66 349 ASP A C 1
ATOM 2832 O O . ASP A 1 349 ? -35.564 -21.638 165.406 1.00 31.66 349 ASP A O 1
ATOM 2836 N N . PRO A 1 350 ? -33.703 -20.702 166.293 1.00 47.25 350 PRO A N 1
ATOM 2837 C CA . PRO A 1 350 ? -33.251 -19.846 165.196 1.00 47.25 350 PRO A CA 1
ATOM 2838 C C . PRO A 1 350 ? -32.179 -20.506 164.293 1.00 47.25 350 PRO A C 1
ATOM 2840 O O . PRO A 1 350 ? -31.699 -21.595 164.574 1.00 47.25 350 PRO A O 1
ATOM 2843 N N . PHE A 1 351 ? -31.743 -19.770 163.259 1.00 35.38 351 PHE A N 1
ATOM 2844 C CA . PHE A 1 351 ? -30.662 -20.062 162.290 1.00 35.38 351 PHE A CA 1
ATOM 2845 C C . PHE A 1 351 ? -30.942 -21.058 161.144 1.00 35.38 351 PHE A C 1
ATOM 2847 O O . PHE A 1 351 ? -31.265 -22.218 161.353 1.00 35.38 351 PHE A O 1
ATOM 2854 N N . GLY A 1 352 ? -30.627 -20.606 159.920 1.00 32.19 352 GLY A N 1
ATOM 2855 C CA . GLY A 1 352 ? -30.234 -21.452 158.779 1.00 32.19 352 GLY A CA 1
ATOM 2856 C C . GLY A 1 352 ? -31.217 -21.407 157.604 1.00 32.19 352 GLY A C 1
ATOM 2857 O O . GLY A 1 352 ? -32.263 -22.032 157.655 1.00 32.19 352 GLY A O 1
ATOM 2858 N N . LEU A 1 353 ? -31.011 -20.547 156.599 1.00 31.80 353 LEU A N 1
ATOM 2859 C CA . LEU A 1 353 ? -30.275 -20.860 155.356 1.00 31.80 353 LEU A CA 1
ATOM 2860 C C . LEU A 1 353 ? -30.814 -22.082 154.593 1.00 31.80 353 LEU A C 1
ATOM 2862 O O . LEU A 1 353 ? -30.641 -23.209 155.040 1.00 31.80 353 LEU A O 1
ATOM 2866 N N . CYS A 1 354 ? -31.389 -21.826 153.412 1.00 30.95 354 CYS A N 1
ATOM 2867 C CA . CYS A 1 354 ? -30.994 -22.355 152.090 1.00 30.95 354 CYS A CA 1
ATOM 2868 C C . CYS A 1 354 ? -32.096 -21.959 151.079 1.00 30.95 354 CYS A C 1
ATOM 2870 O O . CYS A 1 354 ? -33.259 -22.255 151.316 1.00 30.95 354 CYS A O 1
ATOM 2872 N N . VAL A 1 355 ? -31.860 -21.085 150.092 1.00 32.34 355 VAL A N 1
ATOM 2873 C CA . VAL A 1 355 ? -31.003 -21.210 148.889 1.00 32.34 355 VAL A CA 1
ATOM 2874 C C . VAL A 1 355 ? -31.721 -21.895 147.720 1.00 32.34 355 VAL A C 1
ATOM 2876 O O . VAL A 1 355 ? -32.409 -22.896 147.897 1.00 32.34 355 VAL A O 1
ATOM 2879 N N . SER A 1 356 ? -31.409 -21.350 146.538 1.00 38.62 356 SER A N 1
ATOM 2880 C CA . SER A 1 356 ? -31.581 -21.833 145.160 1.00 38.62 356 SER A CA 1
ATOM 2881 C C . SER A 1 356 ? -32.938 -21.493 144.540 1.00 38.62 356 SER A C 1
ATOM 2883 O O . SER A 1 356 ? -33.977 -21.897 145.048 1.00 38.62 356 SER A O 1
ATOM 2885 N N . ASP A 1 357 ? -33.016 -20.571 143.577 1.00 35.31 357 ASP A N 1
ATOM 2886 C CA . ASP A 1 357 ? -32.367 -20.483 142.240 1.00 35.31 357 ASP A CA 1
ATOM 2887 C C . ASP A 1 357 ? -33.491 -20.741 141.227 1.00 35.31 357 ASP A C 1
ATOM 2889 O O . ASP A 1 357 ? -34.303 -21.637 141.421 1.00 35.31 357 ASP A O 1
ATOM 2893 N N . THR A 1 358 ? -33.665 -20.023 140.127 1.00 44.25 358 THR A N 1
ATOM 2894 C CA . THR A 1 358 ? -32.734 -19.333 139.220 1.00 44.25 358 THR A CA 1
ATOM 2895 C C . THR A 1 358 ? -33.578 -18.294 138.455 1.00 44.25 358 THR A C 1
ATOM 2897 O O . THR A 1 358 ? -34.767 -18.520 138.231 1.00 44.25 358 THR A O 1
ATOM 2900 N N . ASP A 1 359 ? -33.100 -17.056 138.291 1.00 35.03 359 ASP A N 1
ATOM 2901 C CA . ASP A 1 359 ? -32.430 -16.509 137.088 1.00 35.03 359 ASP A CA 1
ATOM 2902 C C . ASP A 1 359 ? -33.233 -16.714 135.784 1.00 35.03 359 ASP A C 1
ATOM 2904 O O . ASP A 1 359 ? -33.701 -17.808 135.495 1.00 35.03 359 ASP A O 1
ATOM 2908 N N . VAL A 1 360 ? -33.489 -15.706 134.940 1.00 40.00 360 VAL A N 1
ATOM 2909 C CA . VAL A 1 360 ? -32.547 -14.916 134.107 1.00 40.00 360 VAL A CA 1
ATOM 2910 C C . VAL A 1 360 ? -33.353 -13.677 133.600 1.00 40.00 360 VAL A C 1
ATOM 2912 O O . VAL A 1 360 ? -34.441 -13.867 133.065 1.00 40.00 360 VAL A O 1
ATOM 2915 N N . VAL A 1 361 ? -33.062 -12.401 133.946 1.00 36.22 361 VAL A N 1
ATOM 2916 C CA . VAL A 1 361 ? -32.042 -11.457 133.386 1.00 36.22 361 VAL A CA 1
ATOM 2917 C C . VAL A 1 361 ? -32.254 -11.201 131.868 1.00 36.22 361 VAL A C 1
ATOM 2919 O O . VAL A 1 361 ? -32.435 -12.154 131.134 1.00 36.22 361 VAL A O 1
ATOM 2922 N N . PHE A 1 362 ? -32.170 -10.030 131.219 1.00 32.59 362 PHE A N 1
ATOM 2923 C CA . PHE A 1 362 ? -32.157 -8.576 131.482 1.00 32.59 362 PHE A CA 1
ATOM 2924 C C . PHE A 1 362 ? -31.827 -7.897 130.111 1.00 32.59 362 PHE A C 1
ATOM 2926 O O . PHE A 1 362 ? -31.269 -8.565 129.247 1.00 32.59 362 PHE A O 1
ATOM 2933 N N . PHE A 1 363 ? -32.077 -6.580 129.978 1.00 34.47 363 PHE A N 1
ATOM 2934 C CA . PHE A 1 363 ? -31.492 -5.583 129.030 1.00 34.47 363 PHE A CA 1
ATOM 2935 C C . PHE A 1 363 ? -31.772 -5.750 127.507 1.00 34.47 363 PHE A C 1
ATOM 2937 O O . PHE A 1 363 ? -31.555 -6.801 126.925 1.00 34.47 363 PHE A O 1
ATOM 2944 N N . ILE A 1 364 ? -32.419 -4.790 126.814 1.00 42.47 364 ILE A N 1
ATOM 2945 C CA . ILE A 1 364 ? -31.915 -3.477 126.320 1.00 42.47 364 ILE A CA 1
ATOM 2946 C C . ILE A 1 364 ? -30.663 -3.647 125.437 1.00 42.47 364 ILE A C 1
ATOM 2948 O O . ILE A 1 364 ? -29.655 -4.108 125.946 1.00 42.47 364 ILE A O 1
ATOM 2952 N N . GLU A 1 365 ? -30.696 -3.235 124.158 1.00 33.91 365 GLU A N 1
ATOM 2953 C CA . GLU A 1 365 ? -30.001 -2.035 123.633 1.00 33.91 365 GLU A CA 1
ATOM 2954 C C . GLU A 1 365 ? -30.083 -1.898 122.089 1.00 33.91 365 GLU A C 1
ATOM 2956 O O . GLU A 1 365 ? -30.472 -2.795 121.351 1.00 33.91 365 GLU A O 1
ATOM 2961 N N . HIS A 1 366 ? -29.750 -0.680 121.673 1.00 39.25 366 HIS A N 1
ATOM 2962 C CA . HIS A 1 366 ? -29.737 0.053 120.412 1.00 39.25 366 HIS A CA 1
ATOM 2963 C C . HIS A 1 366 ? -29.155 -0.536 119.101 1.00 39.25 366 HIS A C 1
ATOM 2965 O O . HIS A 1 366 ? -28.163 -1.246 119.091 1.00 39.25 366 HIS A O 1
ATOM 2971 N N . SER A 1 367 ? -29.666 0.054 117.999 1.00 41.47 367 SER A N 1
ATOM 2972 C CA . SER A 1 367 ? -28.942 0.671 116.855 1.00 41.47 367 SER A CA 1
ATOM 2973 C C . SER A 1 367 ? -28.064 -0.195 115.940 1.00 41.47 367 SER A C 1
ATOM 2975 O O . SER A 1 367 ? -27.043 -0.722 116.357 1.00 41.47 367 SER A O 1
ATOM 2977 N N . THR A 1 368 ? -28.333 -0.159 114.627 1.00 41.56 368 THR A N 1
ATOM 2978 C CA . THR A 1 368 ? -27.498 0.531 113.609 1.00 41.56 368 THR A CA 1
ATOM 2979 C C . THR A 1 368 ? -28.088 0.389 112.187 1.00 41.56 368 THR A C 1
ATOM 2981 O O . THR A 1 368 ? -28.886 -0.498 111.912 1.00 41.56 368 THR A O 1
ATOM 2984 N N . ARG A 1 369 ? -27.744 1.358 111.324 1.00 47.41 369 ARG A N 1
ATOM 2985 C CA . ARG A 1 369 ? -28.077 1.561 109.888 1.00 47.41 369 ARG A CA 1
ATOM 2986 C C . ARG A 1 369 ? -27.371 0.528 108.938 1.00 47.41 369 ARG A C 1
ATOM 2988 O O . ARG A 1 369 ? -26.734 -0.370 109.469 1.00 47.41 369 ARG A O 1
ATOM 2995 N N . PRO A 1 370 ? -27.181 0.787 107.614 1.00 66.12 370 PRO A N 1
ATOM 2996 C CA . PRO A 1 370 ? -28.096 0.733 106.450 1.00 66.12 370 PRO A CA 1
ATOM 2997 C C . PRO A 1 370 ? -27.521 -0.115 105.261 1.00 66.12 370 PRO A C 1
ATOM 2999 O O . PRO A 1 370 ? -26.506 -0.780 105.439 1.00 66.12 370 PRO A O 1
ATOM 3002 N N . MET A 1 371 ? -28.095 0.076 104.051 1.00 44.53 371 MET A N 1
ATOM 3003 C CA . MET A 1 371 ? -27.682 -0.347 102.677 1.00 44.53 371 MET A CA 1
ATOM 3004 C C . MET A 1 371 ? -28.085 -1.787 102.302 1.00 44.53 371 MET A C 1
ATOM 3006 O O . MET A 1 371 ? -27.983 -2.680 103.134 1.00 44.53 371 MET A O 1
ATOM 3010 N N . ASP A 1 372 ? -28.642 -2.074 101.119 1.00 46.41 372 ASP A N 1
ATOM 3011 C CA . ASP A 1 372 ? -28.434 -1.483 99.776 1.00 46.41 372 ASP A CA 1
ATOM 3012 C C . ASP A 1 372 ? -29.630 -0.757 99.127 1.00 46.41 372 ASP A C 1
ATOM 3014 O O . ASP A 1 372 ? -30.798 -1.091 99.443 1.00 46.41 372 ASP A O 1
#

Mean predicted aligned error: 19.77 Å

Secondary structure (DSSP, 8-state):
----SSSSSTTHHHHHHHHHHHHHHTTS------------------S-SHHHHHHHS--TT--HHHHHHHHHHHHHHHHHHSS-HHHHHHHHHHHHHHTS-SSS---HHHHHHHHHHHHHHHHHHTTPPPPGGGGGGG--S---S-------TT---THHHHHHHHHHHHHTTSHHHHHHHHHHHHHHHHHHHHHHHHHHHHHHHHHHHHHHHHHHHHHHHHHHHHHHHHHHHHHHHHHHHHHHHHHHHHHHHHHHHHHHHHHHHHHHHHHHHHHHHHHHHHHHHHHHHHHHHHHHHHHHHHHHHHHHHHHHHHHHHHHHHHHHHHHHHHHHHHHTS-SS--------------------------------

Organism: Piloderma croceum (strain F 1598) (NCBI:txid765440)

pLDDT: mean 72.62, std 19.83, range [28.86, 97.88]

Solvent-accessible surface area (backbone atoms only — not comparable to full-atom values): 22620 Å² total; per-residue (Å²): 143,90,86,85,83,72,73,74,65,72,66,54,56,63,58,54,54,52,53,55,56,55,58,62,60,72,75,56,84,77,88,78,87,75,95,74,90,77,87,80,82,78,82,87,77,82,86,82,62,62,69,63,53,59,73,71,47,87,55,91,89,65,55,72,68,58,54,50,54,49,52,56,44,49,53,57,53,51,56,45,75,72,43,61,73,55,51,38,50,45,50,51,54,49,45,62,57,42,67,76,62,87,80,82,68,81,58,63,68,59,45,51,49,50,11,50,34,47,31,48,39,50,38,51,73,70,73,41,86,73,57,78,61,37,51,85,62,61,67,79,59,87,78,75,85,72,82,72,72,85,77,76,82,82,71,81,62,75,67,60,62,56,44,54,54,47,22,53,60,52,36,58,74,36,73,66,52,32,49,47,27,57,47,34,51,66,42,48,64,57,50,30,56,41,42,37,53,49,50,51,50,52,51,49,51,52,51,50,54,49,51,52,51,51,50,51,52,49,52,52,51,51,50,56,50,47,54,52,46,54,55,50,49,55,53,47,54,50,53,54,49,53,51,50,51,51,50,52,51,49,53,52,53,48,53,53,47,54,52,51,54,52,53,50,50,52,52,49,52,52,51,52,50,53,50,51,51,51,52,52,53,50,52,53,50,48,53,55,48,53,51,56,52,50,53,50,51,51,52,51,50,51,52,52,52,54,51,50,53,53,51,50,66,56,46,52,60,55,50,52,50,52,52,52,52,52,52,52,52,52,52,57,62,59,67,78,70,81,85,80,83,88,90,87,86,91,80,88,88,84,89,81,89,82,85,84,88,78,91,80,92,79,83,89,88,83,88,84,88,85,87,134